Protein AF-0000000067180219 (afdb_homodimer)

pLDDT: mean 82.88, std 19.05, range [27.42, 98.81]

Radius of gyration: 26.32 Å; Cα contacts (8 Å, |Δi|>4): 1154; chains: 2; bounding box: 58×72×83 Å

Solvent-accessible surface area (backbone atoms only — not comparable to full-atom values): 35418 Å² total; per-residue (Å²): 119,70,73,63,53,58,56,51,54,51,52,46,49,48,48,47,49,50,50,49,48,47,50,44,49,50,48,46,50,49,44,50,57,53,58,65,59,60,72,58,79,57,73,87,57,35,60,45,36,26,35,38,36,31,37,20,41,37,31,68,31,28,45,53,50,50,53,40,22,70,53,26,13,19,34,38,34,23,20,78,45,82,80,32,64,24,40,51,49,47,58,57,47,27,74,72,34,39,34,61,46,78,41,76,40,42,47,74,32,70,65,37,43,51,53,50,51,53,52,52,52,51,48,49,70,73,43,71,85,46,39,49,46,28,42,36,46,51,44,63,55,54,63,80,44,45,64,73,49,55,34,71,65,59,51,45,48,36,43,25,28,38,32,52,25,45,51,63,56,45,38,81,44,36,63,57,31,50,75,48,38,13,33,39,35,38,55,50,40,60,38,31,78,46,47,36,64,34,26,20,69,48,10,10,25,26,14,14,46,51,26,26,49,54,7,48,30,61,62,33,48,82,60,64,26,49,40,25,41,36,24,62,43,88,46,67,74,68,30,58,46,31,35,58,39,66,61,49,50,52,48,20,60,69,62,46,50,73,67,53,45,69,73,37,44,69,58,50,50,53,44,50,61,63,43,51,79,70,28,52,72,62,75,82,60,77,76,49,82,82,35,68,62,45,52,48,53,49,41,74,74,49,46,78,76,66,60,58,64,47,75,45,56,63,69,70,54,53,50,55,58,59,63,42,68,77,43,58,67,70,60,36,50,51,51,49,48,61,66,65,66,56,83,76,125,122,67,74,64,52,57,56,50,54,51,52,47,50,49,47,47,50,50,49,48,48,47,51,46,51,49,48,46,50,47,46,52,56,53,57,65,60,60,71,58,78,56,72,87,59,34,60,45,36,27,34,39,36,31,37,20,42,38,31,68,31,28,46,52,49,50,53,40,20,70,52,25,14,20,33,37,35,23,22,78,44,83,81,33,64,25,40,50,50,47,58,58,46,27,74,74,34,38,35,63,45,78,41,77,41,42,47,75,31,71,65,39,44,51,52,50,50,53,53,52,52,52,49,49,70,73,45,70,84,45,38,51,47,31,41,36,48,50,44,66,58,53,62,82,44,46,63,71,46,55,34,72,64,59,50,46,49,37,44,24,29,39,31,51,25,44,51,63,57,45,39,80,44,36,61,58,31,49,75,48,39,12,33,38,34,40,55,50,41,59,40,31,78,46,46,35,63,34,27,20,68,48,8,10,24,26,14,14,46,51,26,25,49,54,6,48,30,63,62,32,47,81,60,64,25,50,42,26,41,34,25,64,43,87,46,68,74,69,31,58,45,33,35,58,40,66,61,49,50,52,48,21,58,70,63,45,52,73,68,53,45,69,71,36,44,69,56,50,50,54,44,50,61,64,44,51,80,70,28,52,73,63,74,81,60,77,76,49,83,82,34,69,63,45,52,46,52,49,42,75,73,49,45,76,74,66,59,57,64,48,76,44,56,62,70,69,53,52,51,57,58,58,64,42,67,76,43,58,67,69,58,34,49,52,50,47,47,61,68,65,66,56,83,76,128

Structure (mmCIF, N/CA/C/O backbone):
data_AF-0000000067180219-model_v1
#
loop_
_entity.id
_entity.type
_entity.pdbx_description
1 polymer AGAP000882-PA
#
loop_
_atom_site.group_PDB
_atom_site.id
_atom_site.type_symbol
_atom_site.label_atom_id
_atom_site.label_alt_id
_atom_site.label_comp_id
_atom_site.label_asym_id
_atom_site.label_entity_id
_atom_site.label_seq_id
_atom_site.pdbx_PDB_ins_code
_atom_site.Cartn_x
_atom_site.Cartn_y
_atom_site.Cartn_z
_atom_site.occupancy
_atom_site.B_iso_or_equiv
_atom_site.auth_seq_id
_atom_site.auth_comp_id
_atom_site.auth_asym_id
_atom_site.auth_atom_id
_atom_site.pdbx_PDB_model_num
ATOM 1 N N . MET A 1 1 ? 20.562 -31.891 46.312 1 27.91 1 MET A N 1
ATOM 2 C CA . MET A 1 1 ? 20.078 -30.719 47.031 1 27.91 1 MET A CA 1
ATOM 3 C C . MET A 1 1 ? 20.469 -29.438 46.312 1 27.91 1 MET A C 1
ATOM 5 O O . MET A 1 1 ? 19.734 -28.453 46.344 1 27.91 1 MET A O 1
ATOM 9 N N . MET A 1 2 ? 21.672 -29.438 45.656 1 34.75 2 MET A N 1
ATOM 10 C CA . MET A 1 2 ? 22.219 -28.203 45.094 1 34.75 2 MET A CA 1
ATOM 11 C C . MET A 1 2 ? 21.578 -27.906 43.75 1 34.75 2 MET A C 1
ATOM 13 O O . MET A 1 2 ? 21.641 -26.766 43.281 1 34.75 2 MET A O 1
ATOM 17 N N . THR A 1 3 ? 21.219 -28.969 42.969 1 39.38 3 THR A N 1
ATOM 18 C CA . THR A 1 3 ? 20.734 -28.734 41.625 1 39.38 3 THR A CA 1
ATOM 19 C C . THR A 1 3 ? 19.359 -28.094 41.625 1 39.38 3 THR A C 1
ATOM 21 O O . THR A 1 3 ? 18.938 -27.469 40.625 1 39.38 3 THR A O 1
ATOM 24 N N . SER A 1 4 ? 18.531 -28.312 42.75 1 41.25 4 SER A N 1
ATOM 25 C CA . SER A 1 4 ? 17.188 -27.75 42.875 1 41.25 4 SER A CA 1
ATOM 26 C C . SER A 1 4 ? 17.234 -26.25 43.156 1 41.25 4 SER A C 1
ATOM 28 O O . SER A 1 4 ? 16.297 -25.531 42.844 1 41.25 4 SER A O 1
ATOM 30 N N . TRP A 1 5 ? 18.328 -25.781 43.875 1 40.03 5 TRP A N 1
ATOM 31 C CA . TRP A 1 5 ? 18.406 -24.375 44.312 1 40.03 5 TRP A CA 1
ATOM 32 C C . TRP A 1 5 ? 18.688 -23.469 43.125 1 40.03 5 TRP A C 1
ATOM 34 O O . TRP A 1 5 ? 18.109 -22.375 43 1 40.03 5 TRP A O 1
ATOM 44 N N . PHE A 1 6 ? 19.609 -23.906 42.156 1 38.88 6 PHE A N 1
ATOM 45 C CA . PHE A 1 6 ? 19.984 -23.031 41.031 1 38.88 6 PHE A CA 1
ATOM 46 C C . PHE A 1 6 ? 18.812 -22.828 40.094 1 38.88 6 PHE A C 1
ATOM 48 O O . PHE A 1 6 ? 18.672 -21.766 39.469 1 38.88 6 PHE A O 1
ATOM 55 N N . THR A 1 7 ? 17.984 -23.844 39.969 1 41.66 7 THR A N 1
ATOM 56 C CA . THR A 1 7 ? 16.891 -23.719 39 1 41.66 7 THR A CA 1
ATOM 57 C C . THR A 1 7 ? 15.797 -22.812 39.562 1 41.66 7 THR A C 1
ATOM 59 O O . THR A 1 7 ? 15.094 -22.141 38.812 1 41.66 7 THR A O 1
ATOM 62 N N . ASN A 1 8 ? 15.625 -22.719 40.938 1 39.59 8 ASN A N 1
ATOM 63 C CA . ASN A 1 8 ? 14.586 -21.859 41.5 1 39.59 8 ASN A CA 1
ATOM 64 C C . ASN A 1 8 ? 14.992 -20.391 41.469 1 39.59 8 ASN A C 1
ATOM 66 O O . ASN A 1 8 ? 14.141 -19.516 41.312 1 39.59 8 ASN A O 1
ATOM 70 N N . ASN A 1 9 ? 16.281 -20.078 41.688 1 40.53 9 ASN A N 1
ATOM 71 C CA . ASN A 1 9 ? 16.688 -18.672 41.688 1 40.53 9 ASN A CA 1
ATOM 72 C C . ASN A 1 9 ? 16.719 -18.094 40.281 1 40.53 9 ASN A C 1
ATOM 74 O O . ASN A 1 9 ? 16.531 -16.891 40.125 1 40.53 9 ASN A O 1
ATOM 78 N N . VAL A 1 10 ? 17.047 -18.906 39.344 1 44.84 10 VAL A N 1
ATOM 79 C CA . VAL A 1 10 ? 17.031 -18.391 37.969 1 44.84 10 VAL A CA 1
ATOM 80 C C . VAL A 1 10 ? 15.602 -18.203 37.5 1 44.84 10 VAL A C 1
ATOM 82 O O . VAL A 1 10 ? 15.289 -17.234 36.812 1 44.84 10 VAL A O 1
ATOM 85 N N . ASN A 1 11 ? 14.68 -19.078 37.906 1 40.94 11 ASN A N 1
ATOM 86 C CA . ASN A 1 11 ? 13.281 -18.891 37.562 1 40.94 11 ASN A CA 1
ATOM 87 C C . ASN A 1 11 ? 12.672 -17.688 38.281 1 40.94 11 ASN A C 1
ATOM 89 O O . ASN A 1 11 ? 11.805 -17 37.75 1 40.94 11 ASN A O 1
ATOM 93 N N . GLN A 1 12 ? 13.117 -17.453 39.594 1 41.19 12 GLN A N 1
ATOM 94 C CA . GLN A 1 12 ? 12.625 -16.25 40.25 1 41.19 12 GLN A CA 1
ATOM 95 C C . GLN A 1 12 ? 13.195 -14.992 39.594 1 41.19 12 GLN A C 1
ATOM 97 O O . GLN A 1 12 ? 12.484 -14 39.438 1 41.19 12 GLN A O 1
ATOM 102 N N . ALA A 1 13 ? 14.453 -15.055 39.312 1 41.78 13 ALA A N 1
ATOM 103 C CA . ALA A 1 13 ? 15.047 -13.883 38.688 1 41.78 13 ALA A CA 1
ATOM 104 C C . ALA A 1 13 ? 14.445 -13.648 37.281 1 41.78 13 ALA A C 1
ATOM 106 O O . ALA A 1 13 ? 14.195 -12.5 36.906 1 41.78 13 ALA A O 1
ATOM 107 N N . ARG A 1 14 ? 14.133 -14.695 36.562 1 43.72 14 ARG A N 1
ATOM 108 C CA . ARG A 1 14 ? 13.492 -14.539 35.281 1 43.72 14 ARG A CA 1
ATOM 109 C C . ARG A 1 14 ? 12.062 -14.016 35.438 1 43.72 14 ARG A C 1
ATOM 111 O O . ARG A 1 14 ? 11.625 -13.164 34.656 1 43.72 14 ARG A O 1
ATOM 118 N N . ASN A 1 15 ? 11.352 -14.469 36.438 1 40.34 15 ASN A N 1
ATOM 119 C CA . ASN A 1 15 ? 10.023 -13.93 36.688 1 40.34 15 ASN A CA 1
ATOM 120 C C . ASN A 1 15 ? 10.086 -12.484 37.188 1 40.34 15 ASN A C 1
ATOM 122 O O . ASN A 1 15 ? 9.219 -11.672 36.875 1 40.34 15 ASN A O 1
ATOM 126 N N . ILE A 1 16 ? 11.078 -12.227 38 1 42.56 16 ILE A N 1
ATOM 127 C CA . ILE A 1 16 ? 11.242 -10.844 38.438 1 42.56 16 ILE A CA 1
ATOM 128 C C . ILE A 1 16 ? 11.656 -9.961 37.25 1 42.56 16 ILE A C 1
ATOM 130 O O . ILE A 1 16 ? 11.141 -8.852 37.094 1 42.56 16 ILE A O 1
ATOM 134 N N . VAL A 1 17 ? 12.477 -10.492 36.375 1 42.47 17 VAL A N 1
ATOM 135 C CA . VAL A 1 17 ? 12.883 -9.695 35.219 1 42.47 17 VAL A CA 1
ATOM 136 C C . VAL A 1 17 ? 11.711 -9.57 34.25 1 42.47 17 VAL A C 1
ATOM 138 O O . VAL A 1 17 ? 11.453 -8.484 33.719 1 42.47 17 VAL A O 1
ATOM 141 N N . LEU A 1 18 ? 10.938 -10.625 34.062 1 40.19 18 LEU A N 1
ATOM 142 C CA . LEU A 1 18 ? 9.781 -10.523 33.188 1 40.19 18 LEU A CA 1
ATOM 143 C C . LEU A 1 18 ? 8.672 -9.711 33.844 1 40.19 18 LEU A C 1
ATOM 145 O O . LEU A 1 18 ? 8.023 -8.891 33.188 1 40.19 18 LEU A O 1
ATOM 149 N N . ALA A 1 19 ? 8.375 -9.875 35.156 1 41.31 19 ALA A N 1
ATOM 150 C CA . ALA A 1 19 ? 7.398 -9.055 35.844 1 41.31 19 ALA A CA 1
ATOM 151 C C . ALA A 1 19 ? 7.867 -7.602 35.938 1 41.31 19 ALA A C 1
ATOM 153 O O . ALA A 1 19 ? 7.074 -6.676 35.75 1 41.31 19 ALA A O 1
ATOM 154 N N . SER A 1 20 ? 9.141 -7.457 36.156 1 42.59 20 SER A N 1
ATOM 155 C CA . SER A 1 20 ? 9.664 -6.102 36.188 1 42.59 20 SER A CA 1
ATOM 156 C C . SER A 1 20 ? 9.688 -5.477 34.812 1 42.59 20 SER A C 1
ATOM 158 O O . SER A 1 20 ? 9.445 -4.277 34.656 1 42.59 20 SER A O 1
ATOM 160 N N . SER A 1 21 ? 9.844 -6.34 33.812 1 42.78 21 SER A N 1
ATOM 161 C CA . SER A 1 21 ? 9.805 -5.805 32.469 1 42.78 21 SER A CA 1
ATOM 162 C C . SER A 1 21 ? 8.383 -5.504 32.031 1 42.78 21 SER A C 1
ATOM 164 O O . SER A 1 21 ? 8.133 -4.52 31.328 1 42.78 21 SER A O 1
ATOM 166 N N . GLY A 1 22 ? 7.434 -6.285 32.469 1 40.5 22 GLY A N 1
ATOM 167 C CA . GLY A 1 22 ? 6.035 -5.965 32.219 1 40.5 22 GLY A CA 1
ATOM 168 C C . GLY A 1 22 ? 5.574 -4.727 32.969 1 40.5 22 GLY A C 1
ATOM 169 O O . GLY A 1 22 ? 4.863 -3.889 32.406 1 40.5 22 GLY A O 1
ATOM 170 N N . VAL A 1 23 ? 5.863 -4.723 34.219 1 47.06 23 VAL A N 1
ATOM 171 C CA . VAL A 1 23 ? 5.516 -3.57 35.062 1 47.06 23 VAL A CA 1
ATOM 172 C C . VAL A 1 23 ? 6.215 -2.322 34.5 1 47.06 23 VAL A C 1
ATOM 174 O O . VAL A 1 23 ? 5.621 -1.243 34.469 1 47.06 23 VAL A O 1
ATOM 177 N N . CYS A 1 24 ? 7.379 -2.52 33.938 1 46.56 24 CYS A N 1
ATOM 178 C CA . CYS A 1 24 ? 8.086 -1.37 33.375 1 46.56 24 CYS A CA 1
ATOM 179 C C . CYS A 1 24 ? 7.461 -0.932 32.062 1 46.56 24 CYS A C 1
ATOM 181 O O . CYS A 1 24 ? 7.332 0.265 31.797 1 46.56 24 CYS A O 1
ATOM 183 N N . VAL A 1 25 ? 7.008 -1.893 31.344 1 48.53 25 VAL A N 1
ATOM 184 C CA . VAL A 1 25 ? 6.32 -1.517 30.109 1 48.53 25 VAL A CA 1
ATOM 185 C C . VAL A 1 25 ? 4.98 -0.861 30.438 1 48.53 25 VAL A C 1
ATOM 187 O O . VAL A 1 25 ? 4.621 0.16 29.859 1 48.53 25 VAL A O 1
ATOM 190 N N . VAL A 1 26 ? 4.281 -1.445 31.406 1 48.19 26 VAL A N 1
ATOM 191 C CA . VAL A 1 26 ? 3.039 -0.812 31.844 1 48.19 26 VAL A CA 1
ATOM 192 C C . VAL A 1 26 ? 3.34 0.542 32.469 1 48.19 26 VAL A C 1
ATOM 194 O O . VAL A 1 26 ? 2.66 1.532 32.188 1 48.19 26 VAL A O 1
ATOM 197 N N . ALA A 1 27 ? 4.301 0.591 33.312 1 49.78 27 ALA A N 1
ATOM 198 C CA . ALA A 1 27 ? 4.66 1.858 33.938 1 49.78 27 ALA A CA 1
ATOM 199 C C . ALA A 1 27 ? 5.137 2.871 32.906 1 49.78 27 ALA A C 1
ATOM 201 O O . ALA A 1 27 ? 4.781 4.051 32.969 1 49.78 27 ALA A O 1
ATOM 202 N N . LEU A 1 28 ? 5.848 2.404 31.938 1 49.31 28 LEU A N 1
ATOM 203 C CA . LEU A 1 28 ? 6.301 3.314 30.891 1 49.31 28 LEU A CA 1
ATOM 204 C C . LEU A 1 28 ? 5.133 3.766 30.016 1 49.31 28 LEU A C 1
ATOM 206 O O . LEU A 1 28 ? 5.059 4.934 29.625 1 49.31 28 LEU A O 1
ATOM 210 N N . LYS A 1 29 ? 4.238 2.863 29.797 1 51.19 29 LYS A N 1
ATOM 211 C CA . LYS A 1 29 ? 3.039 3.27 29.062 1 51.19 29 LYS A CA 1
ATOM 212 C C . LYS A 1 29 ? 2.195 4.234 29.891 1 51.19 29 LYS A C 1
ATOM 214 O O . LYS A 1 29 ? 1.64 5.195 29.375 1 51.19 29 LYS A O 1
ATOM 219 N N . LEU A 1 30 ? 2.094 3.908 31.141 1 50.56 30 LEU A N 1
ATOM 220 C CA . LEU A 1 30 ? 1.374 4.816 32.031 1 50.56 30 LEU A CA 1
ATOM 221 C C . LEU A 1 30 ? 2.09 6.156 32.125 1 50.56 30 LEU A C 1
ATOM 223 O O . LEU A 1 30 ? 1.448 7.211 32.156 1 50.56 30 LEU A O 1
ATOM 227 N N . LEU A 1 31 ? 3.391 6.102 32.25 1 49.03 31 LEU A N 1
ATOM 228 C CA . LEU A 1 31 ? 4.148 7.344 32.312 1 49.03 31 LEU A CA 1
ATOM 229 C C . LEU A 1 31 ? 4.02 8.117 31 1 49.03 31 LEU A C 1
ATOM 231 O O . LEU A 1 31 ? 3.877 9.336 31 1 49.03 31 LEU A O 1
ATOM 235 N N . GLU A 1 32 ? 4.137 7.418 29.938 1 50.53 32 GLU A N 1
ATOM 236 C CA . GLU A 1 32 ? 3.922 8.055 28.641 1 50.53 32 GLU A CA 1
ATOM 237 C C . GLU A 1 32 ? 2.514 8.633 28.531 1 50.53 32 GLU A C 1
ATOM 239 O O . GLU A 1 32 ? 2.322 9.727 27.984 1 50.53 32 GLU A O 1
ATOM 244 N N . TYR A 1 33 ? 1.555 7.824 29.016 1 47.91 33 TYR A N 1
ATOM 245 C CA . TYR A 1 33 ? 0.191 8.328 29.125 1 47.91 33 TYR A CA 1
ATOM 246 C C . TYR A 1 33 ? 0.14 9.586 29.984 1 47.91 33 TYR A C 1
ATOM 248 O O . TYR A 1 33 ? -0.536 10.555 29.641 1 47.91 33 TYR A O 1
ATOM 256 N N . TRP A 1 34 ? 0.823 9.57 31.109 1 45.91 34 TRP A N 1
ATOM 257 C CA . TRP A 1 34 ? 0.79 10.703 32.031 1 45.91 34 TRP A CA 1
ATOM 258 C C . TRP A 1 34 ? 1.572 11.883 31.469 1 45.91 34 TRP A C 1
ATOM 260 O O . TRP A 1 34 ? 1.168 13.039 31.625 1 45.91 34 TRP A O 1
ATOM 270 N N . ARG A 1 35 ? 2.715 11.656 30.891 1 46.16 35 ARG A N 1
ATOM 271 C CA . ARG A 1 35 ? 3.494 12.758 30.344 1 46.16 35 ARG A CA 1
ATOM 272 C C . ARG A 1 35 ? 2.75 13.445 29.203 1 46.16 35 ARG A C 1
ATOM 274 O O . ARG A 1 35 ? 2.928 14.641 28.969 1 46.16 35 ARG A O 1
ATOM 281 N N . SER A 1 36 ? 2.094 12.609 28.5 1 45.56 36 SER A N 1
ATOM 282 C CA . SER A 1 36 ? 1.374 13.211 27.375 1 45.56 36 SER A CA 1
ATOM 283 C C . SER A 1 36 ? 0.351 14.234 27.859 1 45.56 36 SER A C 1
ATOM 285 O O . SER A 1 36 ? -0.133 15.055 27.078 1 45.56 36 SER A O 1
ATOM 287 N N . ARG A 1 37 ? -0.013 14.133 29.156 1 43.59 37 ARG A N 1
ATOM 288 C CA . ARG A 1 37 ? -1.023 15.062 29.656 1 43.59 37 ARG A CA 1
ATOM 289 C C . ARG A 1 37 ? -0.411 16.422 29.969 1 43.59 37 ARG A C 1
ATOM 291 O O . ARG A 1 37 ? -1.091 17.312 30.5 1 43.59 37 ARG A O 1
ATOM 298 N N . SER A 1 38 ? 0.87 16.484 30.016 1 40.41 38 SER A N 1
ATOM 299 C CA . SER A 1 38 ? 1.315 17.828 30.359 1 40.41 38 SER A CA 1
ATOM 300 C C . SER A 1 38 ? 0.914 18.828 29.297 1 40.41 38 SER A C 1
ATOM 302 O O . SER A 1 38 ? 1.299 18.703 28.125 1 40.41 38 SER A O 1
ATOM 304 N N . LEU A 1 39 ? -0.145 19.328 29.406 1 43.19 39 LEU A N 1
ATOM 305 C CA . LEU A 1 39 ? -0.76 20.469 28.719 1 43.19 39 LEU A CA 1
ATOM 306 C C . LEU A 1 39 ? 0.185 21.656 28.688 1 43.19 39 LEU A C 1
ATOM 308 O O . LEU A 1 39 ? 0.225 22.453 29.625 1 43.19 39 LEU A O 1
ATOM 312 N N . GLN A 1 40 ? 1.49 21.5 28.406 1 45.06 40 GLN A N 1
ATOM 313 C CA . GLN A 1 40 ? 2.141 22.797 28.25 1 45.06 40 GLN A CA 1
ATOM 314 C C . GLN A 1 40 ? 1.345 23.703 27.328 1 45.06 40 GLN A C 1
ATOM 316 O O . GLN A 1 40 ? 0.721 23.234 26.375 1 45.06 40 GLN A O 1
ATOM 321 N N . PRO A 1 41 ? 1.127 24.812 27.781 1 46.28 41 PRO A N 1
ATOM 322 C CA . PRO A 1 41 ? 0.357 25.766 26.969 1 46.28 41 PRO A CA 1
ATOM 323 C C . PRO A 1 41 ? 0.887 25.891 25.547 1 46.28 41 PRO A C 1
ATOM 325 O O . PRO A 1 41 ? 2.098 26.016 25.344 1 46.28 41 PRO A O 1
ATOM 328 N N . ILE A 1 42 ? 0.275 25.344 24.562 1 55.66 42 ILE A N 1
ATOM 329 C CA . ILE A 1 42 ? 0.534 25.594 23.156 1 55.66 42 ILE A CA 1
ATOM 330 C C . ILE A 1 42 ? 0.793 27.078 22.938 1 55.66 42 ILE A C 1
ATOM 332 O O . ILE A 1 42 ? 0.073 27.922 23.469 1 55.66 42 ILE A O 1
ATOM 336 N N . ARG A 1 43 ? 2.025 27.516 22.547 1 64.69 43 ARG A N 1
ATOM 337 C CA . ARG A 1 43 ? 2.266 28.875 22.062 1 64.69 43 ARG A CA 1
ATOM 338 C C . ARG A 1 43 ? 1.04 29.422 21.328 1 64.69 43 ARG A C 1
ATOM 340 O O . ARG A 1 43 ? 0.232 28.656 20.812 1 64.69 43 ARG A O 1
ATOM 347 N N . LYS A 1 44 ? 0.862 30.609 21.578 1 84.31 44 LYS A N 1
ATOM 348 C CA . LYS A 1 44 ? -0.233 31.281 20.891 1 84.31 44 LYS A CA 1
ATOM 349 C C . LYS A 1 44 ? -0.089 31.172 19.375 1 84.31 44 LYS A C 1
ATOM 351 O O . LYS A 1 44 ? 0.947 31.531 18.828 1 84.31 44 LYS A O 1
ATOM 356 N N . LEU A 1 45 ? -0.931 30.438 18.719 1 92.31 45 LEU A N 1
ATOM 357 C CA . LEU A 1 45 ? -0.938 30.234 17.281 1 92.31 45 LEU A CA 1
ATOM 358 C C . LEU A 1 45 ? -1.572 31.422 16.562 1 92.31 45 LEU A C 1
ATOM 360 O O . LEU A 1 45 ? -2.357 32.156 17.156 1 92.31 45 LEU A O 1
ATOM 364 N N . SER A 1 46 ? -1.07 31.703 15.414 1 94.5 46 SER A N 1
ATOM 365 C CA . SER A 1 46 ? -1.534 32.844 14.609 1 94.5 46 SER A CA 1
ATOM 366 C C . SER A 1 46 ? -1.624 32.469 13.133 1 94.5 46 SER A C 1
ATOM 368 O O . SER A 1 46 ? -1.426 31.297 12.766 1 94.5 46 SER A O 1
ATOM 370 N N . THR A 1 47 ? -1.943 33.406 12.32 1 94.88 47 THR A N 1
ATOM 371 C CA . THR A 1 47 ? -2.09 33.188 10.883 1 94.88 47 THR A CA 1
ATOM 372 C C . THR A 1 47 ? -0.737 32.875 10.242 1 94.88 47 THR A C 1
ATOM 374 O O . THR A 1 47 ? -0.673 32.438 9.094 1 94.88 47 THR A O 1
ATOM 377 N N . LYS A 1 48 ? 0.328 33.062 10.977 1 96 48 LYS A N 1
ATOM 378 C CA . LYS A 1 48 ? 1.659 32.719 10.477 1 96 48 LYS A CA 1
ATOM 379 C C . LYS A 1 48 ? 1.931 31.234 10.562 1 96 48 LYS A C 1
ATOM 381 O O . LYS A 1 48 ? 2.885 30.734 9.969 1 96 48 LYS A O 1
ATOM 386 N N . ASP A 1 49 ? 1.13 30.578 11.398 1 97.44 49 ASP A N 1
ATOM 387 C CA . ASP A 1 49 ? 1.208 29.125 11.516 1 97.44 49 ASP A CA 1
ATOM 388 C C . ASP A 1 49 ? 0.246 28.453 10.547 1 97.44 49 ASP A C 1
ATOM 390 O O . ASP A 1 49 ? -0.973 28.578 10.68 1 97.44 49 ASP A O 1
ATOM 394 N N . VAL A 1 50 ? 0.771 27.75 9.578 1 98.44 50 VAL A N 1
ATOM 395 C CA . VAL A 1 50 ? -0.026 27.203 8.484 1 98.44 50 VAL A CA 1
ATOM 396 C C . VAL A 1 50 ? -0.186 25.688 8.672 1 98.44 50 VAL A C 1
ATOM 398 O O . VAL A 1 50 ? 0.783 25 8.977 1 98.44 50 VAL A O 1
ATOM 401 N N . VAL A 1 51 ? -1.372 25.219 8.555 1 98.69 51 VAL A N 1
ATOM 402 C CA . VAL A 1 51 ? -1.635 23.781 8.539 1 98.69 51 VAL A CA 1
ATOM 403 C C . VAL A 1 51 ? -2.238 23.375 7.195 1 98.69 51 VAL A C 1
ATOM 405 O O . VAL A 1 51 ? -3.141 24.047 6.688 1 98.69 51 VAL A O 1
ATOM 408 N N . ILE A 1 52 ? -1.676 22.375 6.551 1 98.81 52 ILE A N 1
ATOM 409 C CA . ILE A 1 52 ? -2.232 21.781 5.344 1 98.81 52 ILE A CA 1
ATOM 410 C C . ILE A 1 52 ? -2.994 20.5 5.707 1 98.81 52 ILE A C 1
ATOM 412 O O . ILE A 1 52 ? -2.449 19.609 6.359 1 98.81 52 ILE A O 1
ATOM 416 N N . ILE A 1 53 ? -4.27 20.422 5.332 1 98.75 53 ILE A N 1
ATOM 417 C CA . ILE A 1 53 ? -5.102 19.266 5.656 1 98.75 53 ILE A CA 1
ATOM 418 C C . ILE A 1 53 ? -5.781 18.75 4.395 1 98.75 53 ILE A C 1
ATOM 420 O O . ILE A 1 53 ? -6.453 19.5 3.686 1 98.75 53 ILE A O 1
ATOM 424 N N . THR A 1 54 ? -5.562 17.469 4.133 1 98.31 54 THR A N 1
ATOM 425 C CA . THR A 1 54 ? -6.234 16.891 2.975 1 98.31 54 THR A CA 1
ATOM 426 C C . THR A 1 54 ? -7.574 16.281 3.375 1 98.31 54 THR A C 1
ATOM 428 O O . THR A 1 54 ? -7.711 15.734 4.477 1 98.31 54 THR A O 1
ATOM 431 N N . GLY A 1 55 ? -8.57 16.344 2.424 1 95.38 55 GLY A N 1
ATOM 432 C CA . GLY A 1 55 ? -9.867 15.711 2.646 1 95.38 55 GLY A CA 1
ATOM 433 C C . GLY A 1 55 ? -10.719 16.438 3.67 1 95.38 55 GLY A C 1
ATOM 434 O O . GLY A 1 55 ? -11.164 15.844 4.648 1 95.38 55 GLY A O 1
ATOM 435 N N . CYS A 1 56 ? -11.094 17.641 3.416 1 95.56 56 CYS A N 1
ATOM 436 C CA . CYS A 1 56 ? -11.805 18.453 4.395 1 95.56 56 CYS A CA 1
ATOM 437 C C . CYS A 1 56 ? -13.281 18.594 4.035 1 95.56 56 CYS A C 1
ATOM 439 O O . CYS A 1 56 ? -13.969 19.469 4.539 1 95.56 56 CYS A O 1
ATOM 441 N N . ASP A 1 57 ? -13.734 17.719 3.15 1 91.31 57 ASP A N 1
ATOM 442 C CA . ASP A 1 57 ? -15.133 17.766 2.73 1 91.31 57 ASP A CA 1
ATOM 443 C C . ASP A 1 57 ? -16.062 17.359 3.871 1 91.31 57 ASP A C 1
ATOM 445 O O . ASP A 1 57 ? -17.234 17.719 3.877 1 91.31 57 ASP A O 1
ATOM 449 N N . SER A 1 58 ? -15.602 16.531 4.75 1 87.19 58 SER A N 1
ATOM 450 C CA . SER A 1 58 ? -16.375 16.062 5.891 1 87.19 58 SER A CA 1
ATOM 451 C C . SER A 1 58 ? -15.484 15.352 6.91 1 87.19 58 SER A C 1
ATOM 453 O O . SER A 1 58 ? -14.258 15.43 6.824 1 87.19 58 SER A O 1
ATOM 455 N N . GLY A 1 59 ? -16.094 14.914 7.953 1 88.25 59 GLY A N 1
ATOM 456 C CA . GLY A 1 59 ? -15.453 13.977 8.867 1 88.25 59 GLY A CA 1
ATOM 457 C C . GLY A 1 59 ? -14.32 14.594 9.664 1 88.25 59 GLY A C 1
ATOM 458 O O . GLY A 1 59 ? -14.453 15.703 10.18 1 88.25 59 GLY A O 1
ATOM 459 N N . LEU A 1 60 ? -13.281 13.844 9.742 1 90.12 60 LEU A N 1
ATOM 460 C CA . LEU A 1 60 ? -12.133 14.219 10.562 1 90.12 60 LEU A CA 1
ATOM 461 C C . LEU A 1 60 ? -11.438 15.453 9.992 1 90.12 60 LEU A C 1
ATOM 463 O O . LEU A 1 60 ? -11.094 16.375 10.734 1 90.12 60 LEU A O 1
ATOM 467 N N . GLY A 1 61 ? -11.266 15.469 8.672 1 94.5 61 GLY A N 1
ATOM 468 C CA . GLY A 1 61 ? -10.586 16.594 8.039 1 94.5 61 GLY A CA 1
ATOM 469 C C . GLY A 1 61 ? -11.289 17.922 8.25 1 94.5 61 GLY A C 1
ATOM 470 O O . GLY A 1 61 ? -10.648 18.922 8.586 1 94.5 61 GLY A O 1
ATOM 471 N N . TYR A 1 62 ? -12.578 17.859 8.055 1 94.81 62 TYR A N 1
ATOM 472 C CA . TYR A 1 62 ? -13.391 19.062 8.266 1 94.81 62 TYR A CA 1
ATOM 473 C C . TYR A 1 62 ? -13.273 19.562 9.695 1 94.81 62 TYR A C 1
ATOM 475 O O . TYR A 1 62 ? -13.039 20.75 9.938 1 94.81 62 TYR A O 1
ATOM 483 N N . ASN A 1 63 ? -13.375 18.672 10.633 1 94.19 63 ASN A N 1
ATOM 484 C CA . ASN A 1 63 ? -13.359 19.047 12.047 1 94.19 63 ASN A CA 1
ATOM 485 C C . ASN A 1 63 ? -11.984 19.531 12.477 1 94.19 63 ASN A C 1
ATOM 487 O O . ASN A 1 63 ? -11.867 20.484 13.266 1 94.19 63 ASN A O 1
ATOM 491 N N . MET A 1 64 ? -10.953 18.938 11.977 1 96.25 64 MET A N 1
ATOM 492 C CA . MET A 1 64 ? -9.602 19.406 12.281 1 96.25 64 MET A CA 1
ATOM 493 C C . MET A 1 64 ? -9.359 20.797 11.68 1 96.25 64 MET A C 1
ATOM 495 O O . MET A 1 64 ? -8.727 21.641 12.312 1 96.25 64 MET A O 1
ATOM 499 N N . ALA A 1 65 ? -9.883 20.969 10.461 1 97.75 65 ALA A N 1
ATOM 500 C CA . ALA A 1 65 ? -9.773 22.297 9.844 1 97.75 65 ALA A CA 1
ATOM 501 C C . ALA A 1 65 ? -10.461 23.359 10.695 1 97.75 65 ALA A C 1
ATOM 503 O O . ALA A 1 65 ? -9.914 24.438 10.922 1 97.75 65 ALA A O 1
ATOM 504 N N . CYS A 1 66 ? -11.617 23.031 11.211 1 96.31 66 CYS A N 1
ATOM 505 C CA . CYS A 1 66 ? -12.367 23.953 12.062 1 96.31 66 CYS A CA 1
ATOM 506 C C . CYS A 1 66 ? -11.586 24.281 13.328 1 96.31 66 CYS A C 1
ATOM 508 O O . CYS A 1 66 ? -11.516 25.438 13.734 1 96.31 66 CYS A O 1
ATOM 510 N N . MET A 1 67 ? -10.984 23.297 13.93 1 95.69 67 MET A N 1
ATOM 511 C CA . MET A 1 67 ? -10.211 23.484 15.148 1 95.69 67 MET A CA 1
ATOM 512 C C . MET A 1 67 ? -9.031 24.422 14.906 1 95.69 67 MET A C 1
ATOM 514 O O . MET A 1 67 ? -8.75 25.297 15.719 1 95.69 67 MET A O 1
ATOM 518 N N . CYS A 1 68 ? -8.414 24.25 13.797 1 97.44 68 CYS A N 1
ATOM 519 C CA . CYS A 1 68 ? -7.242 25.047 13.477 1 97.44 68 CYS A CA 1
ATOM 520 C C . CYS A 1 68 ? -7.637 26.484 13.156 1 97.44 68 CYS A C 1
ATOM 522 O O . CYS A 1 68 ? -6.934 27.422 13.523 1 97.44 68 CYS A O 1
ATOM 524 N N . LEU A 1 69 ? -8.781 26.672 12.438 1 96.94 69 LEU A N 1
ATOM 525 C CA . LEU A 1 69 ? -9.289 28.016 12.18 1 96.94 69 LEU A CA 1
ATOM 526 C C . LEU A 1 69 ? -9.633 28.734 13.484 1 96.94 69 LEU A C 1
ATOM 528 O O . LEU A 1 69 ? -9.281 29.891 13.672 1 96.94 69 LEU A O 1
ATOM 532 N N . GLN A 1 70 ? -10.211 27.969 14.344 1 94.38 70 GLN A N 1
ATOM 533 C CA . GLN A 1 70 ? -10.594 28.516 15.641 1 94.38 70 GLN A CA 1
ATOM 534 C C . GLN A 1 70 ? -9.367 28.922 16.453 1 94.38 70 GLN A C 1
ATOM 536 O O . GLN A 1 70 ? -9.422 29.875 17.234 1 94.38 70 GLN A O 1
ATOM 541 N N . ALA A 1 71 ? -8.281 28.266 16.281 1 95.06 71 ALA A N 1
ATOM 542 C CA . ALA A 1 71 ? -7.035 28.547 16.984 1 95.06 71 ALA A CA 1
ATOM 543 C C . ALA A 1 71 ? -6.324 29.75 16.359 1 95.06 71 ALA A C 1
ATOM 545 O O . ALA A 1 71 ? -5.273 30.172 16.859 1 95.06 71 ALA A O 1
ATOM 546 N N . GLY A 1 72 ? -6.871 30.281 15.242 1 95.62 72 GLY A N 1
ATOM 547 C CA . GLY A 1 72 ? -6.34 31.5 14.633 1 95.62 72 GLY A CA 1
ATOM 548 C C . GLY A 1 72 ? -5.32 31.219 13.539 1 95.62 72 GLY A C 1
ATOM 549 O O . GLY A 1 72 ? -4.637 32.125 13.07 1 95.62 72 GLY A O 1
ATOM 550 N N . MET A 1 73 ? -5.215 29.984 13.078 1 97.56 73 MET A N 1
ATOM 551 C CA . MET A 1 73 ? -4.188 29.578 12.125 1 97.56 73 MET A CA 1
ATOM 552 C C . MET A 1 73 ? -4.629 29.844 10.688 1 97.56 73 MET A C 1
ATOM 554 O O . MET A 1 73 ? -5.793 30.172 10.445 1 97.56 73 MET A O 1
ATOM 558 N N . THR A 1 74 ? -3.67 29.797 9.758 1 98.12 74 THR A N 1
ATOM 559 C CA . THR A 1 74 ? -3.994 29.625 8.344 1 98.12 74 THR A CA 1
ATOM 560 C C . THR A 1 74 ? -4.184 28.156 8 1 98.12 74 THR A C 1
ATOM 562 O O . THR A 1 74 ? -3.295 27.344 8.242 1 98.12 74 THR A O 1
ATOM 565 N N . VAL A 1 75 ? -5.34 27.859 7.484 1 98.62 75 VAL A N 1
ATOM 566 C CA . VAL A 1 75 ? -5.652 26.484 7.117 1 98.62 75 VAL A CA 1
ATOM 567 C C . VAL A 1 75 ? -5.695 26.359 5.598 1 98.62 75 VAL A C 1
ATOM 569 O O . VAL A 1 75 ? -6.535 26.969 4.938 1 98.62 75 VAL A O 1
ATOM 572 N N . MET A 1 76 ? -4.762 25.625 5.062 1 98.62 76 MET A N 1
ATOM 573 C CA . MET A 1 76 ? -4.844 25.172 3.678 1 98.62 76 MET A CA 1
ATOM 574 C C . MET A 1 76 ? -5.602 23.844 3.58 1 98.62 76 MET A C 1
ATOM 576 O O . MET A 1 76 ? -5.031 22.781 3.797 1 98.62 76 MET A O 1
ATOM 580 N N . ALA A 1 77 ? -6.871 23.938 3.205 1 98.44 77 ALA A N 1
ATOM 581 C CA . ALA A 1 77 ? -7.758 22.781 3.15 1 98.44 77 ALA A CA 1
ATOM 582 C C . ALA A 1 77 ? -7.914 22.266 1.717 1 98.44 77 ALA A C 1
ATOM 584 O O . ALA A 1 77 ? -8.047 23.062 0.784 1 98.44 77 ALA A O 1
ATOM 585 N N . THR A 1 78 ? -7.793 20.969 1.554 1 98.12 78 THR A N 1
ATOM 586 C CA . THR A 1 78 ? -8.133 20.406 0.251 1 98.12 78 THR A CA 1
ATOM 587 C C . THR A 1 78 ? -9.5 19.734 0.298 1 98.12 78 THR A C 1
ATOM 589 O O . THR A 1 78 ? -9.82 19.031 1.266 1 98.12 78 THR A O 1
ATOM 592 N N . CYS A 1 79 ? -10.32 20.016 -0.692 1 96.31 79 CYS A N 1
ATOM 593 C CA . CYS A 1 79 ? -11.625 19.406 -0.899 1 96.31 79 CYS A CA 1
ATOM 594 C C . CYS A 1 79 ? -11.742 18.828 -2.305 1 96.31 79 CYS A C 1
ATOM 596 O O . CYS A 1 79 ? -10.953 19.156 -3.188 1 96.31 79 CYS A O 1
ATOM 598 N N . VAL A 1 80 ? -12.719 17.938 -2.49 1 93.81 80 VAL A N 1
ATOM 599 C CA . VAL A 1 80 ? -12.883 17.312 -3.801 1 93.81 80 VAL A CA 1
ATOM 600 C C . VAL A 1 80 ? -13.891 18.109 -4.629 1 93.81 80 VAL A C 1
ATOM 602 O O . VAL A 1 80 ? -13.867 18.062 -5.859 1 93.81 80 VAL A O 1
ATOM 605 N N . SER A 1 81 ? -14.758 18.859 -3.893 1 92.75 81 SER A N 1
ATOM 606 C CA . SER A 1 81 ? -15.805 19.578 -4.617 1 92.75 81 SER A CA 1
ATOM 607 C C . SER A 1 81 ? -16.188 20.875 -3.906 1 92.75 81 SER A C 1
ATOM 609 O O . SER A 1 81 ? -16.281 20.906 -2.678 1 92.75 81 SER A O 1
ATOM 611 N N . LYS A 1 82 ? -16.484 21.859 -4.734 1 94.5 82 LYS A N 1
ATOM 612 C CA . LYS A 1 82 ? -16.969 23.125 -4.199 1 94.5 82 LYS A CA 1
ATOM 613 C C . LYS A 1 82 ? -18.406 23 -3.715 1 94.5 82 LYS A C 1
ATOM 615 O O . LYS A 1 82 ? -18.906 23.875 -3.01 1 94.5 82 LYS A O 1
ATOM 620 N N . GLU A 1 83 ? -18.969 21.875 -4.094 1 92.62 83 GLU A N 1
ATOM 621 C CA . GLU A 1 83 ? -20.375 21.672 -3.752 1 92.62 83 GLU A CA 1
ATOM 622 C C . GLU A 1 83 ? -20.516 20.953 -2.418 1 92.62 83 GLU A C 1
ATOM 624 O O . GLU A 1 83 ? -21.625 20.844 -1.889 1 92.62 83 GLU A O 1
ATOM 629 N N . SER A 1 84 ? -19.453 20.531 -1.893 1 90.62 84 SER A N 1
ATOM 630 C CA . SER A 1 84 ? -19.562 19.781 -0.646 1 90.62 84 SER A CA 1
ATOM 631 C C . SER A 1 84 ? -19.922 20.688 0.521 1 90.62 84 SER A C 1
ATOM 633 O O . SER A 1 84 ? -19.562 21.875 0.523 1 90.62 84 SER A O 1
ATOM 635 N N . ASP A 1 85 ? -20.594 20.156 1.516 1 90.75 85 ASP A N 1
ATOM 636 C CA . ASP A 1 85 ? -20.984 20.906 2.703 1 90.75 85 ASP A CA 1
ATOM 637 C C . ASP A 1 85 ? -19.766 21.359 3.49 1 90.75 85 ASP A C 1
ATOM 639 O O . ASP A 1 85 ? -19.766 22.453 4.07 1 90.75 85 ASP A O 1
ATOM 643 N N . GLY A 1 86 ? -18.766 20.547 3.492 1 92.88 86 GLY A N 1
ATOM 644 C CA . GLY A 1 86 ? -17.547 20.922 4.184 1 92.88 86 GLY A CA 1
ATOM 645 C C . GLY A 1 86 ? -16.859 22.125 3.574 1 92.88 86 GLY A C 1
ATOM 646 O O . GLY A 1 86 ? -16.438 23.031 4.289 1 92.88 86 GLY A O 1
ATOM 647 N N . TYR A 1 87 ? -16.781 22.125 2.268 1 95.12 87 TYR A N 1
ATOM 648 C CA . TYR A 1 87 ? -16.188 23.25 1.566 1 95.12 87 TYR A CA 1
ATOM 649 C C . TYR A 1 87 ? -16.922 24.547 1.88 1 95.12 87 TYR A C 1
ATOM 651 O O . TYR A 1 87 ? -16.297 25.547 2.244 1 95.12 87 TYR A O 1
ATOM 659 N N . LYS A 1 88 ? -18.234 24.516 1.761 1 95.62 88 LYS A N 1
ATOM 660 C CA . LYS A 1 88 ? -19.062 25.703 1.978 1 95.62 88 LYS A CA 1
ATOM 661 C C . LYS A 1 88 ? -18.953 26.203 3.416 1 95.62 88 LYS A C 1
ATOM 663 O O . LYS A 1 88 ? -18.828 27.406 3.658 1 95.62 88 LYS A O 1
ATOM 668 N N . SER A 1 89 ? -18.984 25.281 4.281 1 95.38 89 SER A N 1
ATOM 669 C CA . SER A 1 89 ? -18.875 25.625 5.695 1 95.38 89 SER A CA 1
ATOM 670 C C . SER A 1 89 ? -17.531 26.25 6.012 1 95.38 89 SER A C 1
ATOM 672 O O . SER A 1 89 ? -17.453 27.266 6.711 1 95.38 89 SER A O 1
ATOM 674 N N . LEU A 1 90 ? -16.484 25.688 5.504 1 96.31 90 LEU A N 1
ATOM 675 C CA . LEU A 1 90 ? -15.133 26.203 5.758 1 96.31 90 LEU A CA 1
ATOM 676 C C . LEU A 1 90 ? -14.961 27.594 5.176 1 96.31 90 LEU A C 1
ATOM 678 O O . LEU A 1 90 ? -14.289 28.438 5.77 1 96.31 90 LEU A O 1
ATOM 682 N N . GLN A 1 91 ? -15.578 27.828 4.043 1 95.44 91 GLN A N 1
ATOM 683 C CA . GLN A 1 91 ? -15.523 29.156 3.434 1 95.44 91 GLN A CA 1
ATOM 684 C C . GLN A 1 91 ? -16.141 30.219 4.352 1 95.44 91 GLN A C 1
ATOM 686 O O . GLN A 1 91 ? -15.609 31.312 4.473 1 95.44 91 GLN A O 1
ATOM 691 N N . SER A 1 92 ? -17.156 29.828 4.945 1 93.88 92 SER A N 1
ATOM 692 C CA . SER A 1 92 ? -17.844 30.734 5.863 1 93.88 92 SER A CA 1
ATOM 693 C C . SER A 1 92 ? -17.016 30.953 7.129 1 93.88 92 SER A C 1
ATOM 695 O O . SER A 1 92 ? -16.875 32.094 7.598 1 93.88 92 SER A O 1
ATOM 697 N N . ARG A 1 93 ? -16.422 29.953 7.652 1 92.31 93 ARG A N 1
ATOM 698 C CA . ARG A 1 93 ? -15.656 30.016 8.898 1 92.31 93 ARG A CA 1
ATOM 699 C C . ARG A 1 93 ? -14.352 30.781 8.703 1 92.31 93 ARG A C 1
ATOM 701 O O . ARG A 1 93 ? -13.883 31.469 9.617 1 92.31 93 ARG A O 1
ATOM 708 N N . GLY A 1 94 ? -13.805 30.594 7.559 1 91.56 94 GLY A N 1
ATOM 709 C CA . GLY A 1 94 ? -12.547 31.266 7.246 1 91.56 94 GLY A CA 1
ATOM 710 C C . GLY A 1 94 ? -12.672 32.781 7.199 1 91.56 94 GLY A C 1
ATOM 711 O O . GLY A 1 94 ? -11.664 33.5 7.293 1 91.56 94 GLY A O 1
ATOM 712 N N . LYS A 1 95 ? -13.883 33.25 7.148 1 88.5 95 LYS A N 1
ATOM 713 C CA . LYS A 1 95 ? -14.141 34.688 7.148 1 88.5 95 LYS A CA 1
ATOM 714 C C . LYS A 1 95 ? -14.234 35.25 8.57 1 88.5 95 LYS A C 1
ATOM 716 O O . LYS A 1 95 ? -14.133 36.438 8.789 1 88.5 95 LYS A O 1
ATOM 721 N N . GLN A 1 96 ? -14.359 34.344 9.5 1 89.12 96 GLN A N 1
ATOM 722 C CA . GLN A 1 96 ? -14.602 34.75 10.875 1 89.12 96 GLN A CA 1
ATOM 723 C C . GLN A 1 96 ? -13.336 34.625 11.719 1 89.12 96 GLN A C 1
ATOM 725 O O . GLN A 1 96 ? -13.039 35.5 12.531 1 89.12 96 GLN A O 1
ATOM 730 N N . THR A 1 97 ? -12.656 33.594 11.633 1 87.44 97 THR A N 1
ATOM 731 C CA . THR A 1 97 ? -11.469 33.312 12.422 1 87.44 97 THR A CA 1
ATOM 732 C C . THR A 1 97 ? -10.398 32.625 11.562 1 87.44 97 THR A C 1
ATOM 734 O O . THR A 1 97 ? -10.719 31.844 10.672 1 87.44 97 THR A O 1
ATOM 737 N N . GLY A 1 98 ? -9.164 33.031 11.836 1 91.56 98 GLY A N 1
ATOM 738 C CA . GLY A 1 98 ? -8.062 32.469 11.055 1 91.56 98 GLY A CA 1
ATOM 739 C C . GLY A 1 98 ? -8.102 32.875 9.594 1 91.56 98 GLY A C 1
ATOM 740 O O . GLY A 1 98 ? -8.594 33.938 9.25 1 91.56 98 GLY A O 1
ATOM 741 N N . GLN A 1 99 ? -7.445 32.094 8.805 1 95.5 99 GLN A N 1
ATOM 742 C CA . GLN A 1 99 ? -7.406 32.281 7.355 1 95.5 99 GLN A CA 1
ATOM 743 C C . GLN A 1 99 ? -7.547 30.953 6.625 1 95.5 99 GLN A C 1
ATOM 745 O O . GLN A 1 99 ? -6.926 29.953 7.012 1 95.5 99 GLN A O 1
ATOM 750 N N . LEU A 1 100 ? -8.461 30.984 5.68 1 97.69 100 LEU A N 1
ATOM 751 C CA . LEU A 1 100 ? -8.68 29.766 4.91 1 97.69 100 LEU A CA 1
ATOM 752 C C . LEU A 1 100 ? -8.133 29.906 3.494 1 97.69 100 LEU A C 1
ATOM 754 O O . LEU A 1 100 ? -8.352 30.938 2.84 1 97.69 100 LEU A O 1
ATOM 758 N N . VAL A 1 101 ? -7.367 29 3.051 1 97.62 101 VAL A N 1
ATOM 759 C CA . VAL A 1 101 ? -6.992 28.781 1.658 1 97.62 101 VAL A CA 1
ATOM 760 C C . VAL A 1 101 ? -7.469 27.406 1.201 1 97.62 101 VAL A C 1
ATOM 762 O O . VAL A 1 101 ? -6.91 26.391 1.608 1 97.62 101 VAL A O 1
ATOM 765 N N . CYS A 1 102 ? -8.469 27.375 0.363 1 96.94 102 CYS A N 1
ATOM 766 C CA . CYS A 1 102 ? -9.055 26.094 -0.023 1 96.94 102 CYS A CA 1
ATOM 767 C C . CYS A 1 102 ? -8.609 25.688 -1.426 1 96.94 102 CYS A C 1
ATOM 769 O O . CYS A 1 102 ? -8.641 26.516 -2.348 1 96.94 102 CYS A O 1
ATOM 771 N N . PHE A 1 103 ? -8.172 24.469 -1.6 1 97.75 103 PHE A N 1
ATOM 772 C CA . PHE A 1 103 ? -7.809 23.891 -2.887 1 97.75 103 PHE A CA 1
ATOM 773 C C . PHE A 1 103 ? -8.766 22.766 -3.266 1 97.75 103 PHE A C 1
ATOM 775 O O . PHE A 1 103 ? -9.141 21.953 -2.42 1 97.75 103 PHE A O 1
ATOM 782 N N . ILE A 1 104 ? -9.211 22.781 -4.48 1 97.88 104 ILE A N 1
ATOM 783 C CA . ILE A 1 104 ? -9.867 21.594 -5.02 1 97.88 104 ILE A CA 1
ATOM 784 C C . ILE A 1 104 ? -8.812 20.625 -5.547 1 97.88 104 ILE A C 1
ATOM 786 O O . ILE A 1 104 ? -8.102 20.938 -6.504 1 97.88 104 ILE A O 1
ATOM 790 N N . MET A 1 105 ? -8.734 19.469 -4.934 1 97.81 105 MET A N 1
ATOM 791 C CA . MET A 1 105 ? -7.691 18.516 -5.289 1 97.81 105 MET A CA 1
ATOM 792 C C . MET A 1 105 ? -8.25 17.094 -5.348 1 97.81 105 MET A C 1
ATOM 794 O O . MET A 1 105 ? -8.992 16.688 -4.457 1 97.81 105 MET A O 1
ATOM 798 N N . ASP A 1 106 ? -7.93 16.516 -6.398 1 97 106 ASP A N 1
ATOM 799 C CA . ASP A 1 106 ? -8.219 15.086 -6.578 1 97 106 ASP A CA 1
ATOM 800 C C . ASP A 1 106 ? -6.941 14.258 -6.477 1 97 106 ASP A C 1
ATOM 802 O O . ASP A 1 106 ? -6.098 14.289 -7.371 1 97 106 ASP A O 1
ATOM 806 N N . LEU A 1 107 ? -6.871 13.469 -5.422 1 96.5 107 LEU A N 1
ATOM 807 C CA . LEU A 1 107 ? -5.68 12.664 -5.18 1 96.5 107 LEU A CA 1
ATOM 808 C C . LEU A 1 107 ? -5.57 11.539 -6.207 1 96.5 107 LEU A C 1
ATOM 810 O O . LEU A 1 107 ? -4.523 10.891 -6.316 1 96.5 107 LEU A O 1
ATOM 814 N N . ASN A 1 108 ? -6.629 11.32 -6.926 1 94.19 108 ASN A N 1
ATOM 815 C CA . ASN A 1 108 ? -6.605 10.336 -8 1 94.19 108 ASN A CA 1
ATOM 816 C C . ASN A 1 108 ? -6.055 10.93 -9.297 1 94.19 108 ASN A C 1
ATOM 818 O O . ASN A 1 108 ? -5.973 10.234 -10.312 1 94.19 108 ASN A O 1
ATOM 822 N N . SER A 1 109 ? -5.688 12.188 -9.266 1 95.38 109 SER A N 1
ATOM 823 C CA . SER A 1 109 ? -5.184 12.891 -10.445 1 95.38 109 SER A CA 1
ATOM 824 C C . SER A 1 109 ? -3.805 13.484 -10.188 1 95.38 109 SER A C 1
ATOM 826 O O . SER A 1 109 ? -3.664 14.406 -9.375 1 95.38 109 SER A O 1
ATOM 828 N N . GLN A 1 110 ? -2.846 13.023 -10.984 1 93.31 110 GLN A N 1
ATOM 829 C CA . GLN A 1 110 ? -1.487 13.539 -10.844 1 93.31 110 GLN A CA 1
ATOM 830 C C . GLN A 1 110 ? -1.425 15.031 -11.18 1 93.31 110 GLN A C 1
ATOM 832 O O . GLN A 1 110 ? -0.682 15.781 -10.547 1 93.31 110 GLN A O 1
ATOM 837 N N . GLU A 1 111 ? -2.143 15.391 -12.133 1 96.19 111 GLU A N 1
ATOM 838 C CA . GLU A 1 111 ? -2.182 16.797 -12.531 1 96.19 111 GLU A CA 1
ATOM 839 C C . GLU A 1 111 ? -2.768 17.656 -11.422 1 96.19 111 GLU A C 1
ATOM 841 O O . GLU A 1 111 ? -2.238 18.734 -11.117 1 96.19 111 GLU A O 1
ATOM 846 N N . SER A 1 112 ? -3.867 17.188 -10.812 1 97.88 112 SER A N 1
ATOM 847 C CA . SER A 1 112 ? -4.496 17.922 -9.719 1 97.88 112 SER A CA 1
ATOM 848 C C . SER A 1 112 ? -3.529 18.094 -8.547 1 97.88 112 SER A C 1
ATOM 850 O O . SER A 1 112 ? -3.449 19.172 -7.961 1 97.88 112 SER A O 1
ATOM 852 N N . ILE A 1 113 ? -2.723 17.094 -8.281 1 97.75 113 ILE A N 1
ATOM 853 C CA . ILE A 1 113 ? -1.741 17.109 -7.203 1 97.75 113 ILE A CA 1
ATOM 854 C C . ILE A 1 113 ? -0.645 18.125 -7.523 1 97.75 113 ILE A C 1
ATOM 856 O O . ILE A 1 113 ? -0.287 18.953 -6.684 1 97.75 113 ILE A O 1
ATOM 860 N N . ALA A 1 114 ? -0.185 18.094 -8.75 1 96.75 114 ALA A N 1
ATOM 861 C CA . ALA A 1 114 ? 0.88 18.984 -9.18 1 96.75 114 ALA A CA 1
ATOM 862 C C . ALA A 1 114 ? 0.43 20.453 -9.109 1 96.75 114 ALA A C 1
ATOM 864 O O . ALA A 1 114 ? 1.184 21.312 -8.656 1 96.75 114 ALA A O 1
ATOM 865 N N . ASP A 1 115 ? -0.769 20.672 -9.531 1 97.88 115 ASP A N 1
ATOM 866 C CA . ASP A 1 115 ? -1.327 22.016 -9.477 1 97.88 115 ASP A CA 1
ATOM 867 C C . ASP A 1 115 ? -1.418 22.516 -8.039 1 97.88 115 ASP A C 1
ATOM 869 O O . ASP A 1 115 ? -1.118 23.688 -7.762 1 97.88 115 ASP A O 1
ATOM 873 N N . THR A 1 116 ? -1.813 21.656 -7.195 1 98.5 116 THR A N 1
ATOM 874 C CA . THR A 1 116 ? -1.939 22.031 -5.789 1 98.5 116 THR A CA 1
ATOM 875 C C . THR A 1 116 ? -0.57 22.312 -5.176 1 98.5 116 THR A C 1
ATOM 877 O O . THR A 1 116 ? -0.415 23.266 -4.406 1 98.5 116 THR A O 1
ATOM 880 N N . HIS A 1 117 ? 0.463 21.531 -5.551 1 98 117 HIS A N 1
ATOM 881 C CA . HIS A 1 117 ? 1.829 21.781 -5.109 1 98 117 HIS A CA 1
ATOM 882 C C . HIS A 1 117 ? 2.283 23.188 -5.5 1 98 117 HIS A C 1
ATOM 884 O O . HIS A 1 117 ? 2.824 23.922 -4.672 1 98 117 HIS A O 1
ATOM 890 N N . SER A 1 118 ? 2.047 23.469 -6.742 1 97.5 118 SER A N 1
ATOM 891 C CA . SER A 1 118 ? 2.455 24.781 -7.262 1 97.5 118 SER A CA 1
ATOM 892 C C . SER A 1 118 ? 1.773 25.906 -6.508 1 97.5 118 SER A C 1
ATOM 894 O O . SER A 1 118 ? 2.418 26.906 -6.148 1 97.5 118 SER A O 1
ATOM 896 N N . ALA A 1 119 ? 0.519 25.734 -6.223 1 98.12 119 ALA A N 1
ATOM 897 C CA . ALA A 1 119 ? -0.241 26.75 -5.504 1 98.12 119 ALA A CA 1
ATOM 898 C C . ALA A 1 119 ? 0.277 26.922 -4.078 1 98.12 119 ALA A C 1
ATOM 900 O O . ALA A 1 119 ? 0.4 28.047 -3.582 1 98.12 119 ALA A O 1
ATOM 901 N N . ILE A 1 120 ? 0.607 25.844 -3.393 1 98.25 120 ILE A N 1
ATOM 902 C CA . ILE A 1 120 ? 1.114 25.875 -2.023 1 98.25 120 ILE A CA 1
ATOM 903 C C . ILE A 1 120 ? 2.455 26.594 -1.983 1 98.25 120 ILE A C 1
ATOM 905 O O . ILE A 1 120 ? 2.66 27.484 -1.157 1 98.25 120 ILE A O 1
ATOM 909 N N . ARG A 1 121 ? 3.328 26.266 -2.889 1 96 121 ARG A N 1
ATOM 910 C CA . ARG A 1 121 ? 4.66 26.859 -2.92 1 96 121 ARG A CA 1
ATOM 911 C C . ARG A 1 121 ? 4.578 28.359 -3.217 1 96 121 ARG A C 1
ATOM 913 O O . ARG A 1 121 ? 5.277 29.156 -2.594 1 96 121 ARG A O 1
ATOM 920 N N . LYS A 1 122 ? 3.734 28.688 -4.152 1 96.94 122 LYS A N 1
ATOM 921 C CA . LYS A 1 122 ? 3.543 30.094 -4.488 1 96.94 122 LYS A CA 1
ATOM 922 C C . LYS A 1 122 ? 3.016 30.875 -3.291 1 96.94 122 LYS A C 1
ATOM 924 O O . LYS A 1 122 ? 3.455 32 -3.037 1 96.94 122 LYS A O 1
ATOM 929 N N . TRP A 1 123 ? 2.111 30.281 -2.605 1 97.75 123 TRP A N 1
ATOM 930 C CA . TRP A 1 123 ? 1.539 30.953 -1.44 1 97.75 123 TRP A CA 1
ATOM 931 C C . TRP A 1 123 ? 2.605 31.203 -0.383 1 97.75 123 TRP A C 1
ATOM 933 O O . TRP A 1 123 ? 2.707 32.312 0.148 1 97.75 123 TRP A O 1
ATOM 943 N N . PHE A 1 124 ? 3.428 30.234 -0.067 1 97 124 PHE A N 1
ATOM 944 C CA . PHE A 1 124 ? 4.457 30.375 0.956 1 97 124 PHE A CA 1
ATOM 945 C C . PHE A 1 124 ? 5.488 31.422 0.537 1 97 124 PHE A C 1
ATOM 947 O O . PHE A 1 124 ? 5.988 32.188 1.372 1 97 124 PHE A O 1
ATOM 954 N N . ALA A 1 125 ? 5.789 31.453 -0.771 1 94.88 125 ALA A N 1
ATOM 955 C CA . ALA A 1 125 ? 6.734 32.438 -1.285 1 94.88 125 ALA A CA 1
ATOM 956 C C . ALA A 1 125 ? 6.191 33.844 -1.108 1 94.88 125 ALA A C 1
ATOM 958 O O . ALA A 1 125 ? 6.949 34.781 -0.819 1 94.88 125 ALA A O 1
ATOM 959 N N . ALA A 1 126 ? 4.91 34 -1.166 1 96.31 126 ALA A N 1
ATOM 960 C CA . ALA A 1 126 ? 4.27 35.312 -1.137 1 96.31 126 ALA A CA 1
ATOM 961 C C . ALA A 1 126 ? 3.961 35.75 0.295 1 96.31 126 ALA A C 1
ATOM 963 O O . ALA A 1 126 ? 3.709 36.938 0.557 1 96.31 126 ALA A O 1
ATOM 964 N N . ASN A 1 127 ? 3.949 34.844 1.224 1 94.75 127 ASN A N 1
ATOM 965 C CA . ASN A 1 127 ? 3.48 35.156 2.57 1 94.75 127 ASN A CA 1
ATOM 966 C C . ASN A 1 127 ? 4.566 34.906 3.613 1 94.75 127 ASN A C 1
ATOM 968 O O . ASN A 1 127 ? 4.273 34.5 4.738 1 94.75 127 ASN A O 1
ATOM 972 N N . HIS A 1 128 ? 5.762 35.219 3.205 1 88.06 128 HIS A N 1
ATOM 973 C CA . HIS A 1 128 ? 6.844 35.156 4.184 1 88.06 128 HIS A CA 1
ATOM 974 C C . HIS A 1 128 ? 6.645 36.188 5.281 1 88.06 128 HIS A C 1
ATOM 976 O O . HIS A 1 128 ? 6.262 37.344 5.004 1 88.06 128 HIS A O 1
ATOM 982 N N . PRO A 1 129 ? 6.664 35.719 6.664 1 92.56 129 PRO A N 1
ATOM 983 C CA . PRO A 1 129 ? 7.363 34.562 7.211 1 92.56 129 PRO A CA 1
ATOM 984 C C . PRO A 1 129 ? 6.41 33.469 7.688 1 92.56 129 PRO A C 1
ATOM 986 O O . PRO A 1 129 ? 6.594 32.938 8.781 1 92.56 129 PRO A O 1
ATOM 989 N N . ALA A 1 130 ? 5.398 33.219 7.043 1 95.12 130 ALA A N 1
ATOM 990 C CA . ALA A 1 130 ? 4.523 32.094 7.406 1 95.12 130 ALA A CA 1
ATOM 991 C C . ALA A 1 130 ? 5.281 30.781 7.402 1 95.12 130 ALA A C 1
ATOM 993 O O . ALA A 1 130 ? 6.141 30.547 6.547 1 95.12 130 ALA A O 1
ATOM 994 N N . ARG A 1 131 ? 5.035 30 8.367 1 96.31 131 ARG A N 1
ATOM 995 C CA . ARG A 1 131 ? 5.719 28.719 8.516 1 96.31 131 ARG A CA 1
ATOM 996 C C . ARG A 1 131 ? 4.719 27.562 8.516 1 96.31 131 ARG A C 1
ATOM 998 O O . ARG A 1 131 ? 3.594 27.719 8.992 1 96.31 131 ARG A O 1
ATOM 1005 N N . LEU A 1 132 ? 5.176 26.469 7.977 1 98.19 132 LEU A N 1
ATOM 1006 C CA . LEU A 1 132 ? 4.344 25.266 8.047 1 98.19 132 LEU A CA 1
ATOM 1007 C C . LEU A 1 132 ? 4.359 24.672 9.453 1 98.19 132 LEU A C 1
ATOM 1009 O O . LEU A 1 132 ? 5.426 24.359 9.984 1 98.19 132 LEU A O 1
ATOM 1013 N N . TYR A 1 133 ? 3.203 24.625 10 1 97.94 133 TYR A N 1
ATOM 1014 C CA . TYR A 1 133 ? 3.033 24.078 11.344 1 97.94 133 TYR A CA 1
ATOM 1015 C C . TYR A 1 133 ? 2.803 22.562 11.281 1 97.94 133 TYR A C 1
ATOM 1017 O O . TYR A 1 133 ? 3.385 21.812 12.07 1 97.94 133 TYR A O 1
ATOM 1025 N N . ALA A 1 134 ? 1.931 22.125 10.359 1 98.56 134 ALA A N 1
ATOM 1026 C CA . ALA A 1 134 ? 1.611 20.703 10.25 1 98.56 134 ALA A CA 1
ATOM 1027 C C . ALA A 1 134 ? 1.097 20.375 8.852 1 98.56 134 ALA A C 1
ATOM 1029 O O . ALA A 1 134 ? 0.501 21.219 8.18 1 98.56 134 ALA A O 1
ATOM 1030 N N . LEU A 1 135 ? 1.401 19.234 8.383 1 98.75 135 LEU A N 1
ATOM 1031 C CA . LEU A 1 135 ? 0.81 18.594 7.215 1 98.75 135 LEU A CA 1
ATOM 1032 C C . LEU A 1 135 ? 0.004 17.375 7.617 1 98.75 135 LEU A C 1
ATOM 1034 O O . LEU A 1 135 ? 0.565 16.391 8.117 1 98.75 135 LEU A O 1
ATOM 1038 N N . VAL A 1 136 ? -1.327 17.438 7.426 1 98.62 136 VAL A N 1
ATOM 1039 C CA . VAL A 1 136 ? -2.236 16.375 7.855 1 98.62 136 VAL A CA 1
ATOM 1040 C C . VAL A 1 136 ? -2.75 15.609 6.641 1 98.62 136 VAL A C 1
ATOM 1042 O O . VAL A 1 136 ? -3.566 16.125 5.871 1 98.62 136 VAL A O 1
ATOM 1045 N N . ASN A 1 137 ? -2.273 14.43 6.5 1 98.12 137 ASN A N 1
ATOM 1046 C CA . ASN A 1 137 ? -2.807 13.508 5.5 1 98.12 137 ASN A CA 1
ATOM 1047 C C . ASN A 1 137 ? -4.023 12.758 6.023 1 98.12 137 ASN A C 1
ATOM 1049 O O . ASN A 1 137 ? -3.887 11.742 6.707 1 98.12 137 ASN A O 1
ATOM 1053 N N . ASN A 1 138 ? -5.18 13.195 5.598 1 95.12 138 ASN A N 1
ATOM 1054 C CA . ASN A 1 138 ? -6.426 12.664 6.145 1 95.12 138 ASN A CA 1
ATOM 1055 C C . ASN A 1 138 ? -7.324 12.102 5.051 1 95.12 138 ASN A C 1
ATOM 1057 O O . ASN A 1 138 ? -8.148 11.219 5.309 1 95.12 138 ASN A O 1
ATOM 1061 N N . ALA A 1 139 ? -7.164 12.547 3.801 1 93.5 139 ALA A N 1
ATOM 1062 C CA . ALA A 1 139 ? -8.039 12.133 2.705 1 93.5 139 ALA A CA 1
ATOM 1063 C C . ALA A 1 139 ? -8.031 10.609 2.549 1 93.5 139 ALA A C 1
ATOM 1065 O O . ALA A 1 139 ? -6.992 9.969 2.689 1 93.5 139 ALA A O 1
ATOM 1066 N N . GLY A 1 140 ? -9.227 10.023 2.256 1 91.5 140 GLY A N 1
ATOM 1067 C CA . GLY A 1 140 ? -9.336 8.594 2.047 1 91.5 140 GLY A CA 1
ATOM 1068 C C . GLY A 1 140 ? -10.695 8.18 1.502 1 91.5 140 GLY A C 1
ATOM 1069 O O . GLY A 1 140 ? -11.664 8.922 1.61 1 91.5 140 GLY A O 1
ATOM 1070 N N . VAL A 1 141 ? -10.719 7.055 0.864 1 92.06 141 VAL A N 1
ATOM 1071 C CA . VAL A 1 141 ? -11.953 6.441 0.375 1 92.06 141 VAL A CA 1
ATOM 1072 C C . VAL A 1 141 ? -12.016 4.984 0.819 1 92.06 141 VAL A C 1
ATOM 1074 O O . VAL A 1 141 ? -10.984 4.32 0.946 1 92.06 141 VAL A O 1
ATOM 1077 N N . MET A 1 142 ? -13.141 4.57 1.123 1 91.62 142 MET A N 1
ATOM 1078 C CA . MET A 1 142 ? -13.398 3.189 1.521 1 91.62 142 MET A CA 1
ATOM 1079 C C . MET A 1 142 ? -14.484 2.562 0.655 1 91.62 142 MET A C 1
ATOM 1081 O O . MET A 1 142 ? -15.492 3.205 0.356 1 91.62 142 MET A O 1
ATOM 1085 N N . CYS A 1 143 ? -14.266 1.433 0.195 1 93.31 143 CYS A N 1
ATOM 1086 C CA . CYS A 1 143 ? -15.211 0.661 -0.609 1 93.31 143 CYS A CA 1
ATOM 1087 C C . CYS A 1 143 ? -15.336 -0.762 -0.081 1 93.31 143 CYS A C 1
ATOM 1089 O O . CYS A 1 143 ? -14.375 -1.529 -0.108 1 93.31 143 CYS A O 1
ATOM 1091 N N . PHE A 1 144 ? -16.516 -1.048 0.409 1 92.38 144 PHE A N 1
ATOM 1092 C CA . PHE A 1 144 ? -16.781 -2.42 0.822 1 92.38 144 PHE A CA 1
ATOM 1093 C C . PHE A 1 144 ? -17.016 -3.314 -0.39 1 92.38 144 PHE A C 1
ATOM 1095 O O . PHE A 1 144 ? -17.656 -2.904 -1.356 1 92.38 144 PHE A O 1
ATOM 1102 N N . GLY A 1 145 ? -16.5 -4.469 -0.365 1 94.38 145 GLY A N 1
ATOM 1103 C CA . GLY A 1 145 ? -16.688 -5.488 -1.383 1 94.38 145 GLY A CA 1
ATOM 1104 C C . GLY A 1 145 ? -15.586 -6.523 -1.411 1 94.38 145 GLY A C 1
ATOM 1105 O O . GLY A 1 145 ? -14.422 -6.199 -1.171 1 94.38 145 GLY A O 1
ATOM 1106 N N . GLU A 1 146 ? -15.969 -7.723 -1.71 1 94.75 146 GLU A N 1
ATOM 1107 C CA . GLU A 1 146 ? -14.938 -8.742 -1.855 1 94.75 146 GLU A CA 1
ATOM 1108 C C . GLU A 1 146 ? -13.992 -8.414 -3.01 1 94.75 146 GLU A C 1
ATOM 1110 O O . GLU A 1 146 ? -14.391 -7.758 -3.973 1 94.75 146 GLU A O 1
ATOM 1115 N N . ALA A 1 147 ? -12.828 -8.922 -2.916 1 96.44 147 ALA A N 1
ATOM 1116 C CA . ALA A 1 147 ? -11.781 -8.648 -3.893 1 96.44 147 ALA A CA 1
ATOM 1117 C C . ALA A 1 147 ? -12.234 -9.016 -5.305 1 96.44 147 ALA A C 1
ATOM 1119 O O . ALA A 1 147 ? -12.016 -8.25 -6.246 1 96.44 147 ALA A O 1
ATOM 1120 N N . GLU A 1 148 ? -12.898 -10.133 -5.477 1 96.62 148 GLU A N 1
ATOM 1121 C CA . GLU A 1 148 ? -13.312 -10.617 -6.789 1 96.62 148 GLU A CA 1
ATOM 1122 C C . GLU A 1 148 ? -14.391 -9.727 -7.391 1 96.62 148 GLU A C 1
ATOM 1124 O O . GLU A 1 148 ? -14.602 -9.734 -8.609 1 96.62 148 GLU A O 1
ATOM 1129 N N . TRP A 1 149 ? -15.102 -8.938 -6.523 1 97.12 149 TRP A N 1
ATOM 1130 C CA . TRP A 1 149 ? -16.219 -8.117 -6.984 1 97.12 149 TRP A CA 1
ATOM 1131 C C . TRP A 1 149 ? -15.711 -6.77 -7.504 1 97.12 149 TRP A C 1
ATOM 1133 O O . TRP A 1 149 ? -16.422 -6.086 -8.25 1 97.12 149 TRP A O 1
ATOM 1143 N N . LEU A 1 150 ? -14.562 -6.348 -7.07 1 97.19 150 LEU A N 1
ATOM 1144 C CA . LEU A 1 150 ? -14.102 -4.98 -7.285 1 97.19 150 LEU A CA 1
ATOM 1145 C C . LEU A 1 150 ? -13.766 -4.746 -8.758 1 97.19 150 LEU A C 1
ATOM 1147 O O . LEU A 1 150 ? -13.055 -5.543 -9.375 1 97.19 150 LEU A O 1
ATOM 1151 N N . SER A 1 151 ? -14.328 -3.662 -9.281 1 96.25 151 SER A N 1
ATOM 1152 C CA . SER A 1 151 ? -13.922 -3.232 -10.617 1 96.25 151 SER A CA 1
ATOM 1153 C C . SER A 1 151 ? -12.508 -2.648 -10.602 1 96.25 151 SER A C 1
ATOM 1155 O O . SER A 1 151 ? -12 -2.27 -9.547 1 96.25 151 SER A O 1
ATOM 1157 N N . SER A 1 152 ? -11.898 -2.6 -11.797 1 94.31 152 SER A N 1
ATOM 1158 C CA . SER A 1 152 ? -10.586 -1.973 -11.914 1 94.31 152 SER A CA 1
ATOM 1159 C C . SER A 1 152 ? -10.617 -0.526 -11.438 1 94.31 152 SER A C 1
ATOM 1161 O O . SER A 1 152 ? -9.68 -0.062 -10.789 1 94.31 152 SER A O 1
ATOM 1163 N N . ASN A 1 153 ? -11.664 0.105 -11.742 1 95.31 153 ASN A N 1
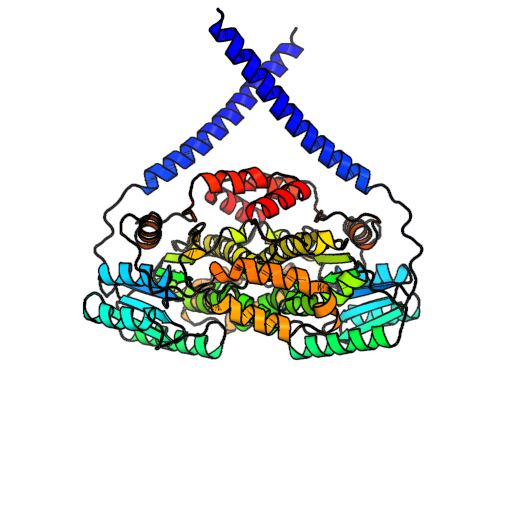ATOM 1164 C CA . ASN A 1 153 ? -11.797 1.508 -11.367 1 95.31 153 ASN A CA 1
ATOM 1165 C C . ASN A 1 153 ? -11.859 1.676 -9.852 1 95.31 153 ASN A C 1
ATOM 1167 O O . ASN A 1 153 ? -11.195 2.545 -9.289 1 95.31 153 ASN A O 1
ATOM 1171 N N . LEU A 1 154 ? -12.648 0.863 -9.195 1 96.69 154 LEU A N 1
ATOM 1172 C CA . LEU A 1 154 ? -12.805 0.959 -7.746 1 96.69 154 LEU A CA 1
ATOM 1173 C C . LEU A 1 154 ? -11.5 0.6 -7.035 1 96.69 154 LEU A C 1
ATOM 1175 O O . LEU A 1 154 ? -11.156 1.205 -6.016 1 96.69 154 LEU A O 1
ATOM 1179 N N . THR A 1 155 ? -10.836 -0.374 -7.586 1 96.5 155 THR A N 1
ATOM 1180 C CA . THR A 1 155 ? -9.531 -0.758 -7.055 1 96.5 155 THR A CA 1
ATOM 1181 C C . THR A 1 155 ? -8.539 0.398 -7.164 1 96.5 155 THR A C 1
ATOM 1183 O O . THR A 1 155 ? -7.906 0.773 -6.176 1 96.5 155 THR A O 1
ATOM 1186 N N . LYS A 1 156 ? -8.484 0.965 -8.305 1 94.62 156 LYS A N 1
ATOM 1187 C CA . LYS A 1 156 ? -7.57 2.076 -8.562 1 94.62 156 LYS A CA 1
ATOM 1188 C C . LYS A 1 156 ? -7.91 3.283 -7.695 1 94.62 156 LYS A C 1
ATOM 1190 O O . LYS A 1 156 ? -7.016 3.951 -7.172 1 94.62 156 LYS A O 1
ATOM 1195 N N . LEU A 1 157 ? -9.141 3.541 -7.613 1 95.62 157 LEU A N 1
ATOM 1196 C CA . LEU A 1 157 ? -9.594 4.68 -6.824 1 95.62 157 LEU A CA 1
ATOM 1197 C C . LEU A 1 157 ? -9.07 4.594 -5.395 1 95.62 157 LEU A C 1
ATOM 1199 O O . LEU A 1 157 ? -8.492 5.555 -4.883 1 95.62 157 LEU A O 1
ATOM 1203 N N . GLN A 1 158 ? -9.25 3.453 -4.766 1 96.19 158 GLN A N 1
ATOM 1204 C CA . GLN A 1 158 ? -8.82 3.277 -3.385 1 96.19 158 GLN A CA 1
ATOM 1205 C C . GLN A 1 158 ? -7.305 3.373 -3.262 1 96.19 158 GLN A C 1
ATOM 1207 O O . GLN A 1 158 ? -6.789 4.043 -2.365 1 96.19 158 GLN A O 1
ATOM 1212 N N . LEU A 1 159 ? -6.617 2.705 -4.141 1 96.06 159 LEU A N 1
ATOM 1213 C CA . LEU A 1 159 ? -5.16 2.689 -4.09 1 96.06 159 LEU A CA 1
ATOM 1214 C C . LEU A 1 159 ? -4.594 4.082 -4.34 1 96.06 159 LEU A C 1
ATOM 1216 O O . LEU A 1 159 ? -3.689 4.527 -3.629 1 96.06 159 LEU A O 1
ATOM 1220 N N . ASN A 1 160 ? -5.164 4.734 -5.301 1 95.62 160 ASN A N 1
ATOM 1221 C CA . ASN A 1 160 ? -4.66 6.051 -5.684 1 95.62 160 ASN A CA 1
ATOM 1222 C C . ASN A 1 160 ? -4.93 7.09 -4.598 1 95.62 160 ASN A C 1
ATOM 1224 O O . ASN A 1 160 ? -4.023 7.816 -4.188 1 95.62 160 ASN A O 1
ATOM 1228 N N . VAL A 1 161 ? -6.074 7.16 -4.133 1 96 161 VAL A N 1
ATOM 1229 C CA . VAL A 1 161 ? -6.441 8.203 -3.182 1 96 161 VAL A CA 1
ATOM 1230 C C . VAL A 1 161 ? -5.77 7.934 -1.836 1 96 161 VAL A C 1
ATOM 1232 O O . VAL A 1 161 ? -5.129 8.82 -1.267 1 96 161 VAL A O 1
ATOM 1235 N N . ASN A 1 162 ? -5.863 6.703 -1.37 1 95.62 162 ASN A N 1
ATOM 1236 C CA . ASN A 1 162 ? -5.469 6.398 0.001 1 95.62 162 ASN A CA 1
ATOM 1237 C C . ASN A 1 162 ? -3.955 6.285 0.139 1 95.62 162 ASN A C 1
ATOM 1239 O O . ASN A 1 162 ? -3.4 6.566 1.203 1 95.62 162 ASN A O 1
ATOM 1243 N N . ALA A 1 163 ? -3.297 5.816 -0.923 1 94.38 163 ALA A N 1
ATOM 1244 C CA . ALA A 1 163 ? -1.876 5.523 -0.748 1 94.38 163 ALA A CA 1
ATOM 1245 C C . ALA A 1 163 ? -1.029 6.301 -1.753 1 94.38 163 ALA A C 1
ATOM 1247 O O . ALA A 1 163 ? -0.316 7.234 -1.382 1 94.38 163 ALA A O 1
ATOM 1248 N N . ILE A 1 164 ? -1.251 6.082 -3.057 1 94.75 164 ILE A N 1
ATOM 1249 C CA . ILE A 1 164 ? -0.389 6.648 -4.086 1 94.75 164 ILE A CA 1
ATOM 1250 C C . ILE A 1 164 ? -0.495 8.172 -4.066 1 94.75 164 ILE A C 1
ATOM 1252 O O . ILE A 1 164 ? 0.517 8.867 -3.963 1 94.75 164 ILE A O 1
ATOM 1256 N N . GLY A 1 165 ? -1.701 8.617 -4.203 1 96.5 165 GLY A N 1
ATOM 1257 C CA . GLY A 1 165 ? -1.909 10.055 -4.215 1 96.5 165 GLY A CA 1
ATOM 1258 C C . GLY A 1 165 ? -1.445 10.742 -2.943 1 96.5 165 GLY A C 1
ATOM 1259 O O . GLY A 1 165 ? -0.867 11.828 -2.992 1 96.5 165 GLY A O 1
ATOM 1260 N N . THR A 1 166 ? -1.677 10.094 -1.824 1 97.5 166 THR A N 1
ATOM 1261 C CA . THR A 1 166 ? -1.262 10.633 -0.534 1 97.5 166 THR A CA 1
ATOM 1262 C C . THR A 1 166 ? 0.259 10.727 -0.448 1 97.5 166 THR A C 1
ATOM 1264 O O . THR A 1 166 ? 0.805 11.758 -0.058 1 97.5 166 THR A O 1
ATOM 1267 N N . ILE A 1 167 ? 0.964 9.68 -0.826 1 97.88 167 ILE A N 1
ATOM 1268 C CA . ILE A 1 167 ? 2.422 9.641 -0.773 1 97.88 167 ILE A CA 1
ATOM 1269 C C . ILE A 1 167 ? 3 10.633 -1.78 1 97.88 167 ILE A C 1
ATOM 1271 O O . ILE A 1 167 ? 3.908 11.398 -1.453 1 97.88 167 ILE A O 1
ATOM 1275 N N . GLN A 1 168 ? 2.389 10.68 -2.953 1 96.5 168 GLN A N 1
ATOM 1276 C CA . GLN A 1 168 ? 2.852 11.578 -4.004 1 96.5 168 GLN A CA 1
ATOM 1277 C C . GLN A 1 168 ? 2.6 13.039 -3.637 1 96.5 168 GLN A C 1
ATOM 1279 O O . GLN A 1 168 ? 3.328 13.93 -4.078 1 96.5 168 GLN A O 1
ATOM 1284 N N . PHE A 1 169 ? 1.581 13.273 -2.9 1 98.12 169 PHE A N 1
ATOM 1285 C CA . PHE A 1 169 ? 1.304 14.625 -2.434 1 98.12 169 PHE A CA 1
ATOM 1286 C C . PHE A 1 169 ? 2.285 15.039 -1.34 1 98.12 169 PHE A C 1
ATOM 1288 O O . PHE A 1 169 ? 2.74 16.188 -1.303 1 98.12 169 PHE A O 1
ATOM 1295 N N . THR A 1 170 ? 2.676 14.125 -0.522 1 98.38 170 THR A N 1
ATOM 1296 C CA . THR A 1 170 ? 3.42 14.422 0.697 1 98.38 170 THR A CA 1
ATOM 1297 C C . THR A 1 170 ? 4.914 14.555 0.402 1 98.38 170 THR A C 1
ATOM 1299 O O . THR A 1 170 ? 5.574 15.461 0.911 1 98.38 170 THR A O 1
ATOM 1302 N N . LEU A 1 171 ? 5.457 13.703 -0.412 1 97.38 171 LEU A N 1
ATOM 1303 C CA . LEU A 1 171 ? 6.902 13.578 -0.578 1 97.38 171 LEU A CA 1
ATOM 1304 C C . LEU A 1 171 ? 7.504 14.883 -1.084 1 97.38 171 LEU A C 1
ATOM 1306 O O . LEU A 1 171 ? 8.477 15.383 -0.517 1 97.38 171 LEU A O 1
ATOM 1310 N N . PRO A 1 172 ? 6.879 15.523 -2.1 1 96.25 172 PRO A N 1
ATOM 1311 C CA . PRO A 1 172 ? 7.457 16.766 -2.594 1 96.25 172 PRO A CA 1
ATOM 1312 C C . PRO A 1 172 ? 7.359 17.906 -1.577 1 96.25 172 PRO A C 1
ATOM 1314 O O . PRO A 1 172 ? 7.996 18.953 -1.75 1 96.25 172 PRO A O 1
ATOM 1317 N N . LEU A 1 173 ? 6.594 17.75 -0.514 1 97.69 173 LEU A N 1
ATOM 1318 C CA . LEU A 1 173 ? 6.438 18.781 0.509 1 97.69 173 LEU A CA 1
ATOM 1319 C C . LEU A 1 173 ? 7.355 18.516 1.695 1 97.69 173 LEU A C 1
ATOM 1321 O O . LEU A 1 173 ? 7.406 19.312 2.639 1 97.69 173 LEU A O 1
ATOM 1325 N N . LEU A 1 174 ? 8.148 17.438 1.646 1 97.56 174 LEU A N 1
ATOM 1326 C CA . LEU A 1 174 ? 8.953 17.031 2.799 1 97.56 174 LEU A CA 1
ATOM 1327 C C . LEU A 1 174 ? 10.055 18.047 3.072 1 97.56 174 LEU A C 1
ATOM 1329 O O . LEU A 1 174 ? 10.43 18.266 4.227 1 97.56 174 LEU A O 1
ATOM 1333 N N . GLU A 1 175 ? 10.562 18.688 2.002 1 96.88 175 GLU A N 1
ATOM 1334 C CA . GLU A 1 175 ? 11.547 19.75 2.234 1 96.88 175 GLU A CA 1
ATOM 1335 C C . GLU A 1 175 ? 10.961 20.859 3.098 1 96.88 175 GLU A C 1
ATOM 1337 O O . GLU A 1 175 ? 11.594 21.312 4.051 1 96.88 175 GLU A O 1
ATOM 1342 N N . LEU A 1 176 ? 9.758 21.266 2.768 1 97 176 LEU A N 1
ATOM 1343 C CA . LEU A 1 176 ? 9.055 22.281 3.535 1 97 176 LEU A CA 1
ATOM 1344 C C . LEU A 1 176 ? 8.797 21.812 4.961 1 97 176 LEU A C 1
ATOM 1346 O O . LEU A 1 176 ? 8.977 22.562 5.914 1 97 176 LEU A O 1
ATOM 1350 N N . VAL A 1 177 ? 8.422 20.562 5.117 1 98.12 177 VAL A N 1
ATOM 1351 C CA . VAL A 1 177 ? 8.164 19.938 6.414 1 98.12 177 VAL A CA 1
ATOM 1352 C C . VAL A 1 177 ? 9.445 19.938 7.246 1 98.12 177 VAL A C 1
ATOM 1354 O O . VAL A 1 177 ? 9.438 20.328 8.414 1 98.12 177 VAL A O 1
ATOM 1357 N N . ARG A 1 178 ? 10.5 19.5 6.641 1 97.19 178 ARG A N 1
ATOM 1358 C CA . ARG A 1 178 ? 11.789 19.391 7.324 1 97.19 178 ARG A CA 1
ATOM 1359 C C . ARG A 1 178 ? 12.305 20.766 7.734 1 97.19 178 ARG A C 1
ATOM 1361 O O . ARG A 1 178 ? 12.703 20.969 8.883 1 97.19 178 ARG A O 1
ATOM 1368 N N . GLU A 1 179 ? 12.234 21.734 6.82 1 96.25 179 GLU A N 1
ATOM 1369 C CA . GLU A 1 179 ? 12.773 23.078 7.062 1 96.25 179 GLU A CA 1
ATOM 1370 C C . GLU A 1 179 ? 12.023 23.781 8.188 1 96.25 179 GLU A C 1
ATOM 1372 O O . GLU A 1 179 ? 12.609 24.562 8.945 1 96.25 179 GLU A O 1
ATOM 1377 N N . ASN A 1 180 ? 10.781 23.516 8.305 1 96.81 180 ASN A N 1
ATOM 1378 C CA . ASN A 1 180 ? 9.961 24.172 9.312 1 96.81 180 ASN A CA 1
ATOM 1379 C C . ASN A 1 180 ? 9.789 23.297 10.555 1 96.81 180 ASN A C 1
ATOM 1381 O O . ASN A 1 180 ? 9.102 23.688 11.5 1 96.81 180 ASN A O 1
ATOM 1385 N N . ARG A 1 181 ? 10.367 22.062 10.5 1 96.62 181 ARG A N 1
ATOM 1386 C CA . ARG A 1 181 ? 10.148 21.094 11.562 1 96.62 181 ARG A CA 1
ATOM 1387 C C . ARG A 1 181 ? 8.664 20.922 11.852 1 96.62 181 ARG A C 1
ATOM 1389 O O . ARG A 1 181 ? 8.25 20.891 13.008 1 96.62 181 ARG A O 1
ATOM 1396 N N . ALA A 1 182 ? 7.902 20.938 10.781 1 97.75 182 ALA A N 1
ATOM 1397 C CA . ALA A 1 182 ? 6.453 20.797 10.852 1 97.75 182 ALA A CA 1
ATOM 1398 C C . ALA A 1 182 ? 6.059 19.391 11.273 1 97.75 182 ALA A C 1
ATOM 1400 O O . ALA A 1 182 ? 6.77 18.422 10.984 1 97.75 182 ALA A O 1
ATOM 1401 N N . ARG A 1 183 ? 4.926 19.359 11.867 1 96.81 183 ARG A N 1
ATOM 1402 C CA . ARG A 1 183 ? 4.344 18.062 12.242 1 96.81 183 ARG A CA 1
ATOM 1403 C C . ARG A 1 183 ? 3.734 17.375 11.031 1 96.81 183 ARG A C 1
ATOM 1405 O O . ARG A 1 183 ? 2.939 17.969 10.297 1 96.81 183 ARG A O 1
ATOM 1412 N N . LEU A 1 184 ? 4.246 16.172 10.75 1 98.31 184 LEU A N 1
ATOM 1413 C CA . LEU A 1 184 ? 3.621 15.352 9.719 1 98.31 184 LEU A CA 1
ATOM 1414 C C . LEU A 1 184 ? 2.635 14.367 10.328 1 98.31 184 LEU A C 1
ATOM 1416 O O . LEU A 1 184 ? 3.033 13.453 11.055 1 98.31 184 LEU A O 1
ATOM 1420 N N . ILE A 1 185 ? 1.351 14.547 10.094 1 98.25 185 ILE A N 1
ATOM 1421 C CA . ILE A 1 185 ? 0.295 13.719 10.656 1 98.25 185 ILE A CA 1
ATOM 1422 C C . ILE A 1 185 ? -0.316 12.844 9.562 1 98.25 185 ILE A C 1
ATOM 1424 O O . ILE A 1 185 ? -0.719 13.344 8.516 1 98.25 185 ILE A O 1
ATOM 1428 N N . VAL A 1 186 ? -0.328 11.562 9.766 1 97.31 186 VAL A N 1
ATOM 1429 C CA . VAL A 1 186 ? -0.923 10.617 8.828 1 97.31 186 VAL A CA 1
ATOM 1430 C C . VAL A 1 186 ? -2.074 9.875 9.5 1 97.31 186 VAL A C 1
ATOM 1432 O O . VAL A 1 186 ? -1.871 9.18 10.5 1 97.31 186 VAL A O 1
ATOM 1435 N N . VAL A 1 187 ? -3.26 10.039 8.938 1 93.81 187 VAL A N 1
ATOM 1436 C CA . VAL A 1 187 ? -4.438 9.367 9.484 1 93.81 187 VAL A CA 1
ATOM 1437 C C . VAL A 1 187 ? -4.539 7.957 8.914 1 93.81 187 VAL A C 1
ATOM 1439 O O . VAL A 1 187 ? -4.613 7.773 7.695 1 93.81 187 VAL A O 1
ATOM 1442 N N . THR A 1 188 ? -4.52 7 9.719 1 90.81 188 THR A N 1
ATOM 1443 C CA . THR A 1 188 ? -4.613 5.602 9.312 1 90.81 188 THR A CA 1
ATOM 1444 C C . THR A 1 188 ? -5.871 4.957 9.883 1 90.81 188 THR A C 1
ATOM 1446 O O . THR A 1 188 ? -6.902 5.617 10.031 1 90.81 188 THR A O 1
ATOM 1449 N N . SER A 1 189 ? -5.887 3.645 10 1 79.75 189 SER A N 1
ATOM 1450 C CA . SER A 1 189 ? -7.039 2.887 10.477 1 79.75 189 SER A CA 1
ATOM 1451 C C . SER A 1 189 ? -6.609 1.573 11.117 1 79.75 189 SER A C 1
ATOM 1453 O O . SER A 1 189 ? -5.496 1.095 10.883 1 79.75 189 SER A O 1
ATOM 1455 N N . HIS A 1 190 ? -7.512 1.088 11.922 1 71.81 190 HIS A N 1
ATOM 1456 C CA . HIS A 1 190 ? -7.289 -0.24 12.484 1 71.81 190 HIS A CA 1
ATOM 1457 C C . HIS A 1 190 ? -7.191 -1.294 11.383 1 71.81 190 HIS A C 1
ATOM 1459 O O . HIS A 1 190 ? -6.551 -2.33 11.57 1 71.81 190 HIS A O 1
ATOM 1465 N N . CYS A 1 191 ? -7.797 -1.025 10.352 1 70.12 191 CYS A N 1
ATOM 1466 C CA . CYS A 1 191 ? -7.75 -1.933 9.211 1 70.12 191 CYS A CA 1
ATOM 1467 C C . CYS A 1 191 ? -6.328 -2.08 8.688 1 70.12 191 CYS A C 1
ATOM 1469 O O . CYS A 1 191 ? -6.02 -3.029 7.965 1 70.12 191 CYS A O 1
ATOM 1471 N N . GLY A 1 192 ? -5.469 -1.206 9.039 1 73.12 192 GLY A N 1
ATOM 1472 C CA . GLY A 1 192 ? -4.062 -1.303 8.672 1 73.12 192 GLY A CA 1
ATOM 1473 C C . GLY A 1 192 ? -3.291 -2.287 9.539 1 73.12 192 GLY A C 1
ATOM 1474 O O . GLY A 1 192 ? -2.205 -2.732 9.156 1 73.12 192 GLY A O 1
ATOM 1475 N N . ARG A 1 193 ? -3.863 -2.553 10.633 1 69.94 193 ARG A N 1
ATOM 1476 C CA . ARG A 1 193 ? -3.229 -3.5 11.539 1 69.94 193 ARG A CA 1
ATOM 1477 C C . ARG A 1 193 ? -3.797 -4.902 11.352 1 69.94 193 ARG A C 1
ATOM 1479 O O . ARG A 1 193 ? -3.061 -5.891 11.414 1 69.94 193 ARG A O 1
ATOM 1486 N N . GLN A 1 194 ? -5.07 -4.848 11.07 1 72.06 194 GLN A N 1
ATOM 1487 C CA . GLN A 1 194 ? -5.758 -6.109 10.812 1 72.06 194 GLN A CA 1
ATOM 1488 C C . GLN A 1 194 ? -6.648 -6.008 9.578 1 72.06 194 GLN A C 1
ATOM 1490 O O . GLN A 1 194 ? -7.688 -5.348 9.602 1 72.06 194 GLN A O 1
ATOM 1495 N N . ALA A 1 195 ? -6.215 -6.777 8.664 1 82.69 195 ALA A N 1
ATOM 1496 C CA . ALA A 1 195 ? -6.984 -6.766 7.422 1 82.69 195 ALA A CA 1
ATOM 1497 C C . ALA A 1 195 ? -8.359 -7.406 7.621 1 82.69 195 ALA A C 1
ATOM 1499 O O . ALA A 1 195 ? -8.492 -8.367 8.383 1 82.69 195 ALA A O 1
ATOM 1500 N N . LEU A 1 196 ? -9.32 -6.891 6.949 1 81.12 196 LEU A N 1
ATOM 1501 C CA . LEU A 1 196 ? -10.68 -7.391 7.043 1 81.12 196 LEU A CA 1
ATOM 1502 C C . LEU A 1 196 ? -11.172 -7.891 5.691 1 81.12 196 LEU A C 1
ATOM 1504 O O . LEU A 1 196 ? -10.914 -7.266 4.66 1 81.12 196 LEU A O 1
ATOM 1508 N N . PRO A 1 197 ? -11.883 -9.047 5.746 1 88.62 197 PRO A N 1
ATOM 1509 C CA . PRO A 1 197 ? -12.555 -9.438 4.504 1 88.62 197 PRO A CA 1
ATOM 1510 C C . PRO A 1 197 ? -13.594 -8.414 4.055 1 88.62 197 PRO A C 1
ATOM 1512 O O . PRO A 1 197 ? -14.289 -7.828 4.891 1 88.62 197 PRO A O 1
ATOM 1515 N N . GLY A 1 198 ? -13.688 -8.164 2.836 1 91.44 198 GLY A N 1
ATOM 1516 C CA . GLY A 1 198 ? -14.578 -7.152 2.312 1 91.44 198 GLY A CA 1
ATOM 1517 C C . GLY A 1 198 ? -13.938 -5.781 2.217 1 91.44 198 GLY A C 1
ATOM 1518 O O . GLY A 1 198 ? -14.508 -4.859 1.63 1 91.44 198 GLY A O 1
ATOM 1519 N N . LEU A 1 199 ? -12.75 -5.684 2.773 1 92.88 199 LEU A N 1
ATOM 1520 C CA . LEU A 1 199 ? -11.992 -4.438 2.744 1 92.88 199 LEU A CA 1
ATOM 1521 C C . LEU A 1 199 ? -10.539 -4.695 2.379 1 92.88 199 LEU A C 1
ATOM 1523 O O . LEU A 1 199 ? -9.633 -4.09 2.957 1 92.88 199 LEU A O 1
ATOM 1527 N N . SER A 1 200 ? -10.336 -5.629 1.439 1 95.19 200 SER A N 1
ATOM 1528 C CA . SER A 1 200 ? -8.992 -6.074 1.106 1 95.19 200 SER A CA 1
ATOM 1529 C C . SER A 1 200 ? -8.125 -4.918 0.616 1 95.19 200 SER A C 1
ATOM 1531 O O . SER A 1 200 ? -7.035 -4.684 1.14 1 95.19 200 SER A O 1
ATOM 1533 N N . VAL A 1 201 ? -8.656 -4.129 -0.373 1 96.88 201 VAL A N 1
ATOM 1534 C CA . VAL A 1 201 ? -7.871 -3.039 -0.948 1 96.88 201 VAL A CA 1
ATOM 1535 C C . VAL A 1 201 ? -7.723 -1.915 0.075 1 96.88 201 VAL A C 1
ATOM 1537 O O . VAL A 1 201 ? -6.637 -1.348 0.229 1 96.88 201 VAL A O 1
ATOM 1540 N N . TYR A 1 202 ? -8.742 -1.597 0.812 1 94.38 202 TYR A N 1
ATOM 1541 C CA . TYR A 1 202 ? -8.672 -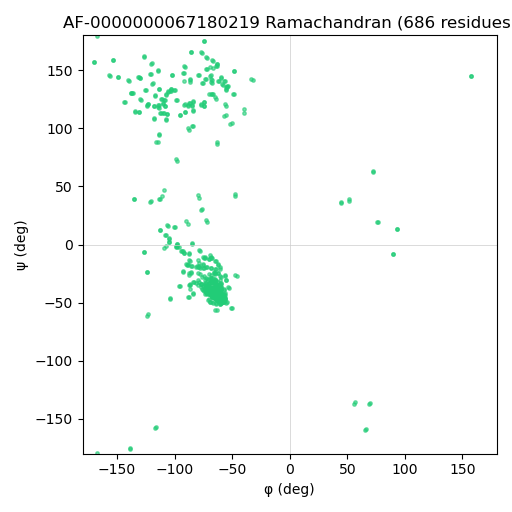0.579 1.854 1 94.38 202 TYR A CA 1
ATOM 1542 C C . TYR A 1 202 ? -7.633 -0.955 2.908 1 94.38 202 TYR A C 1
ATOM 1544 O O . TYR A 1 202 ? -6.785 -0.138 3.273 1 94.38 202 TYR A O 1
ATOM 1552 N N . SER A 1 203 ? -7.699 -2.211 3.389 1 93.19 203 SER A N 1
ATOM 1553 C CA . SER A 1 203 ? -6.73 -2.705 4.359 1 93.19 203 SER A CA 1
ATOM 1554 C C . SER A 1 203 ? -5.305 -2.584 3.826 1 93.19 203 SER A C 1
ATOM 1556 O O . SER A 1 203 ? -4.391 -2.213 4.566 1 93.19 203 SER A O 1
ATOM 1558 N N . ALA A 1 204 ? -5.156 -2.932 2.602 1 96 204 ALA A N 1
ATOM 1559 C CA . ALA A 1 204 ? -3.848 -2.818 1.966 1 96 204 ALA A CA 1
ATOM 1560 C C . ALA A 1 204 ? -3.33 -1.385 2.027 1 96 204 ALA A C 1
ATOM 1562 O O . ALA A 1 204 ? -2.176 -1.149 2.391 1 96 204 ALA A O 1
ATOM 1563 N N . THR A 1 205 ? -4.164 -0.406 1.688 1 96.25 205 THR A N 1
ATOM 1564 C CA . THR A 1 205 ? -3.754 0.992 1.62 1 96.25 205 THR A CA 1
ATOM 1565 C C . THR A 1 205 ? -3.408 1.521 3.01 1 96.25 205 THR A C 1
ATOM 1567 O O . THR A 1 205 ? -2.432 2.256 3.174 1 96.25 205 THR A O 1
ATOM 1570 N N . LYS A 1 206 ? -4.18 1.181 3.955 1 93.62 206 LYS A N 1
ATOM 1571 C CA . LYS A 1 206 ? -3.924 1.674 5.305 1 93.62 206 LYS A CA 1
ATOM 1572 C C . LYS A 1 206 ? -2.686 1.016 5.906 1 93.62 206 LYS A C 1
ATOM 1574 O O . LYS A 1 206 ? -1.942 1.649 6.66 1 93.62 206 LYS A O 1
ATOM 1579 N N . ALA A 1 207 ? -2.473 -0.265 5.598 1 93.75 207 ALA A N 1
ATOM 1580 C CA . ALA A 1 207 ? -1.225 -0.913 5.992 1 93.75 207 ALA A CA 1
ATOM 1581 C C . ALA A 1 207 ? -0.024 -0.225 5.348 1 93.75 207 ALA A C 1
ATOM 1583 O O . ALA A 1 207 ? 1.009 -0.033 5.992 1 93.75 207 ALA A O 1
ATOM 1584 N N . ALA A 1 208 ? -0.192 0.063 4.109 1 96.31 208 ALA A N 1
ATOM 1585 C CA . ALA A 1 208 ? 0.864 0.771 3.393 1 96.31 208 ALA A CA 1
ATOM 1586 C C . ALA A 1 208 ? 1.214 2.086 4.086 1 96.31 208 ALA A C 1
ATOM 1588 O O . ALA A 1 208 ? 2.391 2.385 4.305 1 96.31 208 ALA A O 1
ATOM 1589 N N . LEU A 1 209 ? 0.226 2.824 4.422 1 96.12 209 LEU A N 1
ATOM 1590 C CA . LEU A 1 209 ? 0.44 4.129 5.043 1 96.12 209 LEU A CA 1
ATOM 1591 C C . LEU A 1 209 ? 1.131 3.979 6.395 1 96.12 209 LEU A C 1
ATOM 1593 O O . LEU A 1 209 ? 1.997 4.785 6.746 1 96.12 209 LEU A O 1
ATOM 1597 N N . ARG A 1 210 ? 0.729 3.008 7.125 1 93.19 210 ARG A N 1
ATOM 1598 C CA . ARG A 1 210 ? 1.365 2.785 8.422 1 93.19 210 ARG A CA 1
ATOM 1599 C C . ARG A 1 210 ? 2.854 2.502 8.258 1 93.19 210 ARG A C 1
ATOM 1601 O O . ARG A 1 210 ? 3.684 3.1 8.945 1 93.19 210 ARG A O 1
ATOM 1608 N N . ALA A 1 211 ? 3.172 1.574 7.406 1 93.69 211 ALA A N 1
ATOM 1609 C CA . ALA A 1 211 ? 4.57 1.224 7.168 1 93.69 211 ALA A CA 1
ATOM 1610 C C . ALA A 1 211 ? 5.355 2.424 6.645 1 93.69 211 ALA A C 1
ATOM 1612 O O . ALA A 1 211 ? 6.48 2.676 7.082 1 93.69 211 ALA A O 1
ATOM 1613 N N . TRP A 1 212 ? 4.734 3.145 5.711 1 96.12 212 TRP A N 1
ATOM 1614 C CA . TRP A 1 212 ? 5.359 4.34 5.152 1 96.12 212 TRP A CA 1
ATOM 1615 C C . TRP A 1 212 ? 5.641 5.367 6.242 1 96.12 212 TRP A C 1
ATOM 1617 O O . TRP A 1 212 ? 6.734 5.934 6.301 1 96.12 212 TRP A O 1
ATOM 1627 N N . THR A 1 213 ? 4.684 5.559 7.105 1 95.44 213 THR A N 1
ATOM 1628 C CA . THR A 1 213 ? 4.793 6.523 8.195 1 95.44 213 THR A CA 1
ATOM 1629 C C . THR A 1 213 ? 5.938 6.152 9.133 1 95.44 213 THR A C 1
ATOM 1631 O O . THR A 1 213 ? 6.73 7.016 9.523 1 95.44 213 THR A O 1
ATOM 1634 N N . ASP A 1 214 ? 6.066 4.906 9.438 1 91.19 214 ASP A N 1
ATOM 1635 C CA . ASP A 1 214 ? 7.129 4.426 10.32 1 91.19 214 ASP A CA 1
ATOM 1636 C C . ASP A 1 214 ? 8.508 4.688 9.711 1 91.19 214 ASP A C 1
ATOM 1638 O O . ASP A 1 214 ? 9.422 5.141 10.406 1 91.19 214 ASP A O 1
ATOM 1642 N N . ALA A 1 215 ? 8.625 4.379 8.484 1 92.62 215 ALA A N 1
ATOM 1643 C CA . ALA A 1 215 ? 9.898 4.578 7.805 1 92.62 215 ALA A CA 1
ATOM 1644 C C . ALA A 1 215 ? 10.258 6.059 7.738 1 92.62 215 ALA A C 1
ATOM 1646 O O . ALA A 1 215 ? 11.398 6.441 8.039 1 92.62 215 ALA A O 1
ATOM 1647 N N . VAL A 1 216 ? 9.328 6.895 7.391 1 95.5 216 VAL A N 1
ATOM 1648 C CA . VAL A 1 216 ? 9.555 8.328 7.254 1 95.5 216 VAL A CA 1
ATOM 1649 C C . VAL A 1 216 ? 9.875 8.938 8.617 1 95.5 216 VAL A C 1
ATOM 1651 O O . VAL A 1 216 ? 10.711 9.836 8.727 1 95.5 216 VAL A O 1
ATOM 1654 N N . ARG A 1 217 ? 9.188 8.438 9.633 1 93.44 217 ARG A N 1
ATOM 1655 C CA . ARG A 1 217 ? 9.477 8.891 10.992 1 93.44 217 ARG A CA 1
ATOM 1656 C C . ARG A 1 217 ? 10.953 8.68 11.336 1 93.44 217 ARG A C 1
ATOM 1658 O O . ARG A 1 217 ? 11.602 9.578 11.875 1 93.44 217 ARG A O 1
ATOM 1665 N N . MET A 1 218 ? 11.469 7.516 11.031 1 89.69 218 MET A N 1
ATOM 1666 C CA . MET A 1 218 ? 12.867 7.207 11.312 1 89.69 218 MET A CA 1
ATOM 1667 C C . MET A 1 218 ? 13.789 8.109 10.5 1 89.69 218 MET A C 1
ATOM 1669 O O . MET A 1 218 ? 14.812 8.578 11.016 1 89.69 218 MET A O 1
ATOM 1673 N N . GLU A 1 219 ? 13.453 8.391 9.281 1 91.69 219 GLU A N 1
ATOM 1674 C CA . GLU A 1 219 ? 14.281 9.211 8.398 1 91.69 219 GLU A CA 1
ATOM 1675 C C . GLU A 1 219 ? 14.32 10.664 8.867 1 91.69 219 GLU A C 1
ATOM 1677 O O . GLU A 1 219 ? 15.375 11.305 8.812 1 91.69 219 GLU A O 1
ATOM 1682 N N . LEU A 1 220 ? 13.18 11.172 9.375 1 94 220 LEU A N 1
ATOM 1683 C CA . LEU A 1 220 ? 13.07 12.586 9.688 1 94 220 LEU A CA 1
ATOM 1684 C C . LEU A 1 220 ? 13.422 12.852 11.148 1 94 220 LEU A C 1
ATOM 1686 O O . LEU A 1 220 ? 13.516 14.008 11.578 1 94 220 LEU A O 1
ATOM 1690 N N . SER A 1 221 ? 13.648 11.797 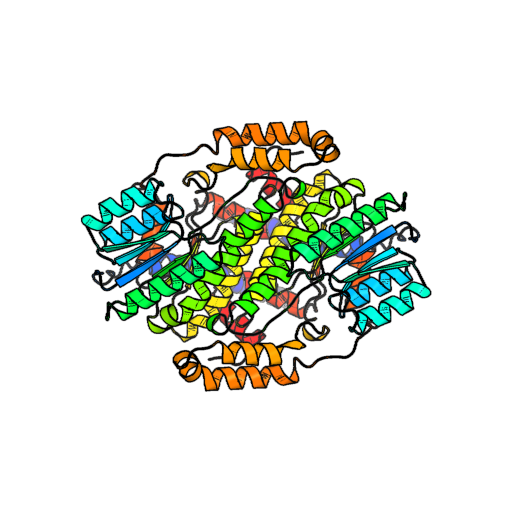11.906 1 89.12 221 SER A N 1
ATOM 1691 C CA . SER A 1 221 ? 13.914 11.93 13.336 1 89.12 221 SER A CA 1
ATOM 1692 C C . SER A 1 221 ? 15.156 12.773 13.594 1 89.12 221 SER A C 1
ATOM 1694 O O . SER A 1 221 ? 15.188 13.578 14.531 1 89.12 221 SER A O 1
ATOM 1696 N N . CYS A 1 222 ? 16.125 12.695 12.742 1 89 222 CYS A N 1
ATOM 1697 C CA . CYS A 1 222 ? 17.375 13.422 12.938 1 89 222 CYS A CA 1
ATOM 1698 C C . CYS A 1 222 ? 17.203 14.906 12.641 1 89 222 CYS A C 1
ATOM 1700 O O . CYS A 1 222 ? 18.062 15.719 12.984 1 89 222 CYS A O 1
ATOM 1702 N N . HIS A 1 223 ? 16.125 15.273 12.078 1 93.44 223 HIS A N 1
ATOM 1703 C CA . HIS A 1 223 ? 15.883 16.672 11.719 1 93.44 223 HIS A CA 1
ATOM 1704 C C . HIS A 1 223 ? 14.891 17.328 12.68 1 93.44 223 HIS A C 1
ATOM 1706 O O . HIS A 1 223 ? 14.445 18.453 12.438 1 93.44 223 HIS A O 1
ATOM 1712 N N . GLY A 1 224 ? 14.43 16.562 13.711 1 93 224 GLY A N 1
ATOM 1713 C CA . GLY A 1 224 ? 13.531 17.109 14.711 1 93 224 GLY A CA 1
ATOM 1714 C C . GLY A 1 224 ? 12.102 17.25 14.219 1 93 224 GLY A C 1
ATOM 1715 O O . GLY A 1 224 ? 11.336 18.078 14.734 1 93 224 GLY A O 1
ATOM 1716 N N . VAL A 1 225 ? 11.75 16.547 13.164 1 95 225 VAL A N 1
ATOM 1717 C CA . VAL A 1 225 ? 10.406 16.594 12.602 1 95 225 VAL A CA 1
ATOM 1718 C C . VAL A 1 225 ? 9.523 15.555 13.297 1 95 225 VAL A C 1
ATOM 1720 O O . VAL A 1 225 ? 9.805 14.352 13.25 1 95 225 VAL A O 1
ATOM 1723 N N . PRO A 1 226 ? 8.422 15.977 13.953 1 95.56 226 PRO A N 1
ATOM 1724 C CA . PRO A 1 226 ? 7.488 14.984 14.508 1 95.56 226 PRO A CA 1
ATOM 1725 C C . PRO A 1 226 ? 6.633 14.32 13.43 1 95.56 226 PRO A C 1
ATOM 1727 O O . PRO A 1 226 ? 5.973 15.008 12.648 1 95.56 226 PRO A O 1
ATOM 1730 N N . VAL A 1 227 ? 6.711 13.039 13.359 1 96.25 227 VAL A N 1
ATOM 1731 C CA . VAL A 1 227 ? 5.855 12.25 12.484 1 96.25 227 VAL A CA 1
ATOM 1732 C C . VAL A 1 227 ? 4.855 11.445 13.312 1 96.25 227 VAL A C 1
ATOM 1734 O O . VAL A 1 227 ? 5.25 10.625 14.148 1 96.25 227 VAL A O 1
ATOM 1737 N N . VAL A 1 228 ? 3.564 11.688 13.055 1 95.38 228 VAL A N 1
ATOM 1738 C CA . VAL A 1 228 ? 2.514 11.195 13.945 1 95.38 228 VAL A CA 1
ATOM 1739 C C . VAL A 1 228 ? 1.539 10.32 13.156 1 95.38 228 VAL A C 1
ATOM 1741 O O . VAL A 1 228 ? 1.031 10.734 12.109 1 95.38 228 VAL A O 1
ATOM 1744 N N . GLU A 1 229 ? 1.421 9.133 13.57 1 94.25 229 GLU A N 1
ATOM 1745 C CA . GLU A 1 229 ? 0.324 8.289 13.094 1 94.25 229 GLU A CA 1
ATOM 1746 C C . GLU A 1 229 ? -0.927 8.484 13.945 1 94.25 229 GLU A C 1
ATOM 1748 O O . GLU A 1 229 ? -0.88 8.336 15.172 1 94.25 229 GLU A O 1
ATOM 1753 N N . PHE A 1 230 ? -2.014 8.883 13.344 1 93.56 230 PHE A N 1
ATOM 1754 C CA . PHE A 1 230 ? -3.293 9.062 14.016 1 93.56 230 PHE A CA 1
ATOM 1755 C C . PHE A 1 230 ? -4.273 7.969 13.609 1 93.56 230 PHE A C 1
ATOM 1757 O O . PHE A 1 230 ? -4.637 7.855 12.438 1 93.56 230 PHE A O 1
ATOM 1764 N N . MET A 1 231 ? -4.762 7.152 14.508 1 88.94 231 MET A N 1
ATOM 1765 C CA . MET A 1 231 ? -5.727 6.082 14.281 1 88.94 231 MET A CA 1
ATOM 1766 C C . MET A 1 231 ? -7.051 6.383 14.977 1 88.94 231 MET A C 1
ATOM 1768 O O . MET A 1 231 ? -7.219 6.086 16.156 1 88.94 231 MET A O 1
ATOM 1772 N N . PRO A 1 232 ? -8.039 6.977 14.281 1 82.25 232 PRO A N 1
ATOM 1773 C CA . PRO A 1 232 ? -9.297 7.41 14.906 1 82.25 232 PRO A CA 1
ATOM 1774 C C . PRO A 1 232 ? -10.203 6.242 15.273 1 82.25 232 PRO A C 1
ATOM 1776 O O . PRO A 1 232 ? -11.188 6.426 16 1 82.25 232 PRO A O 1
ATOM 1779 N N . GLY A 1 233 ? -9.875 4.988 15.453 1 64.5 233 GLY A N 1
ATOM 1780 C CA . GLY A 1 233 ? -10.68 3.85 15.867 1 64.5 233 GLY A CA 1
ATOM 1781 C C . GLY A 1 233 ? -11.883 3.621 14.969 1 64.5 233 GLY A C 1
ATOM 1782 O O . GLY A 1 233 ? -11.781 3.713 13.75 1 64.5 233 GLY A O 1
ATOM 1783 N N . SER A 1 234 ? -13.211 3.318 15.633 1 56 234 SER A N 1
ATOM 1784 C CA . SER A 1 234 ? -14.414 2.895 14.93 1 56 234 SER A CA 1
ATOM 1785 C C . SER A 1 234 ? -15.133 4.078 14.289 1 56 234 SER A C 1
ATOM 1787 O O . SER A 1 234 ? -16.359 4.18 14.344 1 56 234 SER A O 1
ATOM 1789 N N . PHE A 1 235 ? -14.422 4.898 13.734 1 57.22 235 PHE A N 1
ATOM 1790 C CA . PHE A 1 235 ? -15.078 6.102 13.242 1 57.22 235 PHE A CA 1
ATOM 1791 C C . PHE A 1 235 ? -15.594 5.891 11.82 1 57.22 235 PHE A C 1
ATOM 1793 O O . PHE A 1 235 ? -15.914 6.855 11.125 1 57.22 235 PHE A O 1
ATOM 1800 N N . LEU A 1 236 ? -15.711 4.66 11.398 1 56.56 236 LEU A N 1
ATOM 1801 C CA . LEU A 1 236 ? -16.156 4.383 10.031 1 56.56 236 LEU A CA 1
ATOM 1802 C C . LEU A 1 236 ? -17.516 5.035 9.766 1 56.56 236 LEU A C 1
ATOM 1804 O O . LEU A 1 236 ? -17.75 5.578 8.68 1 56.56 236 LEU A O 1
ATOM 1808 N N . PHE A 1 237 ? -18.219 5.191 10.859 1 57.47 237 PHE A N 1
ATOM 1809 C CA . PHE A 1 237 ? -19.594 5.609 10.578 1 57.47 237 PHE A CA 1
ATOM 1810 C C . PHE A 1 237 ? -19.781 7.086 10.906 1 57.47 237 PHE A C 1
ATOM 1812 O O . PHE A 1 237 ? -20.875 7.633 10.695 1 57.47 237 PHE A O 1
ATOM 1819 N N . HIS A 1 238 ? -18.719 7.703 11.258 1 59.75 238 HIS A N 1
ATOM 1820 C CA . HIS A 1 238 ? -18.859 9.125 11.547 1 59.75 238 HIS A CA 1
ATOM 1821 C C . HIS A 1 238 ? -18.422 9.969 10.352 1 59.75 238 HIS A C 1
ATOM 1823 O O . HIS A 1 238 ? -18.438 11.203 10.422 1 59.75 238 HIS A O 1
ATOM 1829 N N . SER A 1 239 ? -17.984 9.305 9.336 1 65.44 239 SER A N 1
ATOM 1830 C CA . SER A 1 239 ? -17.578 10.031 8.133 1 65.44 239 SER A CA 1
ATOM 1831 C C . SER A 1 239 ? -18.391 9.594 6.922 1 65.44 239 SER A C 1
ATOM 1833 O O . SER A 1 239 ? -19.172 8.648 7.004 1 65.44 239 SER A O 1
ATOM 1835 N N . ASN A 1 240 ? -18.453 10.484 5.996 1 72.5 240 ASN A N 1
ATOM 1836 C CA . ASN A 1 240 ? -19.094 10.156 4.727 1 72.5 240 ASN A CA 1
ATOM 1837 C C . ASN A 1 240 ? -18.188 9.281 3.857 1 72.5 240 ASN A C 1
ATOM 1839 O O . ASN A 1 240 ? -18.312 9.281 2.631 1 72.5 240 ASN A O 1
ATOM 1843 N N . ILE A 1 241 ? -17.391 8.5 4.586 1 75.31 241 ILE A N 1
ATOM 1844 C CA . ILE A 1 241 ? -16.391 7.742 3.84 1 75.31 241 ILE A CA 1
ATOM 1845 C C . ILE A 1 241 ? -17.078 6.609 3.078 1 75.31 241 ILE A C 1
ATOM 1847 O O . ILE A 1 241 ? -16.578 6.164 2.039 1 75.31 241 ILE A O 1
ATOM 1851 N N . CYS A 1 242 ? -18.312 6.254 3.516 1 78.69 242 CYS A N 1
ATOM 1852 C CA . CYS A 1 242 ? -19.016 5.16 2.855 1 78.69 242 CYS A CA 1
ATOM 1853 C C . CYS A 1 242 ? -20.25 5.672 2.119 1 78.69 242 CYS A C 1
ATOM 1855 O O . CYS A 1 242 ? -21.078 4.883 1.665 1 78.69 242 CYS A O 1
ATOM 1857 N N . ALA A 1 243 ? -20.344 6.949 1.974 1 80.56 243 ALA A N 1
ATOM 1858 C CA . ALA A 1 243 ? -21.562 7.551 1.435 1 80.56 243 ALA A CA 1
ATOM 1859 C C . ALA A 1 243 ? -21.812 7.078 0.005 1 80.56 243 ALA A C 1
ATOM 1861 O O . ALA A 1 243 ? -22.969 7.027 -0.441 1 80.56 243 ALA A O 1
ATOM 1862 N N . GLN A 1 244 ? -20.812 6.676 -0.685 1 87.62 244 GLN A N 1
ATOM 1863 C CA . GLN A 1 244 ? -20.953 6.301 -2.088 1 87.62 244 GLN A CA 1
ATOM 1864 C C . GLN A 1 244 ? -21.031 4.785 -2.252 1 87.62 244 GLN A C 1
ATOM 1866 O O . GLN A 1 244 ? -20.984 4.273 -3.371 1 87.62 244 GLN A O 1
ATOM 1871 N N . GLN A 1 245 ? -21.266 4.078 -1.234 1 92.12 245 GLN A N 1
ATOM 1872 C CA . GLN A 1 245 ? -21.125 2.625 -1.248 1 92.12 245 GLN A CA 1
ATOM 1873 C C . GLN A 1 245 ? -22.156 1.981 -2.172 1 92.12 245 GLN A C 1
ATOM 1875 O O . GLN A 1 245 ? -21.859 1.003 -2.859 1 92.12 245 GLN A O 1
ATOM 1880 N N . MET A 1 246 ? -23.406 2.529 -2.162 1 93.31 246 MET A N 1
ATOM 1881 C CA . MET A 1 246 ? -24.422 1.927 -3.008 1 93.31 246 MET A CA 1
ATOM 1882 C C . MET A 1 246 ? -24.078 2.084 -4.484 1 93.31 246 MET A C 1
ATOM 1884 O O . MET A 1 246 ? -24.312 1.174 -5.281 1 93.31 246 MET A O 1
ATOM 1888 N N . LYS A 1 247 ? -23.547 3.23 -4.809 1 95.06 247 LYS A N 1
ATOM 1889 C CA . LYS A 1 247 ? -23.062 3.434 -6.176 1 95.06 247 LYS A CA 1
ATOM 1890 C C . LYS A 1 247 ? -21.938 2.465 -6.512 1 95.06 247 LYS A C 1
ATOM 1892 O O . LYS A 1 247 ? -21.844 1.971 -7.637 1 95.06 247 LYS A O 1
ATOM 1897 N N . TYR A 1 248 ? -21.078 2.207 -5.574 1 96.19 248 TYR A N 1
ATOM 1898 C CA . TYR A 1 248 ? -19.984 1.266 -5.766 1 96.19 248 TYR A CA 1
ATOM 1899 C C . TYR A 1 248 ? -20.5 -0.143 -6.012 1 96.19 248 TYR A C 1
ATOM 1901 O O . TYR A 1 248 ? -19.984 -0.865 -6.867 1 96.19 248 TYR A O 1
ATOM 1909 N N . PHE A 1 249 ? -21.547 -0.521 -5.266 1 96.5 249 PHE A N 1
ATOM 1910 C CA . PHE A 1 249 ? -22.141 -1.833 -5.488 1 96.5 249 PHE A CA 1
ATOM 1911 C C . PHE A 1 249 ? -22.688 -1.946 -6.902 1 96.5 249 PHE A C 1
ATOM 1913 O O . PHE A 1 249 ? -22.547 -2.988 -7.547 1 96.5 249 PHE A O 1
ATOM 1920 N N . ASP A 1 250 ? -23.344 -0.875 -7.34 1 97.38 250 ASP A N 1
ATOM 1921 C CA . ASP A 1 250 ? -23.859 -0.87 -8.703 1 97.38 250 ASP A CA 1
ATOM 1922 C C . ASP A 1 250 ? -22.734 -1.06 -9.719 1 97.38 250 ASP A C 1
ATOM 1924 O O . ASP A 1 250 ? -22.891 -1.817 -10.68 1 97.38 250 ASP A O 1
ATOM 1928 N N . GLU A 1 251 ? -21.672 -0.392 -9.492 1 97.44 251 GLU A N 1
ATOM 1929 C CA . GLU A 1 251 ? -20.516 -0.519 -10.383 1 97.44 251 GLU A CA 1
ATOM 1930 C C . GLU A 1 251 ? -19.953 -1.933 -10.344 1 97.44 251 GLU A C 1
ATOM 1932 O O . GLU A 1 251 ? -19.609 -2.498 -11.383 1 97.44 251 GLU A O 1
ATOM 1937 N N . MET A 1 252 ? -19.828 -2.504 -9.195 1 97.5 252 MET A N 1
ATOM 1938 C CA . MET A 1 252 ? -19.328 -3.867 -9.039 1 97.5 252 MET A CA 1
ATOM 1939 C C . MET A 1 252 ? -20.188 -4.852 -9.828 1 97.5 252 MET A C 1
ATOM 1941 O O . MET A 1 252 ? -19.656 -5.672 -10.586 1 97.5 252 MET A O 1
ATOM 1945 N N . TRP A 1 253 ? -21.453 -4.711 -9.609 1 97.19 253 TRP A N 1
ATOM 1946 C CA . TRP A 1 253 ? -22.375 -5.633 -10.258 1 97.19 253 TRP A CA 1
ATOM 1947 C C . TRP A 1 253 ? -22.297 -5.508 -11.781 1 97.19 253 TRP A C 1
ATOM 1949 O O . TRP A 1 253 ? -22.312 -6.512 -12.492 1 97.19 253 TRP A O 1
ATOM 1959 N N . SER A 1 254 ? -22.234 -4.281 -12.227 1 97.25 254 SER A N 1
ATOM 1960 C CA . SER A 1 254 ? -22.156 -4.023 -13.656 1 97.25 254 SER A CA 1
ATOM 1961 C C . SER A 1 254 ? -20.859 -4.551 -14.258 1 97.25 254 SER A C 1
ATOM 1963 O O . SER A 1 254 ? -20.812 -4.941 -15.422 1 97.25 254 SER A O 1
ATOM 1965 N N . ALA A 1 255 ? -19.828 -4.59 -13.484 1 95.62 255 ALA A N 1
ATOM 1966 C CA . ALA A 1 255 ? -18.516 -4.996 -13.969 1 95.62 255 ALA A CA 1
ATOM 1967 C C . ALA A 1 255 ? -18.359 -6.512 -13.945 1 95.62 255 ALA A C 1
ATOM 1969 O O . ALA A 1 255 ? -17.484 -7.066 -14.625 1 95.62 255 ALA A O 1
ATOM 1970 N N . MET A 1 256 ? -19.172 -7.184 -13.195 1 95.31 256 MET A N 1
ATOM 1971 C CA . MET A 1 256 ? -19.094 -8.641 -13.094 1 95.31 256 MET A CA 1
ATOM 1972 C C . MET A 1 256 ? -19.625 -9.297 -14.359 1 95.31 256 MET A C 1
ATOM 1974 O O . MET A 1 256 ? -20.594 -8.82 -14.961 1 95.31 256 MET A O 1
ATOM 1978 N N . GLY A 1 257 ? -18.938 -10.414 -14.734 1 93.69 257 GLY A N 1
ATOM 1979 C CA . GLY A 1 257 ? -19.453 -11.211 -15.828 1 93.69 257 GLY A CA 1
ATOM 1980 C C . GLY A 1 257 ? -20.656 -12.039 -15.453 1 93.69 257 GLY A C 1
ATOM 1981 O O . GLY A 1 257 ? -21.031 -12.109 -14.273 1 93.69 257 GLY A O 1
ATOM 1982 N N . ALA A 1 258 ? -21.219 -12.703 -16.438 1 94.56 258 ALA A N 1
ATOM 1983 C CA . ALA A 1 258 ? -22.422 -13.492 -16.25 1 94.56 258 ALA A CA 1
ATOM 1984 C C . ALA A 1 258 ? -22.188 -14.625 -15.25 1 94.56 258 ALA A C 1
ATOM 1986 O O . ALA A 1 258 ? -23.016 -14.867 -14.367 1 94.56 258 ALA A O 1
ATOM 1987 N N . ASN A 1 259 ? -21.062 -15.211 -15.352 1 94.12 259 ASN A N 1
ATOM 1988 C CA . ASN A 1 259 ? -20.75 -16.328 -14.469 1 94.12 259 ASN A CA 1
ATOM 1989 C C . ASN A 1 259 ? -20.578 -15.859 -13.023 1 94.12 259 ASN A C 1
ATOM 1991 O O . ASN A 1 259 ? -21.062 -16.5 -12.094 1 94.12 259 ASN A O 1
ATOM 1995 N N . GLN A 1 260 ? -19.938 -14.789 -12.828 1 94.94 260 GLN A N 1
ATOM 1996 C CA . GLN A 1 260 ? -19.75 -14.219 -11.5 1 94.94 260 GLN A CA 1
ATOM 1997 C C . GLN A 1 260 ? -21.078 -13.82 -10.867 1 94.94 260 GLN A C 1
ATOM 1999 O O . GLN A 1 260 ? -21.312 -14.078 -9.688 1 94.94 260 GLN A O 1
ATOM 2004 N N . ARG A 1 261 ? -21.938 -13.203 -11.656 1 95.94 261 ARG A N 1
ATOM 2005 C CA . ARG A 1 261 ? -23.234 -12.766 -11.164 1 95.94 261 ARG A CA 1
ATOM 2006 C C . ARG A 1 261 ? -24.062 -13.953 -10.703 1 95.94 261 ARG A C 1
ATOM 2008 O O . ARG A 1 261 ? -24.688 -13.906 -9.641 1 95.94 261 ARG A O 1
ATOM 2015 N N . ALA A 1 262 ? -24 -14.992 -11.547 1 95.88 262 ALA A N 1
ATOM 2016 C CA . ALA A 1 262 ? -24.75 -16.188 -11.18 1 95.88 262 ALA A CA 1
ATOM 2017 C C . ALA A 1 262 ? -24.219 -16.812 -9.898 1 95.88 262 ALA A C 1
ATOM 2019 O O . ALA A 1 262 ? -24.984 -17.281 -9.055 1 95.88 262 ALA A O 1
ATOM 2020 N N . PHE A 1 263 ? -22.953 -16.75 -9.773 1 95.31 263 PHE A N 1
ATOM 2021 C CA . PHE A 1 263 ? -22.297 -17.375 -8.641 1 95.31 263 PHE A CA 1
ATOM 2022 C C . PHE A 1 263 ? -22.531 -16.578 -7.363 1 95.31 263 PHE A C 1
ATOM 2024 O O . PHE A 1 263 ? -22.766 -17.156 -6.301 1 95.31 263 PHE A O 1
ATOM 2031 N N . TYR A 1 264 ? -22.562 -15.227 -7.402 1 95.12 264 TYR A N 1
ATOM 2032 C CA . TYR A 1 264 ? -22.5 -14.391 -6.203 1 95.12 264 TYR A CA 1
ATOM 2033 C C . TYR A 1 264 ? -23.859 -13.734 -5.938 1 95.12 264 TYR A C 1
ATOM 2035 O O . TYR A 1 264 ? -24.031 -13.039 -4.934 1 95.12 264 TYR A O 1
ATOM 2043 N N . GLN A 1 265 ? -24.828 -13.891 -6.719 1 95.44 265 GLN A N 1
ATOM 2044 C CA . GLN A 1 265 ? -26.062 -13.102 -6.672 1 95.44 265 GLN A CA 1
ATOM 2045 C C . GLN A 1 265 ? -26.641 -13.062 -5.258 1 95.44 265 GLN A C 1
ATOM 2047 O O . GLN A 1 265 ? -26.844 -11.992 -4.695 1 95.44 265 GLN A O 1
ATOM 2052 N N . ASP A 1 266 ? -26.859 -14.203 -4.664 1 94.81 266 ASP A N 1
ATOM 2053 C CA . ASP A 1 266 ? -27.484 -14.266 -3.342 1 94.81 266 ASP A CA 1
ATOM 2054 C C . ASP A 1 266 ? -26.594 -13.602 -2.293 1 94.81 266 ASP A C 1
ATOM 2056 O O . ASP A 1 266 ? -27.062 -12.773 -1.51 1 94.81 266 ASP A O 1
ATOM 2060 N N . TYR A 1 267 ? -25.328 -13.977 -2.336 1 93.62 267 TYR A N 1
ATOM 2061 C CA . TYR A 1 267 ? -24.375 -13.422 -1.376 1 93.62 267 TYR A CA 1
ATOM 2062 C C . TYR A 1 267 ? -24.234 -11.922 -1.556 1 93.62 267 TYR A C 1
ATOM 2064 O O . TYR A 1 267 ? -24.219 -11.172 -0.577 1 93.62 267 TYR A O 1
ATOM 2072 N N . PHE A 1 268 ? -24.141 -11.484 -2.779 1 95.69 268 PHE A N 1
ATOM 2073 C CA . PHE A 1 268 ? -24 -10.07 -3.111 1 95.69 268 PHE A CA 1
ATOM 2074 C C . PHE A 1 268 ? -25.203 -9.281 -2.623 1 95.69 268 PHE A C 1
ATOM 2076 O O . PHE A 1 268 ? -25.062 -8.211 -2.027 1 95.69 268 PHE A O 1
ATOM 2083 N N . ASP A 1 269 ? -26.406 -9.844 -2.803 1 94.88 269 ASP A N 1
ATOM 2084 C CA . ASP A 1 269 ? -27.625 -9.18 -2.391 1 94.88 269 ASP A CA 1
ATOM 2085 C C . ASP A 1 269 ? -27.703 -9.047 -0.871 1 94.88 269 ASP A C 1
ATOM 2087 O O . ASP A 1 269 ? -28.094 -8 -0.347 1 94.88 269 ASP A O 1
ATOM 2091 N N . ARG A 1 270 ? -27.344 -10.062 -0.167 1 93.44 270 ARG A N 1
ATOM 2092 C CA . ARG A 1 270 ? -27.344 -10.023 1.292 1 93.44 270 ARG A CA 1
ATOM 2093 C C . ARG A 1 270 ? -26.312 -9.016 1.808 1 93.44 270 ARG A C 1
ATOM 2095 O O . ARG A 1 270 ? -26.594 -8.266 2.75 1 93.44 270 ARG A O 1
ATOM 2102 N N . TYR A 1 271 ? -25.219 -9.039 1.145 1 92.5 271 TYR A N 1
ATOM 2103 C CA . TYR A 1 271 ? -24.141 -8.133 1.52 1 92.5 271 TYR A CA 1
ATOM 2104 C C . TYR A 1 271 ? -24.547 -6.68 1.314 1 92.5 271 TYR A C 1
ATOM 2106 O O . TYR A 1 271 ? -24.375 -5.848 2.209 1 92.5 271 TYR A O 1
ATOM 2114 N N . ARG A 1 272 ? -25.047 -6.387 0.161 1 92.81 272 ARG A N 1
ATOM 2115 C CA . ARG A 1 272 ? -25.547 -5.059 -0.184 1 92.81 272 ARG A CA 1
ATOM 2116 C C . ARG A 1 272 ? -26.672 -4.629 0.754 1 92.81 272 ARG A C 1
ATOM 2118 O O . ARG A 1 272 ? -26.688 -3.492 1.228 1 92.81 272 ARG A O 1
ATOM 2125 N N . GLY A 1 273 ? -27.609 -5.492 0.991 1 91.69 273 GLY A N 1
ATOM 2126 C CA . GLY A 1 273 ? -28.719 -5.191 1.878 1 91.69 273 GLY A CA 1
ATOM 2127 C C . GLY A 1 273 ? -28.281 -4.863 3.293 1 91.69 273 GLY A C 1
ATOM 2128 O O . GLY A 1 273 ? -28.859 -3.986 3.938 1 91.69 273 GLY A O 1
ATOM 2129 N N . TYR A 1 274 ? -27.281 -5.539 3.719 1 88.88 274 TYR A N 1
ATOM 2130 C CA . TYR A 1 274 ? -26.75 -5.332 5.066 1 88.88 274 TYR A CA 1
ATOM 2131 C C . TYR A 1 274 ? -26.109 -3.961 5.195 1 88.88 274 TYR A C 1
ATOM 2133 O O . TYR A 1 274 ? -26.266 -3.285 6.215 1 88.88 274 TYR A O 1
ATOM 2141 N N . LEU A 1 275 ? -25.391 -3.521 4.195 1 89.31 275 LEU A N 1
ATOM 2142 C CA . LEU A 1 275 ? -24.594 -2.303 4.277 1 89.31 275 LEU A CA 1
ATOM 2143 C C . LEU A 1 275 ? -25.422 -1.086 3.871 1 89.31 275 LEU A C 1
ATOM 2145 O O . LEU A 1 275 ? -25.062 0.05 4.18 1 89.31 275 LEU A O 1
ATOM 2149 N N . ALA A 1 276 ? -26.5 -1.292 3.234 1 88.75 276 ALA A N 1
ATOM 2150 C CA . ALA A 1 276 ? -27.312 -0.205 2.689 1 88.75 276 ALA A CA 1
ATOM 2151 C C . ALA A 1 276 ? -27.734 0.766 3.785 1 88.75 276 ALA A C 1
ATOM 2153 O O . ALA A 1 276 ? -27.547 1.978 3.66 1 88.75 276 ALA A O 1
ATOM 2154 N N . PRO A 1 277 ? -28.203 0.276 4.895 1 82.88 277 PRO A N 1
ATOM 2155 C CA . PRO A 1 277 ? -28.625 1.21 5.945 1 82.88 277 PRO A CA 1
ATOM 2156 C C . PRO A 1 277 ? -27.453 1.848 6.672 1 82.88 277 PRO A C 1
ATOM 2158 O O . PRO A 1 277 ? -27.594 2.914 7.273 1 82.88 277 PRO A O 1
ATOM 2161 N N . LEU A 1 278 ? -26.312 1.229 6.59 1 79.06 278 LEU A N 1
ATOM 2162 C CA . LEU A 1 278 ? -25.141 1.688 7.328 1 79.06 278 LEU A CA 1
ATOM 2163 C C . LEU A 1 278 ? -24.375 2.738 6.531 1 79.06 278 LEU A C 1
ATOM 2165 O O . LEU A 1 278 ? -23.703 3.596 7.113 1 79.06 278 LEU A O 1
ATOM 2169 N N . CYS A 1 279 ? -24.484 2.705 5.258 1 80.38 279 CYS A N 1
ATOM 2170 C CA . CYS A 1 279 ? -23.672 3.551 4.398 1 80.38 279 CYS A CA 1
ATOM 2171 C C . CYS A 1 279 ? -24.516 4.645 3.746 1 80.38 279 CYS A C 1
ATOM 2173 O O . CYS A 1 279 ? -24.344 4.938 2.562 1 80.38 279 CYS A O 1
ATOM 2175 N N . GLN A 1 280 ? -25.266 5.266 4.449 1 79 280 GLN A N 1
ATOM 2176 C CA . GLN A 1 280 ? -26.078 6.379 3.951 1 79 280 GLN A CA 1
ATOM 2177 C C . GLN A 1 280 ? -25.344 7.707 4.125 1 79 280 GLN A C 1
ATOM 2179 O O . GLN A 1 280 ? -24.562 7.871 5.066 1 79 280 GLN A O 1
ATOM 2184 N N . PRO A 1 281 ? -25.5 8.547 3.086 1 79.12 281 PRO A N 1
ATOM 2185 C CA . PRO A 1 281 ? -24.906 9.875 3.258 1 79.12 281 PRO A CA 1
ATOM 2186 C C . PRO A 1 281 ? -25.375 10.578 4.527 1 79.12 281 PRO A C 1
ATOM 2188 O O . PRO A 1 281 ? -26.547 10.461 4.898 1 79.12 281 PRO A O 1
ATOM 2191 N N . ARG A 1 282 ? -24.422 11.172 5.199 1 76.62 282 ARG A N 1
ATOM 2192 C CA . ARG A 1 282 ? -24.75 11.883 6.434 1 76.62 282 ARG A CA 1
ATOM 2193 C C . ARG A 1 282 ? -24.5 13.383 6.281 1 76.62 282 ARG A C 1
ATOM 2195 O O . ARG A 1 282 ? -23.672 13.805 5.465 1 76.62 282 ARG A O 1
ATOM 2202 N N . ALA A 1 283 ? -25.25 14.062 6.98 1 77.69 283 ALA A N 1
ATOM 2203 C CA . ALA A 1 283 ? -25.047 15.5 7.027 1 77.69 283 ALA A CA 1
ATOM 2204 C C . ALA A 1 283 ? -23.688 15.836 7.656 1 77.69 283 ALA A C 1
ATOM 2206 O O . ALA A 1 283 ? -23.141 15.031 8.414 1 77.69 283 ALA A O 1
ATOM 2207 N N . LEU A 1 284 ? -23.219 17 7.227 1 81 284 LEU A N 1
ATOM 2208 C CA . LEU A 1 284 ? -21.984 17.484 7.816 1 81 284 LEU A CA 1
ATOM 2209 C C . LEU A 1 284 ? -22.094 17.562 9.336 1 81 284 LEU A C 1
ATOM 2211 O O . LEU A 1 284 ? -23.016 18.188 9.867 1 81 284 LEU A O 1
ATOM 2215 N N . GLU A 1 285 ? -21.219 16.797 9.906 1 79.69 285 GLU A N 1
ATOM 2216 C CA . GLU A 1 285 ? -21.297 16.75 11.367 1 79.69 285 GLU A CA 1
ATOM 2217 C C . GLU A 1 285 ? -20.094 17.438 12.008 1 79.69 285 GLU A C 1
ATOM 2219 O O . GLU A 1 285 ? -18.953 17.172 11.648 1 79.69 285 GLU A O 1
ATOM 2224 N N . SER A 1 286 ? -20.422 18.391 12.875 1 83.44 286 SER A N 1
ATOM 2225 C CA . SER A 1 286 ? -19.406 18.938 13.773 1 83.44 286 SER A CA 1
ATOM 2226 C C . SER A 1 286 ? -19.375 18.172 15.102 1 83.44 286 SER A C 1
ATOM 2228 O O . SER A 1 286 ? -20.375 18.125 15.812 1 83.44 286 SER A O 1
ATOM 2230 N N . PHE A 1 287 ? -18.203 17.625 15.328 1 84.06 287 PHE A N 1
ATOM 2231 C CA . PHE A 1 287 ? -18.125 16.828 16.547 1 84.06 287 PHE A CA 1
ATOM 2232 C C . PHE A 1 287 ? -18.219 17.719 17.781 1 84.06 287 PHE A C 1
ATOM 2234 O O . PHE A 1 287 ? -17.672 18.812 17.812 1 84.06 287 PHE A O 1
ATOM 2241 N N . SER A 1 288 ? -18.969 17.141 18.719 1 83.06 288 SER A N 1
ATOM 2242 C CA . SER A 1 288 ? -19.094 17.875 19.984 1 83.06 288 SER A CA 1
ATOM 2243 C C . SER A 1 288 ? -17.766 17.922 20.719 1 83.06 288 SER A C 1
ATOM 2245 O O . SER A 1 288 ? -16.891 17.062 20.5 1 83.06 288 SER A O 1
ATOM 2247 N N . GLU A 1 289 ? -17.656 18.875 21.594 1 84.19 289 GLU A N 1
ATOM 2248 C CA . GLU A 1 289 ? -16.438 19.016 22.391 1 84.19 289 GLU A CA 1
ATOM 2249 C C . GLU A 1 289 ? -16.25 17.828 23.328 1 84.19 289 GLU A C 1
ATOM 2251 O O . GLU A 1 289 ? -15.117 17.484 23.672 1 84.19 289 GLU A O 1
ATOM 2256 N N . SER A 1 290 ? -17.312 17.156 23.656 1 82.06 290 SER A N 1
ATOM 2257 C CA . SER A 1 290 ? -17.25 16.047 24.594 1 82.06 290 SER A CA 1
ATOM 2258 C C . SER A 1 290 ? -16.938 14.742 23.891 1 82.06 290 SER A C 1
ATOM 2260 O O . SER A 1 290 ? -16.641 13.734 24.531 1 82.06 290 SER A O 1
ATOM 2262 N N . ASP A 1 291 ? -16.953 14.867 22.625 1 82.62 291 ASP A N 1
ATOM 2263 C CA . ASP A 1 291 ? -16.641 13.664 21.859 1 82.62 291 ASP A CA 1
ATOM 2264 C C . ASP A 1 291 ? -15.188 13.258 22.047 1 82.62 291 ASP A C 1
ATOM 2266 O O . ASP A 1 291 ? -14.281 14.086 21.922 1 82.62 291 ASP A O 1
ATOM 2270 N N . PRO A 1 292 ? -14.984 11.992 22.375 1 81.69 292 PRO A N 1
ATOM 2271 C CA . PRO A 1 292 ? -13.609 11.516 22.547 1 81.69 292 PRO A CA 1
ATOM 2272 C C . PRO A 1 292 ? -12.742 11.766 21.312 1 81.69 292 PRO A C 1
ATOM 2274 O O . PRO A 1 292 ? -11.539 12 21.438 1 81.69 292 PRO A O 1
ATOM 2277 N N . LEU A 1 293 ? -13.344 11.75 20.219 1 85.75 293 LEU A N 1
ATOM 2278 C CA . LEU A 1 293 ? -12.609 11.992 18.984 1 85.75 293 LEU A CA 1
ATOM 2279 C C . LEU A 1 293 ? -12.086 13.43 18.938 1 85.75 293 LEU A C 1
ATOM 2281 O O . LEU A 1 293 ? -10.992 13.672 18.422 1 85.75 293 LEU A O 1
ATOM 2285 N N . THR A 1 294 ? -12.898 14.305 19.438 1 89.19 294 THR A N 1
ATOM 2286 C CA . THR A 1 294 ? -12.5 15.703 19.469 1 89.19 294 THR A CA 1
ATOM 2287 C C . THR A 1 294 ? -11.258 15.883 20.344 1 89.19 294 THR A C 1
ATOM 2289 O O . THR A 1 294 ? -10.328 16.609 19.969 1 89.19 294 THR A O 1
ATOM 2292 N N . GLY A 1 295 ? -11.242 15.234 21.438 1 88.56 295 GLY A N 1
ATOM 2293 C CA . GLY A 1 295 ? -10.07 15.289 22.312 1 88.56 295 GLY A CA 1
ATOM 2294 C C . GLY A 1 295 ? -8.82 14.727 21.672 1 88.56 295 GLY A C 1
ATOM 2295 O O . GLY A 1 295 ? -7.738 15.297 21.797 1 88.56 295 GLY A O 1
ATOM 2296 N N . CYS A 1 296 ? -8.992 13.656 20.984 1 89.56 296 CYS A N 1
ATOM 2297 C CA . CYS A 1 296 ? -7.863 13.023 20.297 1 89.56 296 CYS A CA 1
ATOM 2298 C C . CYS A 1 296 ? -7.316 13.914 19.188 1 89.56 296 CYS A C 1
ATOM 2300 O O . CYS A 1 296 ? -6.102 14.07 19.062 1 89.56 296 CYS A O 1
ATOM 2302 N N . MET A 1 297 ? -8.234 14.508 18.422 1 93.06 297 MET A N 1
ATOM 2303 C CA . MET A 1 297 ? -7.816 15.406 17.344 1 93.06 297 MET A CA 1
ATOM 2304 C C . MET A 1 297 ? -7.066 16.609 17.891 1 93.06 297 MET A C 1
ATOM 2306 O O . MET A 1 297 ? -6.055 17.031 17.328 1 93.06 297 MET A O 1
ATOM 2310 N N . ARG A 1 298 ? -7.539 17.109 19 1 93.69 298 ARG A N 1
ATOM 2311 C CA . ARG A 1 298 ? -6.879 18.25 19.641 1 93.69 298 ARG A CA 1
ATOM 2312 C C . ARG A 1 298 ? -5.453 17.891 20.047 1 93.69 298 ARG A C 1
ATOM 2314 O O . ARG A 1 298 ? -4.527 18.672 19.828 1 93.69 298 ARG A O 1
ATOM 2321 N N . ARG A 1 299 ? -5.32 16.719 20.562 1 92.88 299 ARG A N 1
ATOM 2322 C CA . ARG A 1 299 ? -4.004 16.297 21.016 1 92.88 299 ARG A CA 1
ATOM 2323 C C . ARG A 1 299 ? -3.057 16.094 19.844 1 92.88 299 ARG A C 1
ATOM 2325 O O . ARG A 1 299 ? -1.907 16.547 19.875 1 92.88 299 ARG A O 1
ATOM 2332 N N . VAL A 1 300 ? -3.543 15.484 18.844 1 94.44 300 VAL A N 1
ATOM 2333 C CA . VAL A 1 300 ? -2.729 15.211 17.656 1 94.44 300 VAL A CA 1
ATOM 2334 C C . VAL A 1 300 ? -2.258 16.516 17.031 1 94.44 300 VAL A C 1
ATOM 2336 O O . VAL A 1 300 ? -1.115 16.625 16.578 1 94.44 300 VAL A O 1
ATOM 2339 N N . LEU A 1 301 ? -3.105 17.547 17.109 1 96.12 301 LEU A N 1
ATOM 2340 C CA . LEU A 1 301 ? -2.832 18.812 16.438 1 96.12 301 LEU A CA 1
ATOM 2341 C C . LEU A 1 301 ? -1.98 19.719 17.312 1 96.12 301 LEU A C 1
ATOM 2343 O O . LEU A 1 301 ? -1.107 20.438 16.812 1 96.12 301 LEU A O 1
ATOM 2347 N N . PHE A 1 302 ? -2.195 19.656 18.672 1 95 302 PHE A N 1
ATOM 2348 C CA . PHE A 1 302 ? -1.732 20.812 19.422 1 95 302 PHE A CA 1
ATOM 2349 C C . PHE A 1 302 ? -0.81 20.375 20.562 1 95 302 PHE A C 1
ATOM 2351 O O . PHE A 1 302 ? -0.196 21.219 21.219 1 95 302 PHE A O 1
ATOM 2358 N N . ASP A 1 303 ? -0.647 19.031 20.812 1 93 303 ASP A N 1
ATOM 2359 C CA . ASP A 1 303 ? 0.306 18.625 21.844 1 93 303 ASP A CA 1
ATOM 2360 C C . ASP A 1 303 ? 1.688 19.219 21.562 1 93 303 ASP A C 1
ATOM 2362 O O . ASP A 1 303 ? 2.178 19.172 20.438 1 93 303 ASP A O 1
ATOM 2366 N N . ALA A 1 304 ? 2.301 19.766 22.531 1 88.75 304 ALA A N 1
ATOM 2367 C CA . ALA A 1 304 ? 3.607 20.406 22.391 1 88.75 304 ALA A CA 1
ATOM 2368 C C . ALA A 1 304 ? 4.676 19.391 22.016 1 88.75 304 ALA A C 1
ATOM 2370 O O . ALA A 1 304 ? 5.547 19.656 21.188 1 88.75 304 ALA A O 1
ATOM 2371 N N . SER A 1 305 ? 4.605 18.25 22.656 1 88.38 305 SER A N 1
ATOM 2372 C CA . SER A 1 305 ? 5.461 17.125 22.328 1 88.38 305 SER A CA 1
ATOM 2373 C C . SER A 1 305 ? 4.641 15.945 21.812 1 88.38 305 SER A C 1
ATOM 2375 O O . SER A 1 305 ? 4.281 15.047 22.562 1 88.38 305 SER A O 1
ATOM 2377 N N . PRO A 1 306 ? 4.453 15.984 20.5 1 90.38 306 PRO A N 1
ATOM 2378 C CA . PRO A 1 306 ? 3.568 14.961 19.953 1 90.38 306 PRO A CA 1
ATOM 2379 C C . PRO A 1 306 ? 4.168 13.555 20.047 1 90.38 306 PRO A C 1
ATOM 2381 O O . PRO A 1 306 ? 5.379 13.383 19.891 1 90.38 306 PRO A O 1
ATOM 2384 N N . ARG A 1 307 ? 3.301 12.578 20.328 1 87.06 307 ARG A N 1
ATOM 2385 C CA . ARG A 1 307 ? 3.658 11.164 20.266 1 87.06 307 ARG A CA 1
ATOM 2386 C C . ARG A 1 307 ? 3.699 10.68 18.828 1 87.06 307 ARG A C 1
ATOM 2388 O O . ARG A 1 307 ? 3.193 11.352 17.922 1 87.06 307 ARG A O 1
ATOM 2395 N N . SER A 1 308 ? 4.297 9.539 18.703 1 89.75 308 SER A N 1
ATOM 2396 C CA . SER A 1 308 ? 4.383 8.984 17.359 1 89.75 308 SER A CA 1
ATOM 2397 C C . SER A 1 308 ? 3.084 8.289 16.969 1 89.75 308 SER A C 1
ATOM 2399 O O . SER A 1 308 ? 2.848 8.031 15.781 1 89.75 308 SER A O 1
ATOM 2401 N N . LEU A 1 309 ? 2.299 7.949 17.922 1 88.75 309 LEU A N 1
ATOM 2402 C CA . LEU A 1 309 ? 1.064 7.219 17.672 1 88.75 309 LEU A CA 1
ATOM 2403 C C . LEU A 1 309 ? -0.048 7.672 18.609 1 88.75 309 LEU A C 1
ATOM 2405 O O . LEU A 1 309 ? 0.147 7.734 19.812 1 88.75 309 LEU A O 1
ATOM 2409 N N . TYR A 1 310 ? -1.156 8.125 18.078 1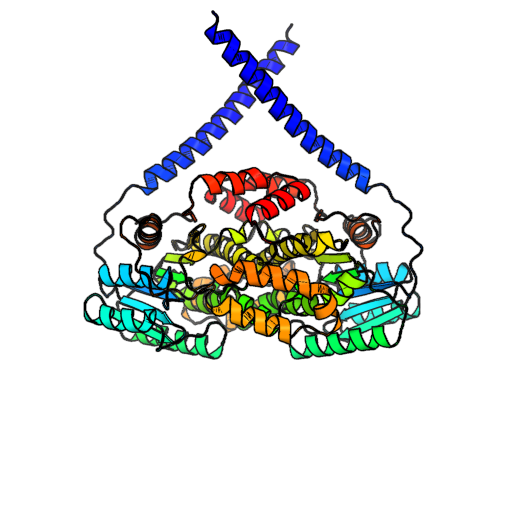 88.38 310 TYR A N 1
ATOM 2410 C CA . TYR A 1 310 ? -2.387 8.406 18.812 1 88.38 310 TYR A CA 1
ATOM 2411 C C . TYR A 1 310 ? -3.504 7.465 18.391 1 88.38 310 TYR A C 1
ATOM 2413 O O . TYR A 1 310 ? -3.871 7.414 17.203 1 88.38 310 TYR A O 1
ATOM 2421 N N . ILE A 1 311 ? -4.082 6.676 19.266 1 84.31 311 ILE A N 1
ATOM 2422 C CA . ILE A 1 311 ? -5.188 5.762 19 1 84.31 311 ILE A CA 1
ATOM 2423 C C . ILE A 1 311 ? -6.434 6.227 19.75 1 84.31 311 ILE A C 1
ATOM 2425 O O . ILE A 1 311 ? -6.402 6.406 20.969 1 84.31 311 ILE A O 1
ATOM 2429 N N . CYS A 1 312 ? -7.418 6.543 18.984 1 80.75 312 CYS A N 1
ATOM 2430 C CA . CYS A 1 312 ? -8.688 6.914 19.594 1 80.75 312 CYS A CA 1
ATOM 2431 C C . CYS A 1 312 ? -9.656 5.734 19.609 1 80.75 312 CYS A C 1
ATOM 2433 O O . CYS A 1 312 ? -10.445 5.57 18.672 1 80.75 312 CYS A O 1
ATOM 2435 N N . GLU A 1 313 ? -9.516 4.773 20.344 1 70.81 313 GLU A N 1
ATOM 2436 C CA . GLU A 1 313 ? -10.414 3.617 20.406 1 70.81 313 GLU A CA 1
ATOM 2437 C C . GLU A 1 313 ? -10.805 3.295 21.844 1 70.81 313 GLU A C 1
ATOM 2439 O O . GLU A 1 313 ? -10.055 3.578 22.781 1 70.81 313 GLU A O 1
ATOM 2444 N N . PRO A 1 314 ? -12.148 2.857 21.828 1 60.75 314 PRO A N 1
ATOM 2445 C CA . PRO A 1 314 ? -12.508 2.322 23.141 1 60.75 314 PRO A CA 1
ATOM 2446 C C . PRO A 1 314 ? -11.633 1.144 23.562 1 60.75 314 PRO A C 1
ATOM 2448 O O . PRO A 1 314 ? -11.078 0.452 22.703 1 60.75 314 PRO A O 1
ATOM 2451 N N . TRP A 1 315 ? -11.328 1.027 24.812 1 54.31 315 TRP A N 1
ATOM 2452 C CA . TRP A 1 315 ? -10.445 0.022 25.406 1 54.31 315 TRP A CA 1
ATOM 2453 C C . TRP A 1 315 ? -10.789 -1.37 24.891 1 54.31 315 TRP A C 1
ATOM 2455 O O . TRP A 1 315 ? -9.906 -2.225 24.766 1 54.31 315 TRP A O 1
ATOM 2465 N N . ARG A 1 316 ? -12.055 -1.539 24.484 1 53.34 316 ARG A N 1
ATOM 2466 C CA . ARG A 1 316 ? -12.484 -2.855 24.031 1 53.34 316 ARG A CA 1
ATOM 2467 C C . ARG A 1 316 ? -11.766 -3.254 22.75 1 53.34 316 ARG A C 1
ATOM 2469 O O . ARG A 1 316 ? -11.461 -4.43 22.531 1 53.34 316 ARG A O 1
ATOM 2476 N N . TYR A 1 317 ? -11.492 -2.287 22.016 1 56.38 317 TYR A N 1
ATOM 2477 C CA . TYR A 1 317 ? -10.867 -2.592 20.734 1 56.38 317 TYR A CA 1
ATOM 2478 C C . TYR A 1 317 ? -9.375 -2.871 20.906 1 56.38 317 TYR A C 1
ATOM 2480 O O . TYR A 1 317 ? -8.789 -3.643 20.141 1 56.38 317 TYR A O 1
ATOM 2488 N N . PHE A 1 318 ? -8.875 -2.293 22 1 52.88 318 PHE A N 1
ATOM 2489 C CA . PHE A 1 318 ? -7.477 -2.551 22.297 1 52.88 318 PHE A CA 1
ATOM 2490 C C . PHE A 1 318 ? -7.238 -4.035 22.531 1 52.88 318 PHE A C 1
ATOM 2492 O O . PHE A 1 318 ? -6.273 -4.609 22.031 1 52.88 318 PHE A O 1
ATOM 2499 N N . PHE A 1 319 ? -8.094 -4.66 23.25 1 50.69 319 PHE A N 1
ATOM 2500 C CA . PHE A 1 319 ? -7.91 -6.074 23.562 1 50.69 319 PHE A CA 1
ATOM 2501 C C . PHE A 1 319 ? -8.125 -6.934 22.328 1 50.69 319 PHE A C 1
ATOM 2503 O O . PHE A 1 319 ? -7.391 -7.902 22.094 1 50.69 319 PHE A O 1
ATOM 2510 N N . TYR A 1 320 ? -8.992 -6.527 21.609 1 51.09 320 TYR A N 1
ATOM 2511 C CA . TYR A 1 320 ? -9.297 -7.32 20.422 1 51.09 320 TYR A CA 1
ATOM 2512 C C . TYR A 1 320 ? -8.125 -7.32 19.453 1 51.09 320 TYR A C 1
ATOM 2514 O O . TYR A 1 320 ? -7.754 -8.367 18.906 1 51.09 320 TYR A O 1
ATOM 2522 N N . TYR A 1 321 ? -7.551 -6.203 19.359 1 54.53 321 TYR A N 1
ATOM 2523 C CA . TYR A 1 321 ? -6.535 -6.105 18.312 1 54.53 321 TYR A CA 1
ATOM 2524 C C . TYR A 1 321 ? -5.199 -6.652 18.812 1 54.53 321 TYR A C 1
ATOM 2526 O O . TYR A 1 321 ? -4.441 -7.246 18.031 1 54.53 321 TYR A O 1
ATOM 2534 N N . ASN A 1 322 ? -4.938 -6.504 20.062 1 51.31 322 ASN A N 1
ATOM 2535 C CA . ASN A 1 322 ? -3.646 -6.949 20.562 1 51.31 322 ASN A CA 1
ATOM 2536 C C . ASN A 1 322 ? -3.68 -8.422 20.969 1 51.31 322 ASN A C 1
ATOM 2538 O O . ASN A 1 322 ? -2.66 -9.109 20.891 1 51.31 322 ASN A O 1
ATOM 2542 N N . ALA A 1 323 ? -4.789 -8.773 21.469 1 49.72 323 ALA A N 1
ATOM 2543 C CA . ALA A 1 323 ? -4.848 -10.156 21.922 1 49.72 323 ALA A CA 1
ATOM 2544 C C . ALA A 1 323 ? -4.742 -11.125 20.75 1 49.72 323 ALA A C 1
ATOM 2546 O O . ALA A 1 323 ? -4.195 -12.227 20.891 1 49.72 323 ALA A O 1
ATOM 2547 N N . PHE A 1 324 ? -5.121 -10.609 19.578 1 50.91 324 PHE A N 1
ATOM 2548 C CA . PHE A 1 324 ? -5.285 -11.555 18.484 1 50.91 324 PHE A CA 1
ATOM 2549 C C . PHE A 1 324 ? -4.016 -11.641 17.641 1 50.91 324 PHE A C 1
ATOM 2551 O O . PHE A 1 324 ? -3.932 -12.438 16.703 1 50.91 324 PHE A O 1
ATOM 2558 N N . ARG A 1 325 ? -3.145 -10.797 18 1 53.94 325 ARG A N 1
ATOM 2559 C CA . ARG A 1 325 ? -1.928 -10.742 17.203 1 53.94 325 ARG A CA 1
ATOM 2560 C C . ARG A 1 325 ? -1.142 -12.039 17.312 1 53.94 325 ARG A C 1
ATOM 2562 O O . ARG A 1 325 ? -0.421 -12.414 16.375 1 53.94 325 ARG A O 1
ATOM 2569 N N . TYR A 1 326 ? -1.417 -12.727 18.344 1 48.34 326 TYR A N 1
ATOM 2570 C CA . TYR A 1 326 ? -0.584 -13.906 18.547 1 48.34 326 TYR A CA 1
ATOM 2571 C C . TYR A 1 326 ? -1.366 -15.188 18.266 1 48.34 326 TYR A C 1
ATOM 2573 O O . TYR A 1 326 ? -0.86 -16.281 18.469 1 48.34 326 TYR A O 1
ATOM 2581 N N . LEU A 1 327 ? -2.541 -15.055 17.75 1 52.5 327 LEU A N 1
ATOM 2582 C CA . LEU A 1 327 ? -3.344 -16.234 17.469 1 52.5 327 LEU A CA 1
ATOM 2583 C C . LEU A 1 327 ? -3.027 -16.797 16.094 1 52.5 327 LEU A C 1
ATOM 2585 O O . LEU A 1 327 ? -2.631 -16.047 15.195 1 52.5 327 LEU A O 1
ATOM 2589 N N . PRO A 1 328 ? -3.027 -18.172 16.047 1 53.22 328 PRO A N 1
ATOM 2590 C CA . PRO A 1 328 ? -2.928 -18.75 14.711 1 53.22 328 PRO A CA 1
ATOM 2591 C C . PRO A 1 328 ? -3.904 -18.125 13.727 1 53.22 328 PRO A C 1
ATOM 2593 O O . PRO A 1 328 ? -4.965 -17.625 14.125 1 53.22 328 PRO A O 1
ATOM 2596 N N . ASN A 1 329 ? -3.549 -18.078 12.477 1 57.97 329 ASN A N 1
ATOM 2597 C CA . ASN A 1 329 ? -4.312 -17.406 11.43 1 57.97 329 ASN A CA 1
ATOM 2598 C C . ASN A 1 329 ? -5.762 -17.891 11.398 1 57.97 329 ASN A C 1
ATOM 2600 O O . ASN A 1 329 ? -6.676 -17.094 11.156 1 57.97 329 ASN A O 1
ATOM 2604 N N . VAL A 1 330 ? -5.938 -19.125 11.641 1 57.38 330 VAL A N 1
ATOM 2605 C CA . VAL A 1 330 ? -7.285 -19.672 11.547 1 57.38 330 VAL A CA 1
ATOM 2606 C C . VAL A 1 330 ? -8.18 -19.047 12.617 1 57.38 330 VAL A C 1
ATOM 2608 O O . VAL A 1 330 ? -9.32 -18.672 12.336 1 57.38 330 VAL A O 1
ATOM 2611 N N . LEU A 1 331 ? -7.641 -18.984 13.773 1 55.44 331 LEU A N 1
ATOM 2612 C CA . LEU A 1 331 ? -8.422 -18.422 14.875 1 55.44 331 LEU A CA 1
ATOM 2613 C C . LEU A 1 331 ? -8.609 -16.922 14.688 1 55.44 331 LEU A C 1
ATOM 2615 O O . LEU A 1 331 ? -9.695 -16.391 14.961 1 55.44 331 LEU A O 1
ATOM 2619 N N . LYS A 1 332 ? -7.574 -16.391 14.219 1 61.66 332 LYS A N 1
ATOM 2620 C CA . LYS A 1 332 ? -7.645 -14.961 13.953 1 61.66 332 LYS A CA 1
ATOM 2621 C C . LYS A 1 332 ? -8.711 -14.648 12.906 1 61.66 332 LYS A C 1
ATOM 2623 O O . LYS A 1 332 ? -9.492 -13.711 13.07 1 61.66 332 LYS A O 1
ATOM 2628 N N . ASP A 1 333 ? -8.711 -15.5 11.953 1 65.88 333 ASP A N 1
ATOM 2629 C CA . ASP A 1 333 ? -9.68 -15.297 10.883 1 65.88 333 ASP A CA 1
ATOM 2630 C C . ASP A 1 333 ? -11.109 -15.422 11.398 1 65.88 333 ASP A C 1
ATOM 2632 O O . ASP A 1 333 ? -11.984 -14.648 11.016 1 65.88 333 ASP A O 1
ATOM 2636 N N . ARG A 1 334 ? -11.297 -16.344 12.18 1 63.28 334 ARG A N 1
ATOM 2637 C CA . ARG A 1 334 ? -12.633 -16.547 12.734 1 63.28 334 ARG A CA 1
ATOM 2638 C C . ARG A 1 334 ? -13.062 -15.367 13.594 1 63.28 334 ARG A C 1
ATOM 2640 O O . ARG A 1 334 ? -14.219 -14.945 13.547 1 63.28 334 ARG A O 1
ATOM 2647 N N . LEU A 1 335 ? -12.148 -14.875 14.336 1 58.62 335 LEU A N 1
ATOM 2648 C CA . LEU A 1 335 ? -12.445 -13.758 15.219 1 58.62 335 LEU A CA 1
ATOM 2649 C C . LEU A 1 335 ? -12.727 -12.492 14.422 1 58.62 335 LEU A C 1
ATOM 2651 O O . LEU A 1 335 ? -13.648 -11.734 14.75 1 58.62 335 LEU A O 1
ATOM 2655 N N . VAL A 1 336 ? -11.992 -12.391 13.422 1 64.69 336 VAL A N 1
ATOM 2656 C CA . VAL A 1 336 ? -12.188 -11.234 12.555 1 64.69 336 VAL A CA 1
ATOM 2657 C C . VAL A 1 336 ? -13.562 -11.297 11.906 1 64.69 336 VAL A C 1
ATOM 2659 O O . VAL A 1 336 ? -14.289 -10.297 11.875 1 64.69 336 VAL A O 1
ATOM 2662 N N . ARG A 1 337 ? -13.906 -12.461 11.484 1 65 337 ARG A N 1
ATOM 2663 C CA . ARG A 1 337 ? -15.211 -12.625 10.836 1 65 337 ARG A CA 1
ATOM 2664 C C . ARG A 1 337 ? -16.344 -12.359 11.812 1 65 337 ARG A C 1
ATOM 2666 O O . ARG A 1 337 ? -17.375 -11.781 11.445 1 65 337 ARG A O 1
ATOM 2673 N N . ARG A 1 338 ? -16.109 -12.773 13.008 1 59.28 338 ARG A N 1
ATOM 2674 C CA . ARG A 1 338 ? -17.125 -12.57 14.031 1 59.28 338 ARG A CA 1
ATOM 2675 C C . ARG A 1 338 ? -17.25 -11.094 14.383 1 59.28 338 ARG A C 1
ATOM 2677 O O . ARG A 1 338 ? -18.344 -10.602 14.641 1 59.28 338 ARG A O 1
ATOM 2684 N N . PHE A 1 339 ? -16.141 -10.516 14.297 1 60.03 339 PHE A N 1
ATOM 2685 C CA . PHE A 1 339 ? -16.109 -9.109 14.68 1 60.03 339 PHE A CA 1
ATOM 2686 C C . PHE A 1 339 ? -16.734 -8.242 13.594 1 60.03 339 PHE A C 1
ATOM 2688 O O . PHE A 1 339 ? -17.453 -7.285 13.898 1 60.03 339 PHE A O 1
ATOM 2695 N N . VAL A 1 340 ? -16.469 -8.586 12.383 1 63 340 VAL A N 1
ATOM 2696 C CA . VAL A 1 340 ? -16.953 -7.75 11.297 1 63 340 VAL A CA 1
ATOM 2697 C C . VAL A 1 340 ? -18.453 -7.969 11.109 1 63 340 VAL A C 1
ATOM 2699 O O . VAL A 1 340 ? -19.172 -7.059 10.688 1 63 340 VAL A O 1
ATOM 2702 N N . ALA A 1 341 ? -19.016 -9.016 11.609 1 61.09 341 ALA A N 1
ATOM 2703 C CA . ALA A 1 341 ? -20.438 -9.367 11.594 1 61.09 341 ALA A CA 1
ATOM 2704 C C . ALA A 1 341 ? -21.047 -9.125 10.219 1 61.09 341 ALA A C 1
ATOM 2706 O O . ALA A 1 341 ? -22.141 -8.586 10.102 1 61.09 341 ALA A O 1
ATOM 2707 N N . MET A 1 342 ? -20.203 -9.414 9.25 1 68.88 342 MET A N 1
ATOM 2708 C CA . MET A 1 342 ? -20.703 -9.312 7.879 1 68.88 342 MET A CA 1
ATOM 2709 C C . MET A 1 342 ? -21.266 -10.648 7.406 1 68.88 342 MET A C 1
ATOM 2711 O O . MET A 1 342 ? -20.922 -11.703 7.941 1 68.88 342 MET A O 1
ATOM 2715 N N . PRO A 1 343 ? -22.172 -10.547 6.5 1 70.75 343 PRO A N 1
ATOM 2716 C CA . PRO A 1 343 ? -22.641 -11.812 5.941 1 70.75 343 PRO A CA 1
ATOM 2717 C C . PRO A 1 343 ? -21.5 -12.672 5.395 1 70.75 343 PRO A C 1
ATOM 2719 O O . PRO A 1 343 ? -20.5 -12.141 4.891 1 70.75 343 PRO A O 1
ATOM 2722 N N . VAL A 1 344 ? -21.625 -13.914 5.742 1 71.12 344 VAL A N 1
ATOM 2723 C CA . VAL A 1 344 ? -20.594 -14.852 5.289 1 71.12 344 VAL A CA 1
ATOM 2724 C C . VAL A 1 344 ? -21.125 -15.664 4.105 1 71.12 344 VAL A C 1
ATOM 2726 O O . VAL A 1 344 ? -22.312 -15.945 4.023 1 71.12 344 VAL A O 1
ATOM 2729 N N . TYR A 1 345 ? -20.188 -15.992 3.168 1 73.81 345 TYR A N 1
ATOM 2730 C CA . TYR A 1 345 ? -20.562 -16.906 2.096 1 73.81 345 TYR A CA 1
ATOM 2731 C C . TYR A 1 345 ? -20.672 -18.344 2.619 1 73.81 345 TYR A C 1
ATOM 2733 O O . TYR A 1 345 ? -19.828 -18.797 3.4 1 73.81 345 TYR A O 1
ATOM 2741 N N . MET B 1 1 ? -4.59 -18.25 57.156 1 27.42 1 MET B N 1
ATOM 2742 C CA . MET B 1 1 ? -4.02 -19.438 56.531 1 27.42 1 MET B CA 1
ATOM 2743 C C . MET B 1 1 ? -4.73 -19.766 55.219 1 27.42 1 MET B C 1
ATOM 2745 O O . MET B 1 1 ? -4.129 -20.328 54.312 1 27.42 1 MET B O 1
ATOM 2749 N N . MET B 1 2 ? -6.059 -19.469 55.156 1 33.66 2 MET B N 1
ATOM 2750 C CA . MET B 1 2 ? -6.859 -19.891 54 1 33.66 2 MET B CA 1
ATOM 2751 C C . MET B 1 2 ? -6.668 -18.969 52.812 1 33.66 2 MET B C 1
ATOM 2753 O O . MET B 1 2 ? -6.949 -19.328 51.688 1 33.66 2 MET B O 1
ATOM 2757 N N . THR B 1 3 ? -6.484 -17.609 53.125 1 39.19 3 THR B N 1
ATOM 2758 C CA . THR B 1 3 ? -6.445 -16.656 52.031 1 39.19 3 THR B CA 1
ATOM 2759 C C . THR B 1 3 ? -5.18 -16.844 51.188 1 39.19 3 THR B C 1
ATOM 2761 O O . THR B 1 3 ? -5.125 -16.422 50.031 1 39.19 3 THR B O 1
ATOM 2764 N N . SER B 1 4 ? -4.059 -17.406 51.812 1 41.5 4 SER B N 1
ATOM 2765 C CA . SER B 1 4 ? -2.809 -17.641 51.094 1 41.5 4 SER B CA 1
ATOM 2766 C C . SER B 1 4 ? -2.924 -18.812 50.125 1 41.5 4 SER B C 1
ATOM 2768 O O . SER B 1 4 ? -2.197 -18.891 49.125 1 41.5 4 SER B O 1
ATOM 2770 N N . TRP B 1 5 ? -3.836 -19.812 50.469 1 39.91 5 TRP B N 1
ATOM 2771 C CA . TRP B 1 5 ? -3.949 -21.031 49.656 1 39.91 5 TRP B CA 1
ATOM 2772 C C . TRP B 1 5 ? -4.648 -20.734 48.312 1 39.91 5 TRP B C 1
ATOM 2774 O O . TRP B 1 5 ? -4.242 -21.234 47.281 1 39.91 5 TRP B O 1
ATOM 2784 N N . PHE B 1 6 ? -5.738 -19.859 48.344 1 39.34 6 PHE B N 1
ATOM 2785 C CA . PHE B 1 6 ? -6.492 -19.609 47.125 1 39.34 6 PHE B CA 1
ATOM 2786 C C . PHE B 1 6 ? -5.664 -18.828 46.125 1 39.34 6 PHE B C 1
ATOM 2788 O O . PHE B 1 6 ? -5.805 -19.016 44.906 1 39.34 6 PHE B O 1
ATOM 2795 N N . THR B 1 7 ? -4.82 -17.953 46.625 1 41.81 7 THR B N 1
ATOM 2796 C CA . THR B 1 7 ? -4.051 -17.156 45.688 1 41.81 7 THR B CA 1
ATOM 2797 C C . THR B 1 7 ? -2.945 -17.984 45.031 1 41.81 7 THR B C 1
ATOM 2799 O O . THR B 1 7 ? -2.574 -17.75 43.875 1 41.81 7 THR B O 1
ATOM 2802 N N . ASN B 1 8 ? -2.418 -19.078 45.719 1 39.59 8 ASN B N 1
ATOM 2803 C CA . ASN B 1 8 ? -1.381 -19.906 45.125 1 39.59 8 ASN B CA 1
ATOM 2804 C C . ASN B 1 8 ? -1.957 -20.844 44.062 1 39.59 8 ASN B C 1
ATOM 2806 O O . ASN B 1 8 ? -1.29 -21.172 43.094 1 39.59 8 ASN B O 1
ATOM 2810 N N . ASN B 1 9 ? -3.178 -21.391 44.312 1 40.44 9 ASN B N 1
ATOM 2811 C CA . ASN B 1 9 ? -3.734 -22.344 43.344 1 40.44 9 ASN B CA 1
ATOM 2812 C C . ASN B 1 9 ? -4.207 -21.625 42.062 1 40.44 9 ASN B C 1
ATOM 2814 O O . ASN B 1 9 ? -4.203 -22.219 41 1 40.44 9 ASN B O 1
ATOM 2818 N N . VAL B 1 10 ? -4.672 -20.438 42.25 1 45.09 10 VAL B N 1
ATOM 2819 C CA . VAL B 1 10 ? -5.094 -19.703 41.062 1 45.09 10 VAL B CA 1
ATOM 2820 C C . VAL B 1 10 ? -3.867 -19.25 40.25 1 45.09 10 VAL B C 1
ATOM 2822 O O . VAL B 1 10 ? -3.867 -19.281 39.031 1 45.09 10 VAL B O 1
ATOM 2825 N N . ASN B 1 11 ? -2.783 -18.875 40.938 1 41.38 11 ASN B N 1
ATOM 2826 C CA . ASN B 1 11 ? -1.563 -18.531 40.219 1 41.38 11 ASN B CA 1
ATOM 2827 C C . ASN B 1 11 ? -0.926 -19.766 39.594 1 41.38 11 ASN B C 1
ATOM 2829 O O . ASN B 1 11 ? -0.332 -19.672 38.5 1 41.38 11 ASN B O 1
ATOM 2833 N N . GLN B 1 12 ? -1.053 -20.969 40.281 1 41.75 12 GLN B N 1
ATOM 2834 C CA . GLN B 1 12 ? -0.545 -22.172 39.625 1 41.75 12 GLN B CA 1
ATOM 2835 C C . GLN B 1 12 ? -1.396 -22.547 38.438 1 41.75 12 GLN B C 1
ATOM 2837 O O . GLN B 1 12 ? -0.865 -22.953 37.406 1 41.75 12 GLN B O 1
ATOM 2842 N N . ALA B 1 13 ? -2.678 -22.453 38.625 1 42.53 13 ALA B N 1
ATOM 2843 C CA . ALA B 1 13 ? -3.547 -22.781 37.5 1 42.53 13 ALA B CA 1
ATOM 2844 C C . ALA B 1 13 ? -3.357 -21.797 36.344 1 42.53 13 ALA B C 1
ATOM 2846 O O . ALA B 1 13 ? -3.338 -22.188 35.188 1 42.53 13 ALA B O 1
ATOM 2847 N N . ARG B 1 14 ? -3.158 -20.5 36.656 1 43.81 14 ARG B N 1
ATOM 2848 C CA . ARG B 1 14 ? -2.891 -19.516 35.594 1 43.81 14 ARG B CA 1
ATOM 2849 C C . ARG B 1 14 ? -1.536 -19.781 34.938 1 43.81 14 ARG B C 1
ATOM 2851 O O . ARG B 1 14 ? -1.399 -19.672 33.719 1 43.81 14 ARG B O 1
ATOM 2858 N N . ASN B 1 15 ? -0.518 -20.203 35.75 1 40.34 15 ASN B N 1
ATOM 2859 C CA . ASN B 1 15 ? 0.771 -20.547 35.156 1 40.34 15 ASN B CA 1
ATOM 2860 C C . ASN B 1 15 ? 0.69 -21.844 34.344 1 40.34 15 ASN B C 1
ATOM 2862 O O . ASN B 1 15 ? 1.354 -21.984 33.312 1 40.34 15 ASN B O 1
ATOM 2866 N N . ILE B 1 16 ? -0.088 -22.766 34.844 1 41.31 16 ILE B N 1
ATOM 2867 C CA . ILE B 1 16 ? -0.285 -24 34.094 1 41.31 16 ILE B CA 1
ATOM 2868 C C . ILE B 1 16 ? -1.067 -23.703 32.812 1 41.31 16 ILE B C 1
ATOM 2870 O O . ILE B 1 16 ? -0.732 -24.203 31.75 1 41.31 16 ILE B O 1
ATOM 2874 N N . VAL B 1 17 ? -2.031 -22.781 32.906 1 42 17 VAL B N 1
ATOM 2875 C CA . VAL B 1 17 ? -2.797 -22.453 31.719 1 42 17 VAL B CA 1
ATOM 2876 C C . VAL B 1 17 ? -1.938 -21.609 30.766 1 42 17 VAL B C 1
ATOM 2878 O O . VAL B 1 17 ? -1.938 -21.844 29.547 1 42 17 VAL B O 1
ATOM 2881 N N . LEU B 1 18 ? -1.121 -20.703 31.281 1 41.41 18 LEU B N 1
ATOM 2882 C CA . LEU B 1 18 ? -0.233 -19.938 30.406 1 41.41 18 LEU B CA 1
ATOM 2883 C C . LEU B 1 18 ? 0.916 -20.797 29.906 1 41.41 18 LEU B C 1
ATOM 2885 O O . LEU B 1 18 ? 1.306 -20.703 28.734 1 41.41 18 LEU B O 1
ATOM 2889 N N . ALA B 1 19 ? 1.533 -21.625 30.766 1 41.16 19 ALA B N 1
ATOM 2890 C CA . ALA B 1 19 ? 2.557 -22.578 30.328 1 41.16 19 ALA B CA 1
ATOM 2891 C C . ALA B 1 19 ? 1.968 -23.625 29.375 1 41.16 19 ALA B C 1
ATOM 2893 O O . ALA B 1 19 ? 2.588 -23.984 28.375 1 41.16 19 ALA B O 1
ATOM 2894 N N . SER B 1 20 ? 0.799 -24.078 29.672 1 41.38 20 SER B N 1
ATOM 2895 C CA . SER B 1 20 ? 0.144 -25.047 28.797 1 41.38 20 SER B CA 1
ATOM 2896 C C . SER B 1 20 ? -0.272 -24.391 27.484 1 41.38 20 SER B C 1
ATOM 2898 O O . SER B 1 20 ? -0.209 -25.016 26.422 1 41.38 20 SER B O 1
ATOM 2900 N N . SER B 1 21 ? -0.566 -23.094 27.547 1 43.56 21 SER B N 1
ATOM 2901 C CA . SER B 1 21 ? -0.92 -22.391 26.328 1 43.56 21 SER B CA 1
ATOM 2902 C C . SER B 1 21 ? 0.319 -22.078 25.484 1 43.56 21 SER B C 1
ATOM 2904 O O . SER B 1 21 ? 0.281 -22.141 24.266 1 43.56 21 SER B O 1
ATOM 2906 N N . GLY B 1 22 ? 1.419 -21.812 26.125 1 41.03 22 GLY B N 1
ATOM 2907 C CA . GLY B 1 22 ? 2.674 -21.672 25.406 1 41.03 22 GLY B CA 1
ATOM 2908 C C . GLY B 1 22 ? 3.158 -22.969 24.781 1 41.03 22 GLY B C 1
ATOM 2909 O O . GLY B 1 22 ? 3.615 -22.984 23.641 1 41.03 22 GLY B O 1
ATOM 2910 N N . VAL B 1 23 ? 3.166 -23.969 25.609 1 47.16 23 VAL B N 1
ATOM 2911 C CA . VAL B 1 23 ? 3.574 -25.281 25.125 1 47.16 23 VAL B CA 1
ATOM 2912 C C . VAL B 1 23 ? 2.639 -25.75 24.016 1 47.16 23 VAL B C 1
ATOM 2914 O O . VAL B 1 23 ? 3.086 -26.312 23.016 1 47.16 23 VAL B O 1
ATOM 2917 N N . CYS B 1 24 ? 1.403 -25.328 24.094 1 47.03 24 CYS B N 1
ATOM 2918 C CA . CYS B 1 24 ? 0.465 -25.719 23.047 1 47.03 24 CYS B CA 1
ATOM 2919 C C . CYS B 1 24 ? 0.707 -24.906 21.781 1 47.03 24 CYS B C 1
ATOM 2921 O O . CYS B 1 24 ? 0.643 -25.453 20.672 1 47.03 24 CYS B O 1
ATOM 2923 N N . VAL B 1 25 ? 1.088 -23.688 21.969 1 48.94 25 VAL B N 1
ATOM 2924 C CA . VAL B 1 25 ? 1.415 -22.906 20.781 1 48.94 25 VAL B CA 1
ATOM 2925 C C . VAL B 1 25 ? 2.715 -23.422 20.156 1 48.94 25 VAL B C 1
ATOM 2927 O O . VAL B 1 25 ? 2.816 -23.562 18.938 1 48.94 25 VAL B O 1
ATOM 2930 N N . VAL B 1 26 ? 3.693 -23.719 21.031 1 47.81 26 VAL B N 1
ATOM 2931 C CA . VAL B 1 26 ? 4.926 -24.297 20.5 1 47.81 26 VAL B CA 1
ATOM 2932 C C . VAL B 1 26 ? 4.641 -25.672 19.922 1 47.81 26 VAL B C 1
ATOM 2934 O O . VAL B 1 26 ? 5.121 -26.016 18.828 1 47.81 26 VAL B O 1
ATOM 2937 N N . ALA B 1 27 ? 3.906 -26.469 20.594 1 49.56 27 ALA B N 1
ATOM 2938 C CA . ALA B 1 27 ? 3.572 -27.797 20.078 1 49.56 27 ALA B CA 1
ATOM 2939 C C . ALA B 1 27 ? 2.756 -27.703 18.797 1 49.56 27 ALA B C 1
ATOM 2941 O O . ALA B 1 27 ? 2.998 -28.438 17.844 1 49.56 27 ALA B O 1
ATOM 2942 N N . LEU B 1 28 ? 1.893 -26.734 18.734 1 49.72 28 LEU B N 1
ATOM 2943 C CA . LEU B 1 28 ? 1.112 -26.562 17.516 1 49.72 28 LEU B CA 1
ATOM 2944 C C . LEU B 1 28 ? 1.989 -26.047 16.391 1 49.72 28 LEU B C 1
ATOM 2946 O O . LEU B 1 28 ? 1.842 -26.469 15.242 1 49.72 28 LEU B O 1
ATOM 2950 N N . LYS B 1 29 ? 2.891 -25.188 16.75 1 51.66 29 LYS B N 1
ATOM 2951 C CA . LYS B 1 29 ? 3.84 -24.75 15.727 1 51.66 29 LYS B CA 1
ATOM 2952 C C . LYS B 1 29 ? 4.742 -25.906 15.281 1 51.66 29 LYS B C 1
ATOM 2954 O O . LYS B 1 29 ? 5.055 -26.031 14.102 1 51.66 29 LYS B O 1
ATOM 2959 N N . LEU B 1 30 ? 5.156 -26.656 16.234 1 50.56 30 LEU B N 1
ATOM 2960 C CA . LEU B 1 30 ? 5.961 -27.812 15.898 1 50.56 30 LEU B CA 1
ATOM 2961 C C . LEU B 1 30 ? 5.145 -28.828 15.102 1 50.56 30 LEU B C 1
ATOM 2963 O O . LEU B 1 30 ? 5.652 -29.422 14.148 1 50.56 30 LEU B O 1
ATOM 2967 N N . LEU B 1 31 ? 3.936 -29.047 15.531 1 49.25 31 LEU B N 1
ATOM 2968 C CA . LEU B 1 31 ? 3.08 -29.953 14.773 1 49.25 31 LEU B CA 1
ATOM 2969 C C . LEU B 1 31 ? 2.818 -29.406 13.375 1 49.25 31 LEU B C 1
ATOM 2971 O O . LEU B 1 31 ? 2.82 -30.172 12.398 1 49.25 31 LEU B O 1
ATOM 2975 N N . GLU B 1 32 ? 2.531 -28.156 13.305 1 50.91 32 GLU B N 1
ATOM 2976 C CA . GLU B 1 32 ? 2.369 -27.547 11.992 1 50.91 32 GLU B CA 1
ATOM 2977 C C . GLU B 1 32 ? 3.643 -27.672 11.156 1 50.91 32 GLU B C 1
ATOM 2979 O O . GLU B 1 32 ? 3.582 -27.922 9.953 1 50.91 32 GLU B O 1
ATOM 2984 N N . TYR B 1 33 ? 4.773 -27.438 11.852 1 48.16 33 TYR B N 1
ATOM 2985 C CA . TYR B 1 33 ? 6.059 -27.688 11.211 1 48.16 33 TYR B CA 1
ATOM 2986 C C . TYR B 1 33 ? 6.168 -29.141 10.75 1 48.16 33 TYR B C 1
ATOM 2988 O O . TYR B 1 33 ? 6.633 -29.406 9.641 1 48.16 33 TYR B O 1
ATOM 2996 N N . TRP B 1 34 ? 5.781 -30.062 11.602 1 46.06 34 TRP B N 1
ATOM 2997 C CA . TRP B 1 34 ? 5.902 -31.484 11.273 1 46.06 34 TRP B CA 1
ATOM 2998 C C . TRP B 1 34 ? 4.883 -31.891 10.219 1 46.06 34 TRP B C 1
ATOM 3000 O O . TRP B 1 34 ? 5.18 -32.688 9.336 1 46.06 34 TRP B O 1
ATOM 3010 N N . ARG B 1 35 ? 3.672 -31.422 10.32 1 46.53 35 ARG B N 1
ATOM 3011 C CA . ARG B 1 35 ? 2.67 -31.781 9.32 1 46.53 35 ARG B CA 1
ATOM 3012 C C . ARG B 1 35 ? 3.059 -31.266 7.941 1 46.53 35 ARG B C 1
ATOM 3014 O O . ARG B 1 35 ? 2.713 -31.875 6.926 1 46.53 35 ARG B O 1
ATOM 3021 N N . SER B 1 36 ? 3.627 -30.141 8 1 45.84 36 SER B N 1
ATOM 3022 C CA . SER B 1 36 ? 4.012 -29.578 6.707 1 45.84 36 SER B CA 1
ATOM 3023 C C . SER B 1 36 ? 5 -30.5 5.984 1 45.84 36 SER B C 1
ATOM 3025 O O . SER B 1 36 ? 5.18 -30.375 4.773 1 45.84 36 SER B O 1
ATOM 3027 N N . ARG B 1 37 ? 5.664 -31.375 6.77 1 43.94 37 ARG B N 1
ATOM 3028 C CA . ARG B 1 37 ? 6.656 -32.25 6.141 1 43.94 37 ARG B CA 1
ATOM 3029 C C . ARG B 1 37 ? 5.988 -33.406 5.445 1 43.94 37 ARG B C 1
ATOM 3031 O O . ARG B 1 37 ? 6.668 -34.281 4.902 1 43.94 37 ARG B O 1
ATOM 3038 N N . SER B 1 38 ? 4.754 -33.656 5.734 1 40.56 38 SER B N 1
ATOM 3039 C CA . SER B 1 38 ? 4.258 -34.812 5.027 1 40.56 38 SER B CA 1
ATOM 3040 C C . SER B 1 38 ? 4.254 -34.594 3.52 1 40.56 38 SER B C 1
ATOM 3042 O O . SER B 1 38 ? 3.594 -33.688 3.023 1 40.56 38 SER B O 1
ATOM 3044 N N . LEU B 1 39 ? 5.238 -34.844 2.941 1 43.41 39 LEU B N 1
ATOM 3045 C CA . LEU B 1 39 ? 5.535 -34.969 1.517 1 43.41 39 LEU B CA 1
ATOM 3046 C C . LEU B 1 39 ? 4.496 -35.844 0.813 1 43.41 39 LEU B C 1
ATOM 3048 O O . LEU B 1 39 ? 4.633 -37.062 0.774 1 43.41 39 LEU B O 1
ATOM 3052 N N . GLN B 1 40 ? 3.189 -35.719 1.103 1 45.47 40 GLN B N 1
ATOM 3053 C CA . GLN B 1 40 ? 2.4 -36.531 0.172 1 45.47 40 GLN B CA 1
ATOM 3054 C C . GLN B 1 40 ? 2.828 -36.25 -1.271 1 45.47 40 GLN B C 1
ATOM 3056 O O . GLN B 1 40 ? 3.201 -35.156 -1.625 1 45.47 40 GLN B O 1
ATOM 3061 N N . PRO B 1 41 ? 3.064 -37.281 -1.901 1 46.34 41 PRO B N 1
ATOM 3062 C CA . PRO B 1 41 ? 3.508 -37.156 -3.291 1 46.34 41 PRO B CA 1
ATOM 3063 C C . PRO B 1 41 ? 2.594 -36.281 -4.125 1 46.34 41 PRO B C 1
ATOM 3065 O O . PRO B 1 41 ? 1.368 -36.406 -4.066 1 46.34 41 PRO B O 1
ATOM 3068 N N . ILE B 1 42 ? 2.943 -35.062 -4.426 1 55.66 42 ILE B N 1
ATOM 3069 C CA . ILE B 1 42 ? 2.283 -34.188 -5.406 1 55.66 42 ILE B CA 1
ATOM 3070 C C . ILE B 1 42 ? 1.887 -35.031 -6.629 1 55.66 42 ILE B C 1
ATOM 3072 O O . ILE B 1 42 ? 2.67 -35.844 -7.113 1 55.66 42 ILE B O 1
ATOM 3076 N N . ARG B 1 43 ? 0.561 -35.188 -6.953 1 64.75 43 ARG B N 1
ATOM 3077 C CA . ARG B 1 43 ? 0.097 -35.75 -8.227 1 64.75 43 ARG B CA 1
ATOM 3078 C C . ARG B 1 43 ? 1.052 -35.375 -9.359 1 64.75 43 ARG B C 1
ATOM 3080 O O . ARG B 1 43 ? 1.764 -34.375 -9.281 1 64.75 43 ARG B O 1
ATOM 3087 N N . LYS B 1 44 ? 1.177 -36.312 -10.148 1 84.38 44 LYS B N 1
ATOM 3088 C CA . LYS B 1 44 ? 2.004 -36.094 -11.336 1 84.38 44 LYS B CA 1
ATOM 3089 C C . LYS B 1 44 ? 1.513 -34.875 -12.133 1 84.38 44 LYS B C 1
ATOM 3091 O O . LYS B 1 44 ? 0.337 -34.812 -12.492 1 84.38 44 LYS B O 1
ATOM 3096 N N . LEU B 1 45 ? 2.246 -33.812 -12.188 1 92.31 45 LEU B N 1
ATOM 3097 C CA . LEU B 1 45 ? 1.927 -32.562 -12.906 1 92.31 45 LEU B CA 1
ATOM 3098 C C . LEU B 1 45 ? 2.227 -32.719 -14.398 1 92.31 45 LEU B C 1
ATOM 3100 O O . LEU B 1 45 ? 3.051 -33.562 -14.789 1 92.31 45 LEU B O 1
ATOM 3104 N N . SER B 1 46 ? 1.436 -32.094 -15.18 1 94.56 46 SER B N 1
ATOM 3105 C CA . SER B 1 46 ? 1.557 -32.156 -16.625 1 94.56 46 SER B CA 1
ATOM 3106 C C . SER B 1 46 ? 1.324 -30.781 -17.266 1 94.56 46 SER B C 1
ATOM 3108 O O . SER B 1 46 ? 1.177 -29.797 -16.547 1 94.56 46 SER B O 1
ATOM 3110 N N . THR B 1 47 ? 1.321 -30.75 -18.562 1 94.88 47 THR B N 1
ATOM 3111 C CA . THR B 1 47 ? 1.139 -29.5 -19.297 1 94.88 47 THR B CA 1
ATOM 3112 C C . THR B 1 47 ? -0.286 -28.984 -19.125 1 94.88 47 THR B C 1
ATOM 3114 O O . THR B 1 47 ? -0.575 -27.828 -19.453 1 94.88 47 THR B O 1
ATOM 3117 N N . LYS B 1 48 ? -1.149 -29.766 -18.547 1 96 48 LYS B N 1
ATOM 3118 C CA . LYS B 1 48 ? -2.518 -29.344 -18.281 1 96 48 LYS B CA 1
ATOM 3119 C C . LYS B 1 48 ? -2.584 -28.469 -17.031 1 96 48 LYS B C 1
ATOM 3121 O O . LYS B 1 48 ? -3.59 -27.797 -16.781 1 96 48 LYS B O 1
ATOM 3126 N N . ASP B 1 49 ? -1.535 -28.594 -16.219 1 97.44 49 ASP B N 1
ATOM 3127 C CA . ASP B 1 49 ? -1.416 -27.766 -15.031 1 97.44 49 ASP B CA 1
ATOM 3128 C C . ASP B 1 49 ? -0.646 -26.484 -15.336 1 97.44 49 ASP B C 1
ATOM 3130 O O . ASP B 1 49 ? 0.547 -26.516 -15.641 1 97.44 49 ASP B O 1
ATOM 3134 N N . VAL B 1 50 ? -1.31 -25.359 -15.258 1 98.5 50 VAL B N 1
ATOM 3135 C CA . VAL B 1 50 ? -0.743 -24.078 -15.688 1 98.5 50 VAL B CA 1
ATO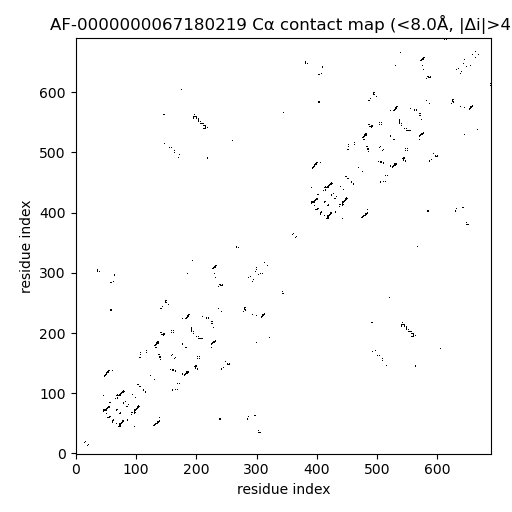M 3136 C C . VAL B 1 50 ? -0.372 -23.234 -14.477 1 98.5 50 VAL B C 1
ATOM 3138 O O . VAL B 1 50 ? -1.15 -23.125 -13.523 1 98.5 50 VAL B O 1
ATOM 3141 N N . VAL B 1 51 ? 0.802 -22.703 -14.469 1 98.69 51 VAL B N 1
ATOM 3142 C CA . VAL B 1 51 ? 1.215 -21.75 -13.453 1 98.69 51 VAL B CA 1
ATOM 3143 C C . VAL B 1 51 ? 1.513 -20.391 -14.109 1 98.69 51 VAL B C 1
ATOM 3145 O O . VAL B 1 51 ? 2.182 -20.344 -15.141 1 98.69 51 VAL B O 1
ATOM 3148 N N . ILE B 1 52 ? 0.92 -19.344 -13.609 1 98.81 52 ILE B N 1
ATOM 3149 C CA . ILE B 1 52 ? 1.229 -17.969 -14.016 1 98.81 52 ILE B CA 1
ATOM 3150 C C . ILE B 1 52 ? 2.197 -17.344 -13.016 1 98.81 52 ILE B C 1
ATOM 3152 O O . ILE B 1 52 ? 1.934 -17.328 -11.812 1 98.81 52 ILE B O 1
ATOM 3156 N N . ILE B 1 53 ? 3.344 -16.844 -13.484 1 98.75 53 ILE B N 1
ATOM 3157 C CA . ILE B 1 53 ? 4.355 -16.266 -12.609 1 98.75 53 ILE B CA 1
ATOM 3158 C C . ILE B 1 53 ? 4.762 -14.891 -13.148 1 98.75 53 ILE B C 1
ATOM 3160 O O . ILE B 1 53 ? 5.152 -14.766 -14.305 1 98.75 53 ILE B O 1
ATOM 3164 N N . THR B 1 54 ? 4.641 -13.898 -12.281 1 98.38 54 THR B N 1
ATOM 3165 C CA . THR B 1 54 ? 5.07 -12.578 -12.711 1 98.38 54 THR B CA 1
ATOM 3166 C C . THR B 1 54 ? 6.527 -12.328 -12.328 1 98.38 54 THR B C 1
ATOM 3168 O O . THR B 1 54 ? 6.992 -12.805 -11.289 1 98.38 54 THR B O 1
ATOM 3171 N N . GLY B 1 55 ? 7.25 -11.531 -13.188 1 95.44 55 GLY B N 1
ATOM 3172 C CA . GLY B 1 55 ? 8.617 -11.148 -12.883 1 95.44 55 GLY B CA 1
ATOM 3173 C C . GLY B 1 55 ? 9.602 -12.289 -13.031 1 95.44 55 GLY B C 1
ATOM 3174 O O . GLY B 1 55 ? 10.352 -12.602 -12.102 1 95.44 55 GLY B O 1
ATOM 3175 N N . CYS B 1 56 ? 9.773 -12.828 -14.188 1 95.69 56 CYS B N 1
ATOM 3176 C CA . CYS B 1 56 ? 10.602 -14.008 -14.391 1 95.69 56 CYS B CA 1
ATOM 3177 C C . CYS B 1 56 ? 11.914 -13.648 -15.062 1 95.69 56 CYS B C 1
ATOM 3179 O O . CYS B 1 56 ? 12.609 -14.516 -15.594 1 95.69 56 CYS B O 1
ATOM 3181 N N . ASP B 1 57 ? 12.234 -12.375 -15.055 1 91.38 57 ASP B N 1
ATOM 3182 C CA . ASP B 1 57 ? 13.469 -11.922 -15.688 1 91.38 57 ASP B CA 1
ATOM 3183 C C . ASP B 1 57 ? 14.695 -12.414 -14.914 1 91.38 57 ASP B C 1
ATOM 3185 O O . ASP B 1 57 ? 15.789 -12.508 -15.469 1 91.38 57 ASP B O 1
ATOM 3189 N N . SER B 1 58 ? 14.57 -12.609 -13.641 1 87.31 58 SER B N 1
ATOM 3190 C CA . SER B 1 58 ? 15.648 -13.078 -12.781 1 87.31 58 SER B CA 1
ATOM 3191 C C . SER B 1 58 ? 15.125 -13.508 -11.414 1 87.31 58 SER B C 1
ATOM 3193 O O . SER B 1 58 ? 13.914 -13.641 -11.227 1 87.31 58 SER B O 1
ATOM 3195 N N . GLY B 1 59 ? 16.016 -13.93 -10.594 1 88.19 59 GLY B N 1
ATOM 3196 C CA . GLY B 1 59 ? 15.727 -14.094 -9.18 1 88.19 59 GLY B CA 1
ATOM 3197 C C . GLY B 1 59 ? 14.758 -15.234 -8.891 1 88.19 59 GLY B C 1
ATOM 3198 O O . GLY B 1 59 ? 14.891 -16.312 -9.461 1 88.19 59 GLY B O 1
ATOM 3199 N N . LEU B 1 60 ? 13.859 -14.93 -8.016 1 90.06 60 LEU B N 1
ATOM 3200 C CA . LEU B 1 60 ? 12.914 -15.922 -7.523 1 90.06 60 LEU B CA 1
ATOM 3201 C C . LEU B 1 60 ? 11.969 -16.359 -8.633 1 90.06 60 LEU B C 1
ATOM 3203 O O . LEU B 1 60 ? 11.711 -17.562 -8.805 1 90.06 60 LEU B O 1
ATOM 3207 N N . GLY B 1 61 ? 11.469 -15.406 -9.398 1 94.56 61 GLY B N 1
ATOM 3208 C CA . GLY B 1 61 ? 10.531 -15.711 -10.469 1 94.56 61 GLY B CA 1
ATOM 3209 C C . GLY B 1 61 ? 11.102 -16.641 -11.516 1 94.56 61 GLY B C 1
ATOM 3210 O O . GLY B 1 61 ? 10.453 -17.609 -11.922 1 94.56 61 GLY B O 1
ATOM 3211 N N . TYR B 1 62 ? 12.312 -16.312 -11.922 1 94.75 62 TYR B N 1
ATOM 3212 C CA . TYR B 1 62 ? 13.008 -17.156 -12.898 1 94.75 62 TYR B CA 1
ATOM 3213 C C . TYR B 1 62 ? 13.188 -18.578 -12.383 1 94.75 62 TYR B C 1
ATOM 3215 O O . TYR B 1 62 ? 12.875 -19.531 -13.078 1 94.75 62 TYR B O 1
ATOM 3223 N N . ASN B 1 63 ? 13.617 -18.703 -11.172 1 94.25 63 ASN B N 1
ATOM 3224 C CA . ASN B 1 63 ? 13.898 -20.016 -10.602 1 94.25 63 ASN B CA 1
ATOM 3225 C C . ASN B 1 63 ? 12.617 -20.812 -10.367 1 94.25 63 ASN B C 1
ATOM 3227 O O . ASN B 1 63 ? 12.594 -22.031 -10.578 1 94.25 63 ASN B O 1
ATOM 3231 N N . MET B 1 64 ? 11.57 -20.172 -9.961 1 96.25 64 MET B N 1
ATOM 3232 C CA . MET B 1 64 ? 10.297 -20.859 -9.812 1 96.25 64 MET B CA 1
ATOM 3233 C C . MET B 1 64 ? 9.758 -21.312 -11.156 1 96.25 64 MET B C 1
ATOM 3235 O O . MET B 1 64 ? 9.203 -22.406 -11.273 1 96.25 64 MET B O 1
ATOM 3239 N N . ALA B 1 65 ? 9.945 -20.438 -12.164 1 97.75 65 ALA B N 1
ATOM 3240 C CA . ALA B 1 65 ? 9.531 -20.828 -13.508 1 97.75 65 ALA B CA 1
ATOM 3241 C C . ALA B 1 65 ? 10.281 -22.078 -13.977 1 97.75 65 ALA B C 1
ATOM 3243 O O . ALA B 1 65 ? 9.68 -23.016 -14.516 1 97.75 65 ALA B O 1
ATOM 3244 N N . CYS B 1 66 ? 11.555 -22.125 -13.695 1 96.31 66 CYS B N 1
ATOM 3245 C CA . CYS B 1 66 ? 12.375 -23.281 -14.062 1 96.31 66 CYS B CA 1
ATOM 3246 C C . CYS B 1 66 ? 11.891 -24.547 -13.359 1 96.31 66 CYS B C 1
ATOM 3248 O O . CYS B 1 66 ? 11.789 -25.609 -13.977 1 96.31 66 CYS B O 1
ATOM 3250 N N . MET B 1 67 ? 11.586 -24.438 -12.102 1 95.75 67 MET B N 1
ATOM 3251 C CA . MET B 1 67 ? 11.117 -25.578 -11.32 1 95.75 67 MET B CA 1
ATOM 3252 C C . MET B 1 67 ? 9.812 -26.125 -11.891 1 95.75 67 MET B C 1
ATOM 3254 O O . MET B 1 67 ? 9.641 -27.344 -11.984 1 95.75 67 MET B O 1
ATOM 3258 N N . CYS B 1 68 ? 8.969 -25.25 -12.281 1 97.44 68 CYS B N 1
ATOM 3259 C CA . CYS B 1 68 ? 7.668 -25.656 -12.797 1 97.44 68 CYS B CA 1
ATOM 3260 C C . CYS B 1 68 ? 7.809 -26.297 -14.18 1 97.44 68 CYS B C 1
ATOM 3262 O O . CYS B 1 68 ? 7.113 -27.25 -14.5 1 97.44 68 CYS B O 1
ATOM 3264 N N . LEU B 1 69 ? 8.703 -25.734 -15.039 1 97 69 LEU B N 1
ATOM 3265 C CA . LEU B 1 69 ? 8.984 -26.344 -16.344 1 97 69 LEU B CA 1
ATOM 3266 C C . LEU B 1 69 ? 9.555 -27.75 -16.172 1 97 69 LEU B C 1
ATOM 3268 O O . LEU B 1 69 ? 9.125 -28.672 -16.859 1 97 69 LEU B O 1
ATOM 3272 N N . GLN B 1 70 ? 10.414 -27.844 -15.203 1 94.38 70 GLN B N 1
ATOM 3273 C CA . GLN B 1 70 ? 11.031 -29.141 -14.93 1 94.38 70 GLN B CA 1
ATOM 3274 C C . GLN B 1 70 ? 10 -30.156 -14.453 1 94.38 70 GLN B C 1
ATOM 3276 O O . GLN B 1 70 ? 10.133 -31.344 -14.703 1 94.38 70 GLN B O 1
ATOM 3281 N N . ALA B 1 71 ? 8.992 -29.719 -13.797 1 95 71 ALA B N 1
ATOM 3282 C CA . ALA B 1 71 ? 7.922 -30.578 -13.289 1 95 71 ALA B CA 1
ATOM 3283 C C . ALA B 1 71 ? 6.953 -30.969 -14.406 1 95 71 ALA B C 1
ATOM 3285 O O . ALA B 1 71 ? 6.016 -31.734 -14.18 1 95 71 ALA B O 1
ATOM 3286 N N . GLY B 1 72 ? 7.148 -30.391 -15.617 1 95.62 72 GLY B N 1
ATOM 3287 C CA . GLY B 1 72 ? 6.352 -30.766 -16.781 1 95.62 72 GLY B CA 1
ATOM 3288 C C . GLY B 1 72 ? 5.137 -29.875 -16.969 1 95.62 72 GLY B C 1
ATOM 3289 O O . GLY B 1 72 ? 4.258 -30.188 -17.781 1 95.62 72 GLY B O 1
ATOM 3290 N N . MET B 1 73 ? 5.055 -28.75 -16.297 1 97.56 73 MET B N 1
ATOM 3291 C CA . MET B 1 73 ? 3.883 -27.891 -16.312 1 97.56 73 MET B CA 1
ATOM 3292 C C . MET B 1 73 ? 3.928 -26.922 -17.5 1 97.56 73 MET B C 1
ATOM 3294 O O . MET B 1 73 ? 4.953 -26.812 -18.172 1 97.56 73 MET B O 1
ATOM 3298 N N . THR B 1 74 ? 2.785 -26.297 -17.797 1 98.12 74 THR B N 1
ATOM 3299 C CA . THR B 1 74 ? 2.771 -25.078 -18.594 1 98.12 74 THR B CA 1
ATOM 3300 C C . THR B 1 74 ? 3.039 -23.844 -17.719 1 98.12 74 THR B C 1
ATOM 3302 O O . THR B 1 74 ? 2.34 -23.625 -16.734 1 98.12 74 THR B O 1
ATOM 3305 N N . VAL B 1 75 ? 4.055 -23.141 -18.109 1 98.62 75 VAL B N 1
ATOM 3306 C CA . VAL B 1 75 ? 4.426 -21.938 -17.359 1 98.62 75 VAL B CA 1
ATOM 3307 C C . VAL B 1 75 ? 4.109 -20.688 -18.188 1 98.62 75 VAL B C 1
ATOM 3309 O O . VAL B 1 75 ? 4.691 -20.484 -19.25 1 98.62 75 VAL B O 1
ATOM 3312 N N . MET B 1 76 ? 3.166 -19.922 -17.719 1 98.62 76 MET B N 1
ATOM 3313 C CA . MET B 1 76 ? 2.955 -18.578 -18.219 1 98.62 76 MET B CA 1
ATOM 3314 C C . MET B 1 76 ? 3.814 -17.562 -17.469 1 98.62 76 MET B C 1
ATOM 3316 O O . MET B 1 76 ? 3.438 -17.109 -16.391 1 98.62 76 MET B O 1
ATOM 3320 N N . ALA B 1 77 ? 4.938 -17.188 -18.062 1 98.44 77 ALA B N 1
ATOM 3321 C CA . ALA B 1 77 ? 5.91 -16.297 -17.438 1 98.44 77 ALA B CA 1
ATOM 3322 C C . ALA B 1 77 ? 5.766 -14.875 -17.953 1 98.44 77 ALA B C 1
ATOM 3324 O O . ALA B 1 77 ? 5.582 -14.656 -19.156 1 98.44 77 ALA B O 1
ATOM 3325 N N . THR B 1 78 ? 5.758 -13.93 -17.031 1 98.12 78 THR B N 1
ATOM 3326 C CA . THR B 1 78 ? 5.832 -12.539 -17.484 1 98.12 78 THR B CA 1
ATOM 3327 C C . THR B 1 78 ? 7.238 -11.984 -17.266 1 98.12 78 THR B C 1
ATOM 3329 O O . THR B 1 78 ? 7.863 -12.242 -16.234 1 98.12 78 THR B O 1
ATOM 3332 N N . CYS B 1 79 ? 7.754 -11.312 -18.281 1 96.38 79 CYS B N 1
ATOM 3333 C CA . CYS B 1 79 ? 9.031 -10.617 -18.266 1 96.38 79 CYS B CA 1
ATOM 3334 C C . CYS B 1 79 ? 8.867 -9.164 -18.703 1 96.38 79 CYS B C 1
ATOM 3336 O O . CYS B 1 79 ? 7.859 -8.812 -19.312 1 96.38 79 CYS B O 1
ATOM 3338 N N . VAL B 1 80 ? 9.852 -8.344 -18.375 1 93.88 80 VAL B N 1
ATOM 3339 C CA . VAL B 1 80 ? 9.766 -6.934 -18.734 1 93.88 80 VAL B CA 1
ATOM 3340 C C . VAL B 1 80 ? 10.438 -6.699 -20.078 1 93.88 80 VAL B C 1
ATOM 3342 O O . VAL B 1 80 ? 10.125 -5.734 -20.781 1 93.88 80 VAL B O 1
ATOM 3345 N N . SER B 1 81 ? 11.375 -7.629 -20.406 1 92.88 81 SER B N 1
ATOM 3346 C CA . SER B 1 81 ? 12.117 -7.414 -21.656 1 92.88 81 SER B CA 1
ATOM 3347 C C . SER B 1 81 ? 12.516 -8.742 -22.297 1 92.88 81 SER B C 1
ATOM 3349 O O . SER B 1 81 ? 12.898 -9.688 -21.594 1 92.88 81 SER B O 1
ATOM 3351 N N . LYS B 1 82 ? 12.484 -8.719 -23.625 1 94.62 82 LYS B N 1
ATOM 3352 C CA . LYS B 1 82 ? 12.938 -9.883 -24.375 1 94.62 82 LYS B CA 1
ATOM 3353 C C . LYS B 1 82 ? 14.453 -10.008 -24.344 1 94.62 82 LYS B C 1
ATOM 3355 O O . LYS B 1 82 ? 15.008 -11.047 -24.703 1 94.62 82 LYS B O 1
ATOM 3360 N N . GLU B 1 83 ? 15.023 -8.93 -23.844 1 92.75 83 GLU B N 1
ATOM 3361 C CA . GLU B 1 83 ? 16.484 -8.898 -23.828 1 92.75 83 GLU B CA 1
ATOM 3362 C C . GLU B 1 83 ? 17.047 -9.43 -22.516 1 92.75 83 GLU B C 1
ATOM 3364 O O . GLU B 1 83 ? 18.25 -9.633 -22.375 1 92.75 83 GLU B O 1
ATOM 3369 N N . SER B 1 84 ? 16.188 -9.68 -21.609 1 90.69 84 SER B N 1
ATOM 3370 C CA . SER B 1 84 ? 16.688 -10.125 -20.312 1 90.69 84 SER B CA 1
ATOM 3371 C C . SER B 1 84 ? 17.203 -11.562 -20.391 1 90.69 84 SER B C 1
ATOM 3373 O O . SER B 1 84 ? 16.734 -12.359 -21.188 1 90.69 84 SER B O 1
ATOM 3375 N N . ASP B 1 85 ? 18.172 -11.883 -19.547 1 90.81 85 ASP B N 1
ATOM 3376 C CA . ASP B 1 85 ? 18.75 -13.219 -19.5 1 90.81 85 ASP B CA 1
ATOM 3377 C C . ASP B 1 85 ? 17.719 -14.258 -19.062 1 90.81 85 ASP B C 1
ATOM 3379 O O . ASP B 1 85 ? 17.734 -15.391 -19.547 1 90.81 85 ASP B O 1
ATOM 3383 N N . GLY B 1 86 ? 16.844 -13.859 -18.203 1 92.88 86 GLY B N 1
ATOM 3384 C CA . GLY B 1 86 ? 15.797 -14.766 -17.781 1 92.88 86 GLY B CA 1
ATOM 3385 C C . GLY B 1 86 ? 14.852 -15.156 -18.891 1 92.88 86 GLY B C 1
ATOM 3386 O O . GLY B 1 86 ? 14.516 -16.328 -19.047 1 92.88 86 GLY B O 1
ATOM 3387 N N . TYR B 1 87 ? 14.453 -14.172 -19.656 1 95.12 87 TYR B N 1
ATOM 3388 C CA . TYR B 1 87 ? 13.57 -14.43 -20.797 1 95.12 87 TYR B CA 1
ATOM 3389 C C . TYR B 1 87 ? 14.211 -15.414 -21.766 1 95.12 87 TYR B C 1
ATOM 3391 O O . TYR B 1 87 ? 13.586 -16.406 -22.156 1 95.12 87 TYR B O 1
ATOM 3399 N N . LYS B 1 88 ? 15.469 -15.156 -22.141 1 95.62 88 LYS B N 1
ATOM 3400 C CA . LYS B 1 88 ? 16.172 -15.984 -23.109 1 95.62 88 LYS B CA 1
ATOM 3401 C C . LYS B 1 88 ? 16.359 -17.406 -22.594 1 95.62 88 LYS B C 1
ATOM 3403 O O . LYS B 1 88 ? 16.156 -18.375 -23.328 1 95.62 88 LYS B O 1
ATOM 3408 N N . SER B 1 89 ? 16.719 -17.469 -21.359 1 95.44 89 SER B N 1
ATOM 3409 C CA . SER B 1 89 ? 16.922 -18.766 -20.75 1 95.44 89 SER B CA 1
ATOM 3410 C C . SER B 1 89 ? 15.617 -19.578 -20.719 1 95.44 89 SER B C 1
ATOM 3412 O O . SER B 1 89 ? 15.609 -20.75 -21.047 1 95.44 89 SER B O 1
ATOM 3414 N N . LEU B 1 90 ? 14.555 -18.938 -20.344 1 96.31 90 LEU B N 1
ATOM 3415 C CA . LEU B 1 90 ? 13.266 -19.625 -20.25 1 96.31 90 LEU B CA 1
ATOM 3416 C C . LEU B 1 90 ? 12.797 -20.094 -21.625 1 96.31 90 LEU B C 1
ATOM 3418 O O . LEU B 1 90 ? 12.203 -21.156 -21.734 1 96.31 90 LEU B O 1
ATOM 3422 N N . GLN B 1 91 ? 13.086 -19.297 -22.641 1 95.38 91 GLN B N 1
ATOM 3423 C CA . GLN B 1 91 ? 12.734 -19.688 -24 1 95.38 91 GLN B CA 1
ATOM 3424 C C . GLN B 1 91 ? 13.43 -21 -24.391 1 95.38 91 GLN B C 1
ATOM 3426 O O . GLN B 1 91 ? 12.82 -21.859 -25.031 1 95.38 91 GLN B O 1
ATOM 3431 N N . SER B 1 92 ? 14.594 -21.078 -23.984 1 93.81 92 SER B N 1
ATOM 3432 C CA . SER B 1 92 ? 15.367 -22.281 -24.297 1 93.81 92 SER B CA 1
ATOM 3433 C C . SER B 1 92 ? 14.867 -23.469 -23.5 1 93.81 92 SER B C 1
ATOM 3435 O O . SER B 1 92 ? 14.719 -24.578 -24.047 1 93.81 92 SER B O 1
ATOM 3437 N N . ARG B 1 93 ? 14.523 -23.297 -22.266 1 92.19 93 ARG B N 1
ATOM 3438 C CA . ARG B 1 93 ? 14.094 -24.375 -21.375 1 92.19 93 ARG B CA 1
ATOM 3439 C C . ARG B 1 93 ? 12.703 -24.875 -21.766 1 92.19 93 ARG B C 1
ATOM 3441 O O . ARG B 1 93 ? 12.398 -26.062 -21.625 1 92.19 93 ARG B O 1
ATOM 3448 N N . GLY B 1 94 ? 11.922 -23.953 -22.188 1 91.31 94 GLY B N 1
ATOM 3449 C CA . GLY B 1 94 ? 10.555 -24.297 -22.578 1 91.31 94 GLY B CA 1
ATOM 3450 C C . GLY B 1 94 ? 10.492 -25.203 -23.781 1 91.31 94 GLY B C 1
ATOM 3451 O O . GLY B 1 94 ? 9.461 -25.844 -24.031 1 91.31 94 GLY B O 1
ATOM 3452 N N . LYS B 1 95 ? 11.586 -25.328 -24.469 1 88.38 95 LYS B N 1
ATOM 3453 C CA . LYS B 1 95 ? 11.672 -26.219 -25.625 1 88.38 95 LYS B CA 1
ATOM 3454 C C . LYS B 1 95 ? 12.055 -27.641 -25.203 1 88.38 95 LYS B C 1
ATOM 3456 O O . LYS B 1 95 ? 11.883 -28.594 -25.969 1 88.38 95 LYS B O 1
ATOM 3461 N N . GLN B 1 96 ? 12.492 -27.766 -24 1 88.94 96 GLN B N 1
ATOM 3462 C CA . GLN B 1 96 ? 13.016 -29.047 -23.531 1 88.94 96 GLN B CA 1
ATOM 3463 C C . GLN B 1 96 ? 12.016 -29.75 -22.625 1 88.94 96 GLN B C 1
ATOM 3465 O O . GLN B 1 96 ? 11.828 -30.969 -22.719 1 88.94 96 GLN B O 1
ATOM 3470 N N . THR B 1 97 ? 11.461 -29.109 -21.719 1 87.44 97 THR B N 1
ATOM 3471 C CA . THR B 1 97 ? 10.547 -29.656 -20.734 1 87.44 97 THR B CA 1
ATOM 3472 C C . THR B 1 97 ? 9.383 -28.703 -20.484 1 87.44 97 THR B C 1
ATOM 3474 O O . THR B 1 97 ? 9.562 -27.484 -20.484 1 87.44 97 THR B O 1
ATOM 3477 N N . GLY B 1 98 ? 8.219 -29.281 -20.328 1 91.38 98 GLY B N 1
ATOM 3478 C CA . GLY B 1 98 ? 7.031 -28.469 -20.109 1 91.38 98 GLY B CA 1
ATOM 3479 C C . GLY B 1 98 ? 6.672 -27.609 -21.297 1 91.38 98 GLY B C 1
ATOM 3480 O O . GLY B 1 98 ? 6.941 -27.969 -22.438 1 91.38 98 GLY B O 1
ATOM 3481 N N . GLN B 1 99 ? 5.926 -26.609 -21.031 1 95.38 99 GLN B N 1
ATOM 3482 C CA . GLN B 1 99 ? 5.516 -25.625 -22.031 1 95.38 99 GLN B CA 1
ATOM 3483 C C . GLN B 1 99 ? 5.621 -24.203 -21.5 1 95.38 99 GLN B C 1
ATOM 3485 O O . GLN B 1 99 ? 5.23 -23.938 -20.359 1 95.38 99 GLN B O 1
ATOM 3490 N N . LEU B 1 100 ? 6.27 -23.406 -22.312 1 97.69 100 LEU B N 1
ATOM 3491 C CA . LEU B 1 100 ? 6.434 -22.016 -21.906 1 97.69 100 LEU B CA 1
ATOM 3492 C C . LEU B 1 100 ? 5.547 -21.094 -22.734 1 97.69 100 LEU B C 1
ATOM 3494 O O . LEU B 1 100 ? 5.492 -21.219 -23.969 1 97.69 100 LEU B O 1
ATOM 3498 N N . VAL B 1 101 ? 4.793 -20.266 -22.125 1 97.62 101 VAL B N 1
ATOM 3499 C CA . VAL B 1 101 ? 4.117 -19.109 -22.719 1 97.62 101 VAL B CA 1
ATOM 3500 C C . VAL B 1 101 ? 4.621 -17.828 -22.062 1 97.62 101 VAL B C 1
ATOM 3502 O O . VAL B 1 101 ? 4.305 -17.547 -20.906 1 97.62 101 VAL B O 1
ATOM 3505 N N . CYS B 1 102 ? 5.391 -17.062 -22.781 1 97 102 CYS B N 1
ATOM 3506 C CA . CYS B 1 102 ? 6.008 -15.883 -22.188 1 97 102 CYS B CA 1
ATOM 3507 C C . CYS B 1 102 ? 5.285 -14.609 -22.625 1 97 102 CYS B C 1
ATOM 3509 O O . CYS B 1 102 ? 5.004 -14.43 -23.812 1 97 102 CYS B O 1
ATOM 3511 N N . PHE B 1 103 ? 4.957 -13.734 -21.688 1 97.75 103 PHE B N 1
ATOM 3512 C CA . PHE B 1 103 ? 4.355 -12.43 -21.938 1 97.75 103 PHE B CA 1
ATOM 3513 C C . PHE B 1 103 ? 5.316 -11.312 -21.547 1 97.75 103 PHE B C 1
ATOM 3515 O O . PHE B 1 103 ? 5.973 -11.383 -20.516 1 97.75 103 PHE B O 1
ATOM 3522 N N . ILE B 1 104 ? 5.449 -10.352 -22.406 1 97.94 104 ILE B N 1
ATOM 3523 C CA . ILE B 1 104 ? 6.086 -9.109 -22 1 97.94 104 ILE B CA 1
ATOM 3524 C C . ILE B 1 104 ? 5.055 -8.203 -21.328 1 97.94 104 ILE B C 1
ATOM 3526 O O . ILE B 1 104 ? 4.098 -7.758 -21.969 1 97.94 104 ILE B O 1
ATOM 3530 N N . MET B 1 105 ? 5.25 -7.949 -20.062 1 97.81 105 MET B N 1
ATOM 3531 C CA . MET B 1 105 ? 4.27 -7.188 -19.297 1 97.81 105 MET B CA 1
ATOM 3532 C C . MET B 1 105 ? 4.957 -6.168 -18.391 1 97.81 105 MET B C 1
ATOM 3534 O O . MET B 1 105 ? 5.941 -6.492 -17.719 1 97.81 105 MET B O 1
ATOM 3538 N N . ASP B 1 106 ? 4.465 -5.035 -18.5 1 97.06 106 ASP B N 1
ATOM 3539 C CA . ASP B 1 106 ? 4.859 -3.955 -17.594 1 97.06 106 ASP B CA 1
ATOM 3540 C C . ASP B 1 106 ? 3.752 -3.643 -16.594 1 97.06 106 ASP B C 1
ATOM 3542 O O . ASP B 1 106 ? 2.715 -3.086 -16.969 1 97.06 106 ASP B O 1
ATOM 3546 N N . LEU B 1 107 ? 4.027 -3.945 -15.344 1 96.56 107 LEU B N 1
ATOM 3547 C CA . LEU B 1 107 ? 3.027 -3.748 -14.297 1 96.56 107 LEU B CA 1
ATOM 3548 C C . LEU B 1 107 ? 2.801 -2.262 -14.039 1 96.56 107 LEU B C 1
ATOM 3550 O O . LEU B 1 107 ? 1.839 -1.887 -13.359 1 96.56 107 LEU B O 1
ATOM 3554 N N . ASN B 1 108 ? 3.67 -1.455 -14.57 1 94.25 108 ASN B N 1
ATOM 3555 C CA . ASN B 1 108 ? 3.496 -0.01 -14.461 1 94.25 108 ASN B CA 1
ATOM 3556 C C . ASN B 1 108 ? 2.588 0.527 -15.562 1 94.25 108 ASN B C 1
ATOM 3558 O O . ASN B 1 108 ? 2.342 1.732 -15.641 1 94.25 108 ASN B O 1
ATOM 3562 N N . SER B 1 109 ? 2.092 -0.343 -16.406 1 95.44 109 SER B N 1
ATOM 3563 C CA . SER B 1 109 ? 1.239 0.043 -17.531 1 95.44 109 SER B CA 1
ATOM 3564 C C . SER B 1 109 ? -0.094 -0.697 -17.484 1 95.44 109 SER B C 1
ATOM 3566 O O . SER B 1 109 ? -0.138 -1.917 -17.656 1 95.44 109 SER B O 1
ATOM 3568 N N . GLN B 1 110 ? -1.159 0.083 -17.391 1 93.44 110 GLN B N 1
ATOM 3569 C CA . GLN B 1 110 ? -2.492 -0.512 -17.375 1 93.44 110 GLN B CA 1
ATOM 3570 C C . GLN B 1 110 ? -2.803 -1.217 -18.688 1 93.44 110 GLN B C 1
ATOM 3572 O O . GLN B 1 110 ? -3.451 -2.266 -18.703 1 93.44 110 GLN B O 1
ATOM 3577 N N . GLU B 1 111 ? -2.381 -0.634 -19.703 1 96.31 111 GLU B N 1
ATOM 3578 C CA . GLU B 1 111 ? -2.6 -1.229 -21.016 1 96.31 111 GLU B CA 1
ATOM 3579 C C . GLU B 1 111 ? -1.865 -2.561 -21.156 1 96.31 111 GLU B C 1
ATOM 3581 O O . GLU B 1 111 ? -2.426 -3.535 -21.656 1 96.31 111 GLU B O 1
ATOM 3586 N N . SER B 1 112 ? -0.61 -2.594 -20.703 1 97.88 112 SER B N 1
ATOM 3587 C CA . SER B 1 112 ? 0.178 -3.822 -20.734 1 97.88 112 SER B CA 1
ATOM 3588 C C . SER B 1 112 ? -0.489 -4.93 -19.922 1 97.88 112 SER B C 1
ATOM 3590 O O . SER B 1 112 ? -0.547 -6.078 -20.375 1 97.88 112 SER B O 1
ATOM 3592 N N . ILE B 1 113 ? -1.084 -4.586 -18.812 1 97.81 113 ILE B N 1
ATOM 3593 C CA . ILE B 1 113 ? -1.771 -5.531 -17.938 1 97.81 113 ILE B CA 1
ATOM 3594 C C . ILE B 1 113 ? -3.021 -6.062 -18.641 1 97.81 113 ILE B C 1
ATOM 3596 O O . ILE B 1 113 ? -3.256 -7.273 -18.672 1 97.81 113 ILE B O 1
ATOM 3600 N N . ALA B 1 114 ? -3.758 -5.16 -19.234 1 96.81 114 ALA B N 1
ATOM 3601 C CA . ALA B 1 114 ? -4.992 -5.535 -19.922 1 96.81 114 ALA B CA 1
ATOM 3602 C C . ALA B 1 114 ? -4.707 -6.473 -21.078 1 96.81 114 ALA B C 1
ATOM 3604 O O . ALA B 1 114 ? -5.418 -7.457 -21.281 1 96.81 114 ALA B O 1
ATOM 3605 N N . ASP B 1 115 ? -3.678 -6.156 -21.812 1 97.94 115 ASP B N 1
ATOM 3606 C CA . ASP B 1 115 ? -3.281 -6.992 -22.938 1 97.94 115 ASP B CA 1
ATOM 3607 C C . ASP B 1 115 ? -2.9 -8.398 -22.469 1 97.94 115 ASP B C 1
ATOM 3609 O O . ASP B 1 115 ? -3.258 -9.391 -23.109 1 97.94 115 ASP B O 1
ATOM 3613 N N . THR B 1 116 ? -2.219 -8.445 -21.406 1 98.5 116 THR B N 1
ATOM 3614 C CA . THR B 1 116 ? -1.797 -9.734 -20.859 1 98.5 116 THR B CA 1
ATOM 3615 C C . THR B 1 116 ? -3 -10.539 -20.375 1 98.5 116 THR B C 1
ATOM 3617 O O . THR B 1 116 ? -3.07 -11.75 -20.594 1 98.5 116 THR B O 1
ATOM 3620 N N . HIS B 1 117 ? -3.996 -9.867 -19.766 1 98.06 117 HIS B N 1
ATOM 3621 C CA . HIS B 1 117 ? -5.234 -10.531 -19.359 1 98.06 117 HIS B CA 1
ATOM 3622 C C . HIS B 1 117 ? -5.926 -11.18 -20.547 1 98.06 117 HIS B C 1
ATOM 3624 O O . HIS B 1 117 ? -6.328 -12.344 -20.469 1 98.06 117 HIS B O 1
ATOM 3630 N N . SER B 1 118 ? -6.031 -10.398 -21.578 1 97.5 118 SER B N 1
ATOM 3631 C CA . SER B 1 118 ? -6.699 -10.883 -22.781 1 97.5 118 SER B CA 1
ATOM 3632 C C . SER B 1 118 ? -5.988 -12.102 -23.344 1 97.5 118 SER B C 1
ATOM 3634 O O . SER B 1 118 ? -6.633 -13.086 -23.719 1 97.5 118 SER B O 1
ATOM 3636 N N . ALA B 1 119 ? -4.691 -12.062 -23.344 1 98.19 119 ALA B N 1
ATOM 3637 C CA . ALA B 1 119 ? -3.9 -13.172 -23.875 1 98.19 119 ALA B CA 1
ATOM 3638 C C . ALA B 1 119 ? -4.07 -14.422 -23.016 1 98.19 119 ALA B C 1
ATOM 3640 O O . ALA B 1 119 ? -4.195 -15.531 -23.531 1 98.19 119 ALA B O 1
ATOM 3641 N N . ILE B 1 120 ? -4.094 -14.289 -21.688 1 98.25 120 ILE B N 1
ATOM 3642 C CA . ILE B 1 120 ? -4.25 -15.398 -20.766 1 98.25 120 ILE B CA 1
ATOM 3643 C C . ILE B 1 120 ? -5.617 -16.047 -20.969 1 98.25 120 ILE B C 1
ATOM 3645 O O . ILE B 1 120 ? -5.715 -17.281 -21.094 1 98.25 120 ILE B O 1
ATOM 3649 N N . ARG B 1 121 ? -6.645 -15.258 -21.047 1 96.06 121 ARG B N 1
ATOM 3650 C CA . ARG B 1 121 ? -8 -15.773 -21.203 1 96.06 121 ARG B CA 1
ATOM 3651 C C . ARG B 1 121 ? -8.164 -16.5 -22.531 1 96.06 121 ARG B C 1
ATOM 3653 O O . ARG B 1 121 ? -8.773 -17.562 -22.594 1 96.06 121 ARG B O 1
ATOM 3660 N N . LYS B 1 122 ? -7.617 -15.898 -23.562 1 97 122 LYS B N 1
ATOM 3661 C CA . LYS B 1 122 ? -7.676 -16.531 -24.875 1 97 122 LYS B CA 1
ATOM 3662 C C . LYS B 1 122 ? -6.965 -17.875 -24.875 1 97 122 LYS B C 1
ATOM 3664 O O . LYS B 1 122 ? -7.453 -18.844 -25.469 1 97 122 LYS B O 1
ATOM 3669 N N . TRP B 1 123 ? -5.863 -17.906 -24.219 1 97.75 123 TRP B N 1
ATOM 3670 C CA . TRP B 1 123 ? -5.102 -19.156 -24.172 1 97.75 123 TRP B CA 1
ATOM 3671 C C . TRP B 1 123 ? -5.902 -20.25 -23.469 1 97.75 123 TRP B C 1
ATOM 3673 O O . TRP B 1 123 ? -5.996 -21.375 -23.953 1 97.75 123 TRP B O 1
ATOM 3683 N N . PHE B 1 124 ? -6.5 -19.953 -22.328 1 97.06 124 PHE B N 1
ATOM 3684 C CA . PHE B 1 124 ? -7.258 -20.938 -21.578 1 97.06 124 PHE B CA 1
ATOM 3685 C C . PHE B 1 124 ? -8.477 -21.406 -22.375 1 97.06 124 PHE B C 1
ATOM 3687 O O . PHE B 1 124 ? -8.844 -22.594 -22.312 1 97.06 124 PHE B O 1
ATOM 3694 N N . ALA B 1 125 ? -9.086 -20.469 -23.094 1 94.94 125 ALA B N 1
ATOM 3695 C CA . ALA B 1 125 ? -10.227 -20.828 -23.938 1 94.94 125 ALA B CA 1
ATOM 3696 C C . ALA B 1 125 ? -9.828 -21.812 -25.031 1 94.94 125 ALA B C 1
ATOM 3698 O O . ALA B 1 125 ? -10.594 -22.703 -25.375 1 94.94 125 ALA B O 1
ATOM 3699 N N . ALA B 1 126 ? -8.625 -21.719 -25.5 1 96.25 126 ALA B N 1
ATOM 3700 C CA . ALA B 1 126 ? -8.156 -22.516 -26.641 1 96.25 126 ALA B CA 1
ATOM 3701 C C . ALA B 1 126 ? -7.555 -23.828 -26.172 1 96.25 126 ALA B C 1
ATOM 3703 O O . ALA B 1 126 ? -7.375 -24.75 -26.969 1 96.25 126 ALA B O 1
ATOM 3704 N N . ASN B 1 127 ? -7.219 -23.953 -24.938 1 94.69 127 ASN B N 1
ATOM 3705 C CA . ASN B 1 127 ? -6.473 -25.125 -24.469 1 94.69 127 ASN B CA 1
ATOM 3706 C C . ASN B 1 127 ? -7.234 -25.875 -23.375 1 94.69 127 ASN B C 1
ATOM 3708 O O . ASN B 1 127 ? -6.629 -26.422 -22.453 1 94.69 127 ASN B O 1
ATOM 3712 N N . HIS B 1 128 ? -8.516 -25.891 -23.562 1 88 128 HIS B N 1
ATOM 3713 C CA . HIS B 1 128 ? -9.32 -26.734 -22.672 1 88 128 HIS B CA 1
ATOM 3714 C C . HIS B 1 128 ? -8.977 -28.203 -22.844 1 88 128 HIS B C 1
ATOM 3716 O O . HIS B 1 128 ? -8.797 -28.688 -23.969 1 88 128 HIS B O 1
ATOM 3722 N N . PRO B 1 129 ? -8.586 -28.953 -21.656 1 92.62 129 PRO B N 1
ATOM 3723 C CA . PRO B 1 129 ? -9 -28.703 -20.281 1 92.62 129 PRO B CA 1
ATOM 3724 C C . PRO B 1 129 ? -7.852 -28.25 -19.391 1 92.62 129 PRO B C 1
ATOM 3726 O O . PRO B 1 129 ? -7.707 -28.734 -18.266 1 92.62 129 PRO B O 1
ATOM 3729 N N . ALA B 1 130 ? -6.992 -27.469 -19.828 1 95.19 130 ALA B N 1
ATOM 3730 C CA . ALA B 1 130 ? -5.934 -26.938 -18.969 1 95.19 130 ALA B CA 1
ATOM 3731 C C . ALA B 1 130 ? -6.52 -26.172 -17.797 1 95.19 130 ALA B C 1
ATOM 3733 O O . ALA B 1 130 ? -7.531 -25.484 -17.922 1 95.19 130 ALA B O 1
ATOM 3734 N N . ARG B 1 131 ? -5.957 -26.375 -16.672 1 96.38 131 ARG B N 1
ATOM 3735 C CA . ARG B 1 131 ? -6.434 -25.734 -15.445 1 96.38 131 ARG B CA 1
ATOM 3736 C C . ARG B 1 131 ? -5.344 -24.891 -14.805 1 96.38 131 ARG B C 1
ATOM 3738 O O . ARG B 1 131 ? -4.156 -25.219 -14.898 1 96.38 131 ARG B O 1
ATOM 3745 N N . LEU B 1 132 ? -5.789 -23.828 -14.195 1 98.19 132 LEU B N 1
ATOM 3746 C CA . LEU B 1 132 ? -4.836 -23.016 -13.445 1 98.19 132 LEU B CA 1
ATOM 3747 C C . LEU B 1 132 ? -4.441 -23.703 -12.141 1 98.19 132 LEU B C 1
ATOM 3749 O O . LEU B 1 132 ? -5.305 -24.031 -11.32 1 98.19 132 LEU B O 1
ATOM 3753 N N . TYR B 1 133 ? -3.189 -23.969 -12.047 1 98 133 TYR B N 1
ATOM 3754 C CA . TYR B 1 133 ? -2.639 -24.609 -10.852 1 98 133 TYR B CA 1
ATOM 3755 C C . TYR B 1 133 ? -2.26 -23.562 -9.805 1 98 133 TYR B C 1
ATOM 3757 O O . TYR B 1 133 ? -2.549 -23.75 -8.617 1 98 133 TYR B O 1
ATOM 3765 N N . ALA B 1 134 ? -1.595 -22.484 -10.242 1 98.56 134 ALA B N 1
ATOM 3766 C CA . ALA B 1 134 ? -1.153 -21.453 -9.305 1 98.56 134 ALA B CA 1
ATOM 3767 C C . ALA B 1 134 ? -0.959 -20.109 -10.023 1 98.56 134 ALA B C 1
ATOM 3769 O O . ALA B 1 134 ? -0.641 -20.078 -11.211 1 98.56 134 ALA B O 1
ATOM 3770 N N . LEU B 1 135 ? -1.241 -19.078 -9.367 1 98.75 135 LEU B N 1
ATOM 3771 C CA . LEU B 1 135 ? -0.883 -17.703 -9.727 1 98.75 135 LEU B CA 1
ATOM 3772 C C . LEU B 1 135 ? 0.131 -17.125 -8.75 1 98.75 135 LEU B C 1
ATOM 3774 O O . LEU B 1 135 ? -0.174 -16.953 -7.566 1 98.75 135 LEU B O 1
ATOM 3778 N N . VAL B 1 136 ? 1.357 -16.875 -9.242 1 98.62 136 VAL B N 1
ATOM 3779 C CA . VAL B 1 136 ? 2.459 -16.422 -8.398 1 98.62 136 VAL B CA 1
ATOM 3780 C C . VAL B 1 136 ? 2.746 -14.945 -8.672 1 98.62 136 VAL B C 1
ATOM 3782 O O . VAL B 1 136 ? 3.285 -14.594 -9.727 1 98.62 136 VAL B O 1
ATOM 3785 N N . ASN B 1 137 ? 2.383 -14.133 -7.75 1 98.12 137 ASN B N 1
ATOM 3786 C CA . ASN B 1 137 ? 2.758 -12.727 -7.785 1 98.12 137 ASN B CA 1
ATOM 3787 C C . ASN B 1 137 ? 4.148 -12.5 -7.195 1 98.12 137 ASN B C 1
ATOM 3789 O O . ASN B 1 137 ? 4.297 -12.383 -5.977 1 98.12 137 ASN B O 1
ATOM 3793 N N . ASN B 1 138 ? 5.105 -12.32 -8.07 1 95.19 138 ASN B N 1
ATOM 3794 C CA . ASN B 1 138 ? 6.5 -12.25 -7.641 1 95.19 138 ASN B CA 1
ATOM 3795 C C . ASN B 1 138 ? 7.164 -10.953 -8.086 1 95.19 138 ASN B C 1
ATOM 3797 O O . ASN B 1 138 ? 8.125 -10.492 -7.465 1 95.19 138 ASN B O 1
ATOM 3801 N N . ALA B 1 139 ? 6.656 -10.312 -9.148 1 93.62 139 ALA B N 1
ATOM 3802 C CA . ALA B 1 139 ? 7.277 -9.109 -9.703 1 93.62 139 ALA B CA 1
ATOM 3803 C C . ALA B 1 139 ? 7.41 -8.023 -8.641 1 93.62 139 ALA B C 1
ATOM 3805 O O . ALA B 1 139 ? 6.516 -7.84 -7.816 1 93.62 139 ALA B O 1
ATOM 3806 N N . GLY B 1 140 ? 8.555 -7.301 -8.664 1 91.5 140 GLY B N 1
ATOM 3807 C CA . GLY B 1 140 ? 8.773 -6.211 -7.727 1 91.5 140 GLY B CA 1
ATOM 3808 C C . GLY B 1 140 ? 9.992 -5.371 -8.07 1 91.5 140 GLY B C 1
ATOM 3809 O O . GLY B 1 140 ? 10.867 -5.812 -8.82 1 91.5 140 GLY B O 1
ATOM 3810 N N . VAL B 1 141 ? 10.008 -4.168 -7.605 1 92.06 141 VAL B N 1
ATOM 3811 C CA . VAL B 1 141 ? 11.141 -3.26 -7.734 1 92.06 141 VAL B CA 1
ATOM 3812 C C . VAL B 1 141 ? 11.477 -2.658 -6.371 1 92.06 141 VAL B C 1
ATOM 3814 O O . VAL B 1 141 ? 10.594 -2.461 -5.535 1 92.06 141 VAL B O 1
ATOM 3817 N N . MET B 1 142 ? 12.688 -2.486 -6.148 1 91.81 142 MET B N 1
ATOM 3818 C CA . MET B 1 142 ? 13.18 -1.875 -4.918 1 91.81 142 MET B CA 1
ATOM 3819 C C . MET B 1 142 ? 14.094 -0.695 -5.227 1 91.81 142 MET B C 1
ATOM 3821 O O . MET B 1 142 ? 14.93 -0.77 -6.133 1 91.81 142 MET B O 1
ATOM 3825 N N . CYS B 1 143 ? 13.906 0.366 -4.598 1 93.38 143 CYS B N 1
ATOM 3826 C CA . CYS B 1 143 ? 14.711 1.575 -4.723 1 93.38 143 CYS B CA 1
ATOM 3827 C C . CYS B 1 143 ? 15.133 2.1 -3.354 1 93.38 143 CYS B C 1
ATOM 3829 O O . CYS B 1 143 ? 14.281 2.496 -2.553 1 93.38 143 CYS B O 1
ATOM 3831 N N . PHE B 1 144 ? 16.422 2.047 -3.119 1 92.44 144 PHE B N 1
ATOM 3832 C CA . PHE B 1 144 ? 16.938 2.641 -1.893 1 92.44 144 PHE B CA 1
ATOM 3833 C C . PHE B 1 144 ? 16.969 4.16 -1.999 1 92.44 144 PHE B C 1
ATOM 3835 O O . PHE B 1 144 ? 17.312 4.707 -3.049 1 92.44 144 PHE B O 1
ATOM 3842 N N . GLY B 1 145 ? 16.609 4.82 -0.979 1 94.44 145 GLY B N 1
ATOM 3843 C CA . GLY B 1 145 ? 16.656 6.27 -0.866 1 94.44 145 GLY B CA 1
ATOM 3844 C C . GLY B 1 145 ? 15.703 6.824 0.169 1 94.44 145 GLY B C 1
ATOM 3845 O O . GLY B 1 145 ? 14.602 6.301 0.347 1 94.44 145 GLY B O 1
ATOM 3846 N N . GLU B 1 146 ? 16.141 7.859 0.8 1 94.88 146 GLU B N 1
ATOM 3847 C CA . GLU B 1 146 ? 15.227 8.508 1.74 1 94.88 146 GLU B CA 1
ATOM 3848 C C . GLU B 1 146 ? 14 9.062 1.023 1 94.88 146 GLU B C 1
ATOM 3850 O O . GLU B 1 146 ? 14.07 9.422 -0.153 1 94.88 146 GLU B O 1
ATOM 3855 N N . ALA B 1 147 ? 12.961 9.188 1.748 1 96.62 147 ALA B N 1
ATOM 3856 C CA . ALA B 1 147 ? 11.68 9.641 1.211 1 96.62 147 ALA B CA 1
ATOM 3857 C C . ALA B 1 147 ? 11.82 10.992 0.524 1 96.62 147 ALA B C 1
ATOM 3859 O O . ALA B 1 147 ? 11.281 11.203 -0.568 1 96.62 147 ALA B O 1
ATOM 3860 N N . GLU B 1 148 ? 12.547 11.922 1.114 1 96.75 148 GLU B N 1
ATOM 3861 C CA . GLU B 1 148 ? 12.688 13.273 0.592 1 96.75 148 GLU B CA 1
ATOM 3862 C C . GLU B 1 148 ? 13.477 13.289 -0.712 1 96.75 148 GLU B C 1
ATOM 3864 O O . GLU B 1 148 ? 13.391 14.242 -1.49 1 96.75 148 GLU B O 1
ATOM 3869 N N . TRP B 1 149 ? 14.273 12.203 -0.964 1 97.19 149 TRP B N 1
ATOM 3870 C CA . TRP B 1 149 ? 15.141 12.148 -2.139 1 97.19 149 TRP B CA 1
ATOM 3871 C C . TRP B 1 149 ? 14.375 11.625 -3.354 1 97.19 149 TRP B C 1
ATOM 3873 O O . TRP B 1 149 ? 14.789 11.844 -4.492 1 97.19 149 TRP B O 1
ATOM 3883 N N . LEU B 1 150 ? 13.328 10.883 -3.129 1 97.25 150 LEU B N 1
ATOM 3884 C CA . LEU B 1 150 ? 12.664 10.125 -4.184 1 97.25 150 LEU B CA 1
ATOM 3885 C C . LEU B 1 150 ? 11.969 11.055 -5.168 1 97.25 150 LEU B C 1
ATOM 3887 O O . LEU B 1 150 ? 11.219 11.953 -4.762 1 97.25 150 LEU B O 1
ATOM 3891 N N . SER B 1 151 ? 12.242 10.828 -6.449 1 96.31 151 SER B N 1
ATOM 3892 C CA . SER B 1 151 ? 11.477 11.523 -7.48 1 96.31 151 SER B CA 1
ATOM 3893 C C . SER B 1 151 ? 10.062 10.977 -7.578 1 96.31 151 SER B C 1
ATOM 3895 O O . SER B 1 151 ? 9.781 9.875 -7.102 1 96.31 151 SER B O 1
ATOM 3897 N N . SER B 1 152 ? 9.188 11.781 -8.195 1 94.25 152 SER B N 1
ATOM 3898 C CA . SER B 1 152 ? 7.82 11.328 -8.438 1 94.25 152 SER B CA 1
ATOM 3899 C C . SER B 1 152 ? 7.797 10.047 -9.25 1 94.25 152 SER B C 1
ATOM 3901 O O . SER B 1 152 ? 6.996 9.148 -8.984 1 94.25 152 SER B O 1
ATOM 3903 N N . ASN B 1 153 ? 8.664 9.992 -10.172 1 95.38 153 ASN B N 1
ATOM 3904 C CA . ASN B 1 153 ? 8.719 8.82 -11.039 1 95.38 153 ASN B CA 1
ATOM 3905 C C . ASN B 1 153 ? 9.125 7.57 -10.266 1 95.38 153 ASN B C 1
ATOM 3907 O O . ASN B 1 153 ? 8.508 6.512 -10.422 1 95.38 153 ASN B O 1
ATOM 3911 N N . LEU B 1 154 ? 10.133 7.676 -9.438 1 96.75 154 LEU B N 1
ATOM 3912 C CA . LEU B 1 154 ? 10.617 6.527 -8.68 1 96.75 154 LEU B CA 1
ATOM 3913 C C . LEU B 1 154 ? 9.57 6.07 -7.664 1 96.75 154 LEU B C 1
ATOM 3915 O O . LEU B 1 154 ? 9.414 4.871 -7.43 1 96.75 154 LEU B O 1
ATOM 3919 N N . THR B 1 155 ? 8.914 7.039 -7.094 1 96.5 155 THR B N 1
ATOM 3920 C CA . THR B 1 155 ? 7.832 6.73 -6.168 1 96.5 155 THR B CA 1
ATOM 3921 C C . THR B 1 155 ? 6.715 5.965 -6.875 1 96.5 155 THR B C 1
ATOM 3923 O O . THR B 1 155 ? 6.293 4.906 -6.41 1 96.5 155 THR B O 1
ATOM 3926 N N . LYS B 1 156 ? 6.316 6.465 -7.973 1 94.62 156 LYS B N 1
ATOM 3927 C CA . LYS B 1 156 ? 5.25 5.848 -8.758 1 94.62 156 LYS B CA 1
ATOM 3928 C C . LYS B 1 156 ? 5.648 4.453 -9.227 1 94.62 156 LYS B C 1
ATOM 3930 O O . LYS B 1 156 ? 4.836 3.525 -9.203 1 94.62 156 LYS B O 1
ATOM 3935 N N . LEU B 1 157 ? 6.816 4.367 -9.68 1 95.69 157 LEU B N 1
ATOM 3936 C CA . LEU B 1 157 ? 7.312 3.09 -10.18 1 95.69 157 LEU B CA 1
ATOM 3937 C C . LEU B 1 157 ? 7.168 1.999 -9.125 1 95.69 157 LEU B C 1
ATOM 3939 O O . LEU B 1 157 ? 6.617 0.93 -9.398 1 95.69 157 LEU B O 1
ATOM 3943 N N . GLN B 1 158 ? 7.621 2.271 -7.918 1 96.25 158 GLN B N 1
ATOM 3944 C CA . GLN B 1 158 ? 7.566 1.287 -6.844 1 96.25 158 GLN B CA 1
ATOM 3945 C C . GLN B 1 158 ? 6.121 0.958 -6.477 1 96.25 158 GLN B C 1
ATOM 3947 O O . GLN B 1 158 ? 5.766 -0.212 -6.316 1 96.25 158 GLN B O 1
ATOM 3952 N N . LEU B 1 159 ? 5.328 1.972 -6.336 1 96 159 LEU B N 1
ATOM 3953 C CA . LEU B 1 159 ? 3.936 1.777 -5.941 1 96 159 LEU B CA 1
ATOM 3954 C C . LEU B 1 159 ? 3.17 1.009 -7.012 1 96 159 LEU B C 1
ATOM 3956 O O . LEU B 1 159 ? 2.414 0.086 -6.699 1 96 159 LEU B O 1
ATOM 3960 N N . ASN B 1 160 ? 3.408 1.379 -8.234 1 95.69 160 ASN B N 1
ATOM 3961 C CA . ASN B 1 160 ? 2.682 0.765 -9.336 1 95.69 160 ASN B CA 1
ATOM 3962 C C . ASN B 1 160 ? 3.086 -0.694 -9.531 1 95.69 160 ASN B C 1
ATOM 3964 O O . ASN B 1 160 ? 2.229 -1.576 -9.602 1 95.69 160 ASN B O 1
ATOM 3968 N N . VAL B 1 161 ? 4.293 -0.959 -9.586 1 96.06 161 VAL B N 1
ATOM 3969 C CA . VAL B 1 161 ? 4.758 -2.311 -9.883 1 96.06 161 VAL B CA 1
ATOM 3970 C C . VAL B 1 161 ? 4.465 -3.232 -8.703 1 96.06 161 VAL B C 1
ATOM 3972 O O . VAL B 1 161 ? 3.885 -4.309 -8.875 1 96.06 161 VAL B O 1
ATOM 3975 N N . ASN B 1 162 ? 4.797 -2.785 -7.512 1 95.62 162 ASN B N 1
ATOM 3976 C CA . ASN B 1 162 ? 4.781 -3.676 -6.355 1 95.62 162 ASN B CA 1
ATOM 3977 C C . ASN B 1 162 ? 3.369 -3.867 -5.812 1 95.62 162 ASN B C 1
ATOM 3979 O O . ASN B 1 162 ? 3.057 -4.91 -5.234 1 95.62 162 ASN B O 1
ATOM 3983 N N . ALA B 1 163 ? 2.527 -2.832 -5.965 1 94.38 163 ALA B N 1
ATOM 3984 C CA . ALA B 1 163 ? 1.232 -2.93 -5.297 1 94.38 163 ALA B CA 1
ATOM 3985 C C . ALA B 1 163 ? 0.088 -2.768 -6.293 1 94.38 163 ALA B C 1
ATOM 3987 O O . ALA B 1 163 ? -0.602 -3.736 -6.617 1 94.38 163 ALA B O 1
ATOM 3988 N N . ILE B 1 164 ? -0.007 -1.607 -6.965 1 94.62 164 ILE B N 1
ATOM 3989 C CA . ILE B 1 164 ? -1.148 -1.301 -7.82 1 94.62 164 ILE B CA 1
ATOM 3990 C C . ILE B 1 164 ? -1.208 -2.295 -8.977 1 94.62 164 ILE B C 1
ATOM 3992 O O . ILE B 1 164 ? -2.23 -2.949 -9.188 1 94.62 164 ILE B O 1
ATOM 3996 N N . GLY B 1 165 ? -0.12 -2.338 -9.68 1 96.62 165 GLY B N 1
ATOM 3997 C CA . GLY B 1 165 ? -0.082 -3.229 -10.828 1 96.62 165 GLY B CA 1
ATOM 3998 C C . GLY B 1 165 ? -0.293 -4.684 -10.461 1 96.62 165 GLY B C 1
ATOM 3999 O O . GLY B 1 165 ? -0.981 -5.418 -11.172 1 96.62 165 GLY B O 1
ATOM 4000 N N . THR B 1 166 ? 0.281 -5.094 -9.352 1 97.5 166 THR B N 1
ATOM 4001 C CA . THR B 1 166 ? 0.139 -6.465 -8.883 1 97.5 166 THR B CA 1
ATOM 4002 C C . THR B 1 166 ? -1.315 -6.77 -8.531 1 97.5 166 THR B C 1
ATOM 4004 O O . THR B 1 166 ? -1.859 -7.793 -8.945 1 97.5 166 THR B O 1
ATOM 4007 N N . ILE B 1 167 ? -1.968 -5.891 -7.793 1 97.88 167 ILE B N 1
ATOM 4008 C CA . ILE B 1 167 ? -3.354 -6.082 -7.375 1 97.88 167 ILE B CA 1
ATOM 4009 C C . ILE B 1 167 ? -4.27 -6.027 -8.594 1 97.88 167 ILE B C 1
ATOM 4011 O O . ILE B 1 167 ? -5.148 -6.875 -8.758 1 97.88 167 ILE B O 1
ATOM 4015 N N . GLN B 1 168 ? -3.982 -5.098 -9.477 1 96.56 168 GLN B N 1
ATOM 4016 C CA . GLN B 1 168 ? -4.793 -4.934 -10.68 1 96.56 168 GLN B CA 1
ATOM 4017 C C . GLN B 1 168 ? -4.621 -6.121 -11.625 1 96.56 168 GLN B C 1
ATOM 4019 O O . GLN B 1 168 ? -5.531 -6.453 -12.383 1 96.56 168 GLN B O 1
ATOM 4024 N N . PHE B 1 169 ? -3.477 -6.711 -11.617 1 98.19 169 PHE B N 1
ATOM 4025 C CA . PHE B 1 169 ? -3.248 -7.902 -12.43 1 98.19 169 PHE B CA 1
ATOM 4026 C C . PHE B 1 169 ? -3.971 -9.109 -11.844 1 98.19 169 PHE B C 1
ATOM 4028 O O . PHE B 1 169 ? -4.523 -9.93 -12.578 1 98.19 169 PHE B O 1
ATOM 4035 N N . THR B 1 170 ? -4.047 -9.188 -10.562 1 98.38 170 THR B N 1
ATOM 4036 C CA . THR B 1 170 ? -4.504 -10.391 -9.867 1 98.38 170 THR B CA 1
ATOM 4037 C C . THR B 1 170 ? -6.027 -10.422 -9.789 1 98.38 170 THR B C 1
ATOM 4039 O O . THR B 1 170 ? -6.641 -11.469 -10.008 1 98.38 170 THR B O 1
ATOM 4042 N N . LEU B 1 171 ? -6.656 -9.32 -9.5 1 97.31 171 LEU B N 1
ATOM 4043 C CA . LEU B 1 171 ? -8.07 -9.281 -9.156 1 97.31 171 LEU B CA 1
ATOM 4044 C C . LEU B 1 171 ? -8.922 -9.812 -10.312 1 97.31 171 LEU B C 1
ATOM 4046 O O . LEU B 1 171 ? -9.773 -10.68 -10.109 1 97.31 171 LEU B O 1
ATOM 4050 N N . PRO B 1 172 ? -8.648 -9.375 -11.555 1 96.19 172 PRO B N 1
ATOM 4051 C CA . PRO B 1 172 ? -9.469 -9.875 -12.664 1 96.19 172 PRO B CA 1
ATOM 4052 C C . PRO B 1 172 ? -9.258 -11.359 -12.938 1 96.19 172 PRO B C 1
ATOM 4054 O O . PRO B 1 172 ? -10.031 -11.977 -13.68 1 96.19 172 PRO B O 1
ATOM 4057 N N . LEU B 1 173 ? -8.234 -11.977 -12.359 1 97.62 173 LEU B N 1
ATOM 4058 C CA . LEU B 1 173 ? -7.953 -13.391 -12.562 1 97.62 173 LEU B CA 1
ATOM 4059 C C . LEU B 1 173 ? -8.516 -14.227 -11.414 1 97.62 173 LEU B C 1
ATOM 4061 O O . LEU B 1 173 ? -8.422 -15.453 -11.43 1 97.62 173 LEU B O 1
ATOM 4065 N N . LEU B 1 174 ? -9.164 -13.578 -10.43 1 97.56 174 LEU B N 1
ATOM 4066 C CA . LEU B 1 174 ? -9.609 -14.289 -9.234 1 97.56 174 LEU B CA 1
ATOM 4067 C C . LEU B 1 174 ? -10.727 -15.281 -9.578 1 97.56 174 LEU B C 1
ATOM 4069 O O . LEU B 1 174 ? -10.836 -16.328 -8.953 1 97.56 174 LEU B O 1
ATOM 4073 N N . GLU B 1 175 ? -11.555 -14.93 -10.578 1 96.75 175 GLU B N 1
ATOM 4074 C CA . GLU B 1 175 ? -12.562 -15.898 -11 1 96.75 175 GLU B CA 1
ATOM 4075 C C . GLU B 1 175 ? -11.914 -17.203 -11.469 1 96.75 175 GLU B C 1
ATOM 4077 O O . GLU B 1 175 ? -12.352 -18.281 -11.078 1 96.75 175 GLU B O 1
ATOM 4082 N N . LEU B 1 176 ? -10.898 -17.062 -12.266 1 96.94 176 LEU B N 1
ATOM 4083 C CA . LEU B 1 176 ? -10.156 -18.219 -12.75 1 96.94 176 LEU B CA 1
ATOM 4084 C C . LEU B 1 176 ? -9.5 -18.969 -11.594 1 96.94 176 LEU B C 1
ATOM 4086 O O . LEU B 1 176 ? -9.531 -20.203 -11.547 1 96.94 176 LEU B O 1
ATOM 4090 N N . VAL B 1 177 ? -8.945 -18.25 -10.641 1 98.12 177 VAL B N 1
ATOM 4091 C CA . VAL B 1 177 ? -8.312 -18.812 -9.453 1 98.12 177 VAL B CA 1
ATOM 4092 C C . VAL B 1 177 ? -9.344 -19.578 -8.625 1 98.12 177 VAL B C 1
ATOM 4094 O O . VAL B 1 177 ? -9.094 -20.719 -8.227 1 98.12 177 VAL B O 1
ATOM 4097 N N . ARG B 1 178 ? -10.453 -18.969 -8.414 1 97.12 178 ARG B N 1
ATOM 4098 C CA . ARG B 1 178 ? -11.516 -19.578 -7.609 1 97.12 178 ARG B CA 1
ATOM 4099 C C . ARG B 1 178 ? -12.07 -20.828 -8.281 1 97.12 178 ARG B C 1
ATOM 4101 O O . ARG B 1 178 ? -12.203 -21.875 -7.645 1 97.12 178 ARG B O 1
ATOM 4108 N N . GLU B 1 179 ? -12.336 -20.75 -9.586 1 96.19 179 GLU B N 1
ATOM 4109 C CA . GLU B 1 179 ? -12.945 -21.844 -10.32 1 96.19 179 GLU B CA 1
ATOM 4110 C C . GLU B 1 179 ? -12.023 -23.062 -10.359 1 96.19 179 GLU B C 1
ATOM 4112 O O . GLU B 1 179 ? -12.492 -24.203 -10.352 1 96.19 179 GLU B O 1
ATOM 4117 N N . ASN B 1 180 ? -10.766 -22.828 -10.391 1 96.81 180 ASN B N 1
ATOM 4118 C CA . ASN B 1 180 ? -9.805 -23.922 -10.477 1 96.81 180 ASN B CA 1
ATOM 4119 C C . ASN B 1 180 ? -9.242 -24.281 -9.102 1 96.81 180 ASN B C 1
ATOM 4121 O O . ASN B 1 180 ? -8.391 -25.172 -8.992 1 96.81 180 ASN B O 1
ATOM 4125 N N . ARG B 1 181 ? -9.68 -23.531 -8.062 1 96.62 181 ARG B N 1
ATOM 4126 C CA . ARG B 1 181 ? -9.102 -23.688 -6.73 1 96.62 181 ARG B CA 1
ATOM 4127 C C . ARG B 1 181 ? -7.578 -23.609 -6.785 1 96.62 181 ARG B C 1
ATOM 4129 O O . ARG B 1 181 ? -6.891 -24.438 -6.164 1 96.62 181 ARG B O 1
ATOM 4136 N N . ALA B 1 182 ? -7.105 -22.734 -7.637 1 97.75 182 ALA B N 1
ATOM 4137 C CA . ALA B 1 182 ? -5.676 -22.516 -7.84 1 97.75 182 ALA B CA 1
ATOM 4138 C C . ALA B 1 182 ? -5.027 -21.906 -6.605 1 97.75 182 ALA B C 1
ATOM 4140 O O . ALA B 1 182 ? -5.668 -21.141 -5.879 1 97.75 182 ALA B O 1
ATOM 4141 N N . ARG B 1 183 ? -3.793 -22.203 -6.492 1 96.75 183 ARG B N 1
ATOM 4142 C CA . ARG B 1 183 ? -2.986 -21.609 -5.438 1 96.75 183 ARG B CA 1
ATOM 4143 C C . ARG B 1 183 ? -2.613 -20.172 -5.785 1 96.75 183 ARG B C 1
ATOM 4145 O O . ARG B 1 183 ? -2.09 -19.891 -6.867 1 96.75 183 ARG B O 1
ATOM 4152 N N . LEU B 1 184 ? -3.043 -19.25 -4.918 1 98.31 184 LEU B N 1
ATOM 4153 C CA . LEU B 1 184 ? -2.605 -17.859 -5.074 1 98.31 184 LEU B CA 1
ATOM 4154 C C . LEU B 1 184 ? -1.392 -17.578 -4.195 1 98.31 184 LEU B C 1
ATOM 4156 O O . LEU B 1 184 ? -1.493 -17.594 -2.969 1 98.31 184 LEU B O 1
ATOM 4160 N N . ILE B 1 185 ? -0.238 -17.359 -4.789 1 98.25 185 ILE B N 1
ATOM 4161 C CA . ILE B 1 185 ? 1.013 -17.141 -4.07 1 98.25 185 ILE B CA 1
ATOM 4162 C C . ILE B 1 185 ? 1.433 -15.672 -4.219 1 98.25 185 ILE B C 1
ATOM 4164 O O . ILE B 1 185 ? 1.506 -15.148 -5.332 1 98.25 185 ILE B O 1
ATOM 4168 N N . VAL B 1 186 ? 1.637 -15.008 -3.131 1 97.31 186 VAL B N 1
ATOM 4169 C CA . VAL B 1 186 ? 2.086 -13.617 -3.127 1 97.31 186 VAL B CA 1
ATOM 4170 C C . VAL B 1 186 ? 3.443 -13.516 -2.436 1 97.31 186 VAL B C 1
ATOM 4172 O O . VAL B 1 186 ? 3.574 -13.852 -1.256 1 97.31 186 VAL B O 1
ATOM 4175 N N . VAL B 1 187 ? 4.438 -13.062 -3.178 1 93.81 187 VAL B N 1
ATOM 4176 C CA . VAL B 1 187 ? 5.781 -12.906 -2.633 1 93.81 187 VAL B CA 1
ATOM 4177 C C . VAL B 1 187 ? 5.902 -11.555 -1.928 1 93.81 187 VAL B C 1
ATOM 4179 O O . VAL B 1 187 ? 5.699 -10.508 -2.543 1 93.81 187 VAL B O 1
ATOM 4182 N N . THR B 1 188 ? 6.176 -11.555 -0.708 1 90.81 188 THR B N 1
ATOM 4183 C CA . THR B 1 188 ? 6.328 -10.336 0.082 1 90.81 188 THR B CA 1
ATOM 4184 C C . THR B 1 188 ? 7.754 -10.203 0.61 1 90.81 188 THR B C 1
ATOM 4186 O O . THR B 1 188 ? 8.703 -10.625 -0.049 1 90.81 188 THR B O 1
ATOM 4189 N N . SER B 1 189 ? 7.949 -9.453 1.672 1 79.69 189 SER B N 1
ATOM 4190 C CA . SER B 1 189 ? 9.266 -9.195 2.252 1 79.69 189 SER B CA 1
ATOM 4191 C C . SER B 1 189 ? 9.164 -8.891 3.744 1 79.69 189 SER B C 1
ATOM 4193 O O . SER B 1 189 ? 8.086 -8.547 4.238 1 79.69 189 SER B O 1
ATOM 4195 N N . HIS B 1 190 ? 10.273 -9.094 4.379 1 72.12 190 HIS B N 1
ATOM 4196 C CA . HIS B 1 190 ? 10.359 -8.695 5.781 1 72.12 190 HIS B CA 1
ATOM 4197 C C . HIS B 1 190 ? 10.117 -7.199 5.945 1 72.12 190 HIS B C 1
ATOM 4199 O O . HIS B 1 190 ? 9.664 -6.75 7 1 72.12 190 HIS B O 1
ATOM 4205 N N . CYS B 1 191 ? 10.422 -6.516 4.965 1 70.62 191 CYS B N 1
ATOM 4206 C CA . CYS B 1 191 ? 10.203 -5.074 4.98 1 70.62 191 CYS B CA 1
ATOM 4207 C C . CYS B 1 191 ? 8.727 -4.742 5.125 1 70.62 191 CYS B C 1
ATOM 4209 O O . CYS B 1 191 ? 8.367 -3.623 5.488 1 70.62 191 CYS B O 1
ATOM 4211 N N . GLY B 1 192 ? 7.875 -5.664 4.871 1 73.19 192 GLY B N 1
ATOM 4212 C CA . GLY B 1 192 ? 6.441 -5.488 5.07 1 73.19 192 GLY B CA 1
ATOM 4213 C C . GLY B 1 192 ? 6.023 -5.605 6.523 1 73.19 192 GLY B C 1
ATOM 4214 O O . GLY B 1 192 ? 4.938 -5.16 6.898 1 73.19 192 GLY B O 1
ATOM 4215 N N . ARG B 1 193 ? 6.867 -6.215 7.246 1 70 193 ARG B N 1
ATOM 4216 C CA . ARG B 1 193 ? 6.582 -6.375 8.672 1 70 193 ARG B CA 1
ATOM 4217 C C . ARG B 1 193 ? 7.242 -5.266 9.484 1 70 193 ARG B C 1
ATOM 4219 O O . ARG B 1 193 ? 6.656 -4.766 10.453 1 70 193 ARG B O 1
ATOM 4226 N N . GLN B 1 194 ? 8.398 -4.938 8.977 1 72.19 194 GLN B N 1
ATOM 4227 C CA . GLN B 1 194 ? 9.148 -3.859 9.617 1 72.19 194 GLN B CA 1
ATOM 4228 C C . GLN B 1 194 ? 9.695 -2.881 8.578 1 72.19 194 GLN B C 1
ATOM 4230 O O . GLN B 1 194 ? 10.633 -3.203 7.852 1 72.19 194 GLN B O 1
ATOM 4235 N N . ALA B 1 195 ? 9.141 -1.751 8.703 1 82.81 195 ALA B N 1
ATOM 4236 C CA . ALA B 1 195 ? 9.578 -0.728 7.762 1 82.81 195 ALA B CA 1
ATOM 4237 C C . ALA B 1 195 ? 11.023 -0.313 8.031 1 82.81 195 ALA B C 1
ATOM 4239 O O . ALA B 1 195 ? 11.453 -0.265 9.188 1 82.81 195 ALA B O 1
ATOM 4240 N N . LEU B 1 196 ? 11.727 -0.008 7.008 1 81.19 196 LEU B N 1
ATOM 4241 C CA . LEU B 1 196 ? 13.125 0.396 7.117 1 81.19 196 LEU B CA 1
ATOM 4242 C C . LEU B 1 196 ? 13.328 1.803 6.562 1 81.19 196 LEU B C 1
ATOM 4244 O O . LEU B 1 196 ? 12.758 2.156 5.527 1 81.19 196 LEU B O 1
ATOM 4248 N N . PRO B 1 197 ? 14.156 2.578 7.305 1 88.75 197 PRO B N 1
ATOM 4249 C CA . PRO B 1 197 ? 14.555 3.844 6.684 1 88.75 197 PRO B CA 1
ATOM 4250 C C . PRO B 1 197 ? 15.328 3.648 5.383 1 88.75 197 PRO B C 1
ATOM 4252 O O . PRO B 1 197 ? 16.125 2.719 5.27 1 88.75 197 PRO B O 1
ATOM 4255 N N . GLY B 1 198 ? 15.086 4.434 4.438 1 91.5 198 GLY B N 1
ATOM 4256 C CA . GLY B 1 198 ? 15.703 4.285 3.129 1 91.5 198 GLY B CA 1
ATOM 4257 C C . GLY B 1 198 ? 14.906 3.406 2.186 1 91.5 198 GLY B C 1
ATOM 4258 O O . GLY B 1 198 ? 15.203 3.328 0.994 1 91.5 198 GLY B O 1
ATOM 4259 N N . LEU B 1 199 ? 13.875 2.787 2.736 1 92.94 199 LEU B N 1
ATOM 4260 C CA . LEU B 1 199 ? 12.992 1.926 1.952 1 92.94 199 LEU B CA 1
ATOM 4261 C C . LEU B 1 199 ? 11.531 2.201 2.281 1 92.94 199 LEU B C 1
ATOM 4263 O O . LEU B 1 199 ? 10.727 1.271 2.385 1 92.94 199 LEU B O 1
ATOM 4267 N N . SER B 1 200 ? 11.219 3.488 2.473 1 95.25 200 SER B N 1
ATOM 4268 C CA . SER B 1 200 ? 9.891 3.869 2.938 1 95.25 200 SER B CA 1
ATOM 4269 C C . SER B 1 200 ? 8.812 3.4 1.97 1 95.25 200 SER B C 1
ATOM 4271 O O . SER B 1 200 ? 7.863 2.721 2.371 1 95.25 200 SER B O 1
ATOM 4273 N N . VAL B 1 201 ? 8.984 3.711 0.647 1 96.94 201 VAL B N 1
ATOM 4274 C CA . VAL B 1 201 ? 7.965 3.359 -0.338 1 96.94 201 VAL B CA 1
ATOM 4275 C C . VAL B 1 201 ? 7.941 1.845 -0.539 1 96.94 201 VAL B C 1
ATOM 4277 O O . VAL B 1 201 ? 6.871 1.239 -0.615 1 96.94 201 VAL B O 1
ATOM 4280 N N . TYR B 1 202 ? 9.078 1.2 -0.586 1 94.5 202 TYR B N 1
ATOM 4281 C CA . TYR B 1 202 ? 9.141 -0.252 -0.714 1 94.5 202 TYR B CA 1
ATOM 4282 C C . TYR B 1 202 ? 8.445 -0.933 0.457 1 94.5 202 TYR B C 1
ATOM 4284 O O . TYR B 1 202 ? 7.617 -1.83 0.261 1 94.5 202 TYR B O 1
ATOM 4292 N N . SER B 1 203 ? 8.766 -0.492 1.685 1 93.25 203 SER B N 1
ATOM 4293 C CA . SER B 1 203 ? 8.125 -1.031 2.881 1 93.25 203 SER B CA 1
ATOM 4294 C C . SER B 1 203 ? 6.613 -0.87 2.816 1 93.25 203 SER B C 1
ATOM 4296 O O . SER B 1 203 ? 5.871 -1.775 3.199 1 93.25 203 SER B O 1
ATOM 4298 N N . ALA B 1 204 ? 6.211 0.271 2.381 1 96.06 204 ALA B N 1
ATOM 4299 C CA . ALA B 1 204 ? 4.781 0.529 2.234 1 96.06 204 ALA B CA 1
ATOM 4300 C C . ALA B 1 204 ? 4.129 -0.493 1.307 1 96.06 204 ALA B C 1
ATOM 4302 O O . ALA B 1 204 ? 3.082 -1.058 1.63 1 96.06 204 ALA B O 1
ATOM 4303 N N . THR B 1 205 ? 4.727 -0.763 0.151 1 96.25 205 THR B N 1
ATOM 4304 C CA . THR B 1 205 ? 4.148 -1.654 -0.85 1 96.25 205 THR B CA 1
ATOM 4305 C C . THR B 1 205 ? 4.098 -3.088 -0.332 1 96.25 205 THR B C 1
ATOM 4307 O O . THR B 1 205 ? 3.117 -3.801 -0.554 1 96.25 205 THR B O 1
ATOM 4310 N N . LYS B 1 206 ? 5.121 -3.5 0.303 1 93.62 206 LYS B N 1
ATOM 4311 C CA . LYS B 1 206 ? 5.148 -4.871 0.805 1 93.62 206 LYS B CA 1
ATOM 4312 C C . LYS B 1 206 ? 4.18 -5.051 1.97 1 93.62 206 LYS B C 1
ATOM 4314 O O . LYS B 1 206 ? 3.572 -6.113 2.121 1 93.62 206 LYS B O 1
ATOM 4319 N N . ALA B 1 207 ? 4.047 -4.02 2.811 1 93.81 207 ALA B N 1
ATOM 4320 C CA . ALA B 1 207 ? 3.014 -4.051 3.844 1 93.81 207 ALA B CA 1
ATOM 4321 C C . ALA B 1 207 ? 1.621 -4.141 3.227 1 93.81 207 ALA B C 1
ATOM 4323 O O . ALA B 1 207 ? 0.763 -4.875 3.721 1 93.81 207 ALA B O 1
ATOM 4324 N N . ALA B 1 208 ? 1.439 -3.363 2.23 1 96.31 208 ALA B N 1
ATOM 4325 C CA . ALA B 1 208 ? 0.164 -3.393 1.52 1 96.31 208 ALA B CA 1
ATOM 4326 C C . ALA B 1 208 ? -0.155 -4.801 1.023 1 96.31 208 ALA B C 1
ATOM 4328 O O . ALA B 1 208 ? -1.269 -5.297 1.217 1 96.31 208 ALA B O 1
ATOM 4329 N N . LEU B 1 209 ? 0.797 -5.418 0.421 1 96.12 209 LEU B N 1
ATOM 4330 C CA . LEU B 1 209 ? 0.589 -6.75 -0.142 1 96.12 209 LEU B CA 1
ATOM 4331 C C . LEU B 1 209 ? 0.274 -7.762 0.956 1 96.12 209 LEU B C 1
ATOM 4333 O O . LEU B 1 209 ? -0.566 -8.641 0.769 1 96.12 209 LEU B O 1
ATOM 4337 N N . ARG B 1 210 ? 0.959 -7.648 2.037 1 93.19 210 ARG B N 1
ATOM 4338 C CA . ARG B 1 210 ? 0.69 -8.562 3.141 1 93.19 210 ARG B CA 1
ATOM 4339 C C . ARG B 1 210 ? -0.751 -8.43 3.621 1 93.19 210 ARG B C 1
ATOM 4341 O O . ARG B 1 210 ? -1.451 -9.438 3.783 1 93.19 210 ARG B O 1
ATOM 4348 N N . ALA B 1 211 ? -1.154 -7.227 3.891 1 93.69 211 ALA B N 1
ATOM 4349 C CA . ALA B 1 211 ? -2.518 -6.988 4.355 1 93.69 211 ALA B CA 1
ATOM 4350 C C . ALA B 1 211 ? -3.539 -7.445 3.318 1 93.69 211 ALA B C 1
ATOM 4352 O O . ALA B 1 211 ? -4.547 -8.07 3.664 1 93.69 211 ALA B O 1
ATOM 4353 N N . TRP B 1 212 ? -3.258 -7.121 2.061 1 96.06 212 TRP B N 1
ATOM 4354 C CA . TRP B 1 212 ? -4.133 -7.535 0.969 1 96.06 212 TRP B CA 1
ATOM 4355 C C . TRP B 1 212 ? -4.258 -9.055 0.915 1 96.06 212 TRP B C 1
ATOM 4357 O O . TRP B 1 212 ? -5.363 -9.586 0.787 1 96.06 212 TRP B O 1
ATOM 4367 N N . THR B 1 213 ? -3.143 -9.727 1.056 1 95.44 213 THR B N 1
ATOM 4368 C CA . THR B 1 213 ? -3.094 -11.18 1.007 1 95.44 213 THR B CA 1
ATOM 4369 C C . THR B 1 213 ? -3.926 -11.789 2.133 1 95.44 213 THR B C 1
ATOM 4371 O O . THR B 1 213 ? -4.695 -12.727 1.908 1 95.44 213 THR B O 1
ATOM 4374 N N . ASP B 1 214 ? -3.828 -11.242 3.297 1 91.06 214 ASP B N 1
ATOM 4375 C CA . ASP B 1 214 ? -4.578 -11.727 4.449 1 91.06 214 ASP B CA 1
ATOM 4376 C C . ASP B 1 214 ? -6.082 -11.594 4.223 1 91.06 214 ASP B C 1
ATOM 4378 O O . ASP B 1 214 ? -6.844 -12.516 4.512 1 91.06 214 ASP B O 1
ATOM 4382 N N . ALA B 1 215 ? -6.465 -10.469 3.746 1 92.62 215 ALA B N 1
ATOM 4383 C CA . ALA B 1 215 ? -7.883 -10.234 3.5 1 92.62 215 ALA B CA 1
ATOM 4384 C C . ALA B 1 215 ? -8.422 -11.172 2.422 1 92.62 215 ALA B C 1
ATOM 4386 O O . ALA B 1 215 ? -9.477 -11.773 2.586 1 92.62 215 ALA B O 1
ATOM 4387 N N . VAL B 1 216 ? -7.699 -11.336 1.341 1 95.5 216 VAL B N 1
ATOM 4388 C CA . VAL B 1 216 ? -8.117 -12.172 0.223 1 95.5 216 VAL B CA 1
ATOM 4389 C C . VAL B 1 216 ? -8.164 -13.633 0.664 1 95.5 216 VAL B C 1
ATOM 4391 O O . VAL B 1 216 ? -9.047 -14.391 0.246 1 95.5 216 VAL B O 1
ATOM 4394 N N . ARG B 1 217 ? -7.195 -14.008 1.488 1 93.31 217 ARG B N 1
ATOM 4395 C CA . ARG B 1 217 ? -7.195 -15.367 2.029 1 93.31 217 ARG B CA 1
ATOM 4396 C C . ARG B 1 217 ? -8.5 -15.664 2.758 1 93.31 217 ARG B C 1
ATOM 4398 O O . ARG B 1 217 ? -9.102 -16.719 2.551 1 93.31 217 ARG B O 1
ATOM 4405 N N . MET B 1 218 ? -8.938 -14.758 3.588 1 89.56 218 MET B N 1
ATOM 4406 C CA . MET B 1 218 ? -10.188 -14.938 4.332 1 89.56 218 MET B CA 1
ATOM 4407 C C . MET B 1 218 ? -11.383 -15 3.385 1 89.56 218 MET B C 1
ATOM 4409 O O . MET B 1 218 ? -12.289 -15.805 3.58 1 89.56 218 MET B O 1
ATOM 4413 N N . GLU B 1 219 ? -11.391 -14.211 2.352 1 91.62 219 GLU B N 1
ATOM 4414 C CA . GLU B 1 219 ? -12.492 -14.156 1.4 1 91.62 219 GLU B CA 1
ATOM 4415 C C . GLU B 1 219 ? -12.586 -15.445 0.587 1 91.62 219 GLU B C 1
ATOM 4417 O O . GLU B 1 219 ? -13.688 -15.938 0.314 1 91.62 219 GLU B O 1
ATOM 4422 N N . LEU B 1 220 ? -11.414 -16.016 0.231 1 93.94 220 LEU B N 1
ATOM 4423 C CA . LEU B 1 220 ? -11.391 -17.156 -0.684 1 93.94 220 LEU B CA 1
ATOM 4424 C C . LEU B 1 220 ? -11.406 -18.469 0.084 1 93.94 220 LEU B C 1
ATOM 4426 O O . LEU B 1 220 ? -11.531 -19.547 -0.514 1 93.94 220 LEU B O 1
ATOM 4430 N N . SER B 1 221 ? -11.32 -18.406 1.387 1 88.94 221 SER B N 1
ATOM 4431 C CA . SER B 1 221 ? -11.242 -19.609 2.213 1 88.94 221 SER B CA 1
ATOM 4432 C C . SER B 1 221 ? -12.477 -20.484 2.027 1 88.94 221 SER B C 1
ATOM 4434 O O . SER B 1 221 ? -12.375 -21.703 1.991 1 88.94 221 SER B O 1
ATOM 4436 N N . CYS B 1 222 ? -13.602 -19.891 1.814 1 88.88 222 CYS B N 1
ATOM 4437 C CA . CYS B 1 222 ? -14.852 -20.641 1.686 1 88.88 222 CYS B CA 1
ATOM 4438 C C . CYS B 1 222 ? -14.922 -21.344 0.337 1 88.88 222 CYS B C 1
ATOM 4440 O O . CYS B 1 222 ? -15.766 -22.234 0.137 1 88.88 222 CYS B O 1
ATOM 4442 N N . HIS B 1 223 ? -14.062 -21.031 -0.547 1 93.31 223 HIS B N 1
ATOM 4443 C CA . HIS B 1 223 ? -14.078 -21.625 -1.88 1 93.31 223 HIS B CA 1
ATOM 4444 C C . HIS B 1 223 ? -12.969 -22.656 -2.041 1 93.31 223 HIS B C 1
ATOM 4446 O O . HIS B 1 223 ? -12.727 -23.141 -3.146 1 93.31 223 HIS B O 1
ATOM 4452 N N . GLY B 1 224 ? -12.18 -22.906 -0.947 1 92.81 224 GLY B N 1
ATOM 4453 C CA . GLY B 1 224 ? -11.133 -23.906 -0.984 1 92.81 224 GLY B CA 1
ATOM 4454 C C . GLY B 1 224 ? -9.898 -23.469 -1.735 1 92.81 224 GLY B C 1
ATOM 4455 O O . GLY B 1 224 ? -9.133 -24.297 -2.234 1 92.81 224 GLY B O 1
ATOM 4456 N N . VAL B 1 225 ? -9.734 -22.172 -1.925 1 94.88 225 VAL B N 1
ATOM 4457 C CA . VAL B 1 225 ? -8.578 -21.625 -2.623 1 94.88 225 VAL B CA 1
ATOM 4458 C C . VAL B 1 225 ? -7.441 -21.375 -1.633 1 94.88 225 VAL B C 1
ATOM 4460 O O . VAL B 1 225 ? -7.59 -20.609 -0.685 1 94.88 225 VAL B O 1
ATOM 4463 N N . PRO B 1 226 ? -6.273 -22.031 -1.822 1 95.5 226 PRO B N 1
ATOM 4464 C CA . PRO B 1 226 ? -5.129 -21.703 -0.966 1 95.5 226 PRO B CA 1
ATOM 4465 C C . PRO B 1 226 ? -4.488 -20.359 -1.317 1 95.5 226 PRO B C 1
ATOM 4467 O O . PRO B 1 226 ? -4.121 -20.141 -2.473 1 95.5 226 PRO B O 1
ATOM 4470 N N . VAL B 1 227 ? -4.438 -19.5 -0.363 1 96.19 227 VAL B N 1
ATOM 4471 C CA . VAL B 1 227 ? -3.734 -18.219 -0.506 1 96.19 227 VAL B CA 1
ATOM 4472 C C . VAL B 1 227 ? -2.479 -18.234 0.364 1 96.19 227 VAL B C 1
ATOM 4474 O O . VAL B 1 227 ? -2.562 -18.375 1.585 1 96.19 227 VAL B O 1
ATOM 4477 N N . VAL B 1 228 ? -1.321 -18.031 -0.282 1 95.38 228 VAL B N 1
ATOM 4478 C CA . VAL B 1 228 ? -0.037 -18.266 0.368 1 95.38 228 VAL B CA 1
ATOM 4479 C C . VAL B 1 228 ? 0.809 -17 0.319 1 95.38 228 VAL B C 1
ATOM 4481 O O . VAL B 1 228 ? 0.997 -16.406 -0.749 1 95.38 228 VAL B O 1
ATOM 4484 N N . GLU B 1 229 ? 1.161 -16.547 1.442 1 94.25 229 GLU B N 1
ATOM 4485 C CA . GLU B 1 229 ? 2.195 -15.516 1.526 1 94.25 229 GLU B CA 1
ATOM 4486 C C . GLU B 1 229 ? 3.588 -16.141 1.589 1 94.25 229 GLU B C 1
ATOM 4488 O O . GLU B 1 229 ? 3.859 -16.984 2.449 1 94.25 229 GLU B O 1
ATOM 4493 N N . PHE B 1 230 ? 4.445 -15.805 0.661 1 93.56 230 PHE B N 1
ATOM 4494 C CA . PHE B 1 230 ? 5.824 -16.281 0.62 1 93.56 230 PHE B CA 1
ATOM 4495 C C . PHE B 1 230 ? 6.793 -15.156 0.97 1 93.56 230 PHE B C 1
ATOM 4497 O O . PHE B 1 230 ? 6.867 -14.148 0.262 1 93.56 230 PHE B O 1
ATOM 4504 N N . MET B 1 231 ? 7.574 -15.258 2.012 1 88.94 231 MET B N 1
ATOM 4505 C CA . MET B 1 231 ? 8.562 -14.281 2.453 1 88.94 231 MET B CA 1
ATOM 4506 C C . MET B 1 231 ? 9.977 -14.852 2.324 1 88.94 231 MET B C 1
ATOM 4508 O O . MET B 1 231 ? 10.461 -15.531 3.229 1 88.94 231 MET B O 1
ATOM 4512 N N . PRO B 1 232 ? 10.695 -14.602 1.216 1 81.94 232 PRO B N 1
ATOM 4513 C CA . PRO B 1 232 ? 12 -15.203 0.958 1 81.94 232 PRO B CA 1
ATOM 4514 C C . PRO B 1 232 ? 13.102 -14.633 1.854 1 81.94 232 PRO B C 1
ATOM 4516 O O . PRO B 1 232 ? 14.188 -15.203 1.937 1 81.94 232 PRO B O 1
ATOM 4519 N N . GLY B 1 233 ? 12.953 -13.984 2.988 1 64.56 233 GLY B N 1
ATOM 4520 C CA . GLY B 1 233 ? 13.953 -13.469 3.91 1 64.56 233 GLY B CA 1
ATOM 4521 C C . GLY B 1 233 ? 14.945 -12.523 3.254 1 64.56 233 GLY B C 1
ATOM 4522 O O . GLY B 1 233 ? 14.555 -11.688 2.436 1 64.56 233 GLY B O 1
ATOM 4523 N N . SER B 1 234 ? 16.391 -12.656 3.604 1 55.88 234 SER B N 1
ATOM 4524 C CA . SER B 1 234 ? 17.453 -11.711 3.23 1 55.88 234 SER B CA 1
ATOM 4525 C C . SER B 1 234 ? 17.891 -11.922 1.785 1 55.88 234 SER B C 1
ATOM 4527 O O . SER B 1 234 ? 19.078 -11.883 1.482 1 55.88 234 SER B O 1
ATOM 4529 N N . PHE B 1 235 ? 17.016 -12.156 0.998 1 57.09 235 PHE B N 1
ATOM 4530 C CA . PHE B 1 235 ? 17.453 -12.484 -0.352 1 57.09 235 PHE B CA 1
ATOM 4531 C C . PHE B 1 235 ? 17.562 -11.227 -1.209 1 57.09 235 PHE B C 1
ATOM 4533 O O . PHE B 1 235 ? 17.562 -11.305 -2.439 1 57.09 235 PHE B O 1
ATOM 4540 N N . LEU B 1 236 ? 17.672 -10.086 -0.568 1 56.75 236 LEU B N 1
ATOM 4541 C CA . LEU B 1 236 ? 17.75 -8.828 -1.305 1 56.75 236 LEU B CA 1
ATOM 4542 C C . LEU B 1 236 ? 18.906 -8.852 -2.299 1 56.75 236 LEU B C 1
ATOM 4544 O O . LEU B 1 236 ? 18.766 -8.375 -3.428 1 56.75 236 LEU B O 1
ATOM 4548 N N . PHE B 1 237 ? 19.875 -9.656 -1.916 1 57.5 237 PHE B N 1
ATOM 4549 C CA . PHE B 1 237 ? 21.062 -9.516 -2.738 1 57.5 237 PHE B CA 1
ATOM 4550 C C . PHE B 1 237 ? 21.203 -10.695 -3.701 1 57.5 237 PHE B C 1
ATOM 4552 O O . PHE B 1 237 ? 22.141 -10.742 -4.496 1 57.5 237 PHE B O 1
ATOM 4559 N N . HIS B 1 238 ? 20.203 -11.508 -3.689 1 59.47 238 HIS B N 1
ATOM 4560 C CA . HIS B 1 238 ? 20.266 -12.617 -4.633 1 59.47 238 HIS B CA 1
ATOM 4561 C C . HIS B 1 238 ? 19.453 -12.32 -5.891 1 59.47 238 HIS B C 1
ATOM 4563 O O . HIS B 1 238 ? 19.391 -13.156 -6.797 1 59.47 238 HIS B O 1
ATOM 4569 N N . SER B 1 239 ? 18.844 -11.188 -5.898 1 64.75 239 SER B N 1
ATOM 4570 C CA . SER B 1 239 ? 18.078 -10.797 -7.074 1 64.75 239 SER B CA 1
ATOM 4571 C C . SER B 1 239 ? 18.609 -9.508 -7.68 1 64.75 239 SER B C 1
ATOM 4573 O O . SER B 1 239 ? 19.484 -8.859 -7.102 1 64.75 239 SER B O 1
ATOM 4575 N N . ASN B 1 240 ? 18.328 -9.367 -8.93 1 71.88 240 ASN B N 1
ATOM 4576 C CA . ASN B 1 240 ? 18.672 -8.125 -9.609 1 71.88 240 ASN B CA 1
ATOM 4577 C C . ASN B 1 240 ? 17.688 -7.004 -9.25 1 71.88 240 ASN B C 1
ATOM 4579 O O . ASN B 1 240 ? 17.5 -6.066 -10.031 1 71.88 240 ASN B O 1
ATOM 4583 N N . ILE B 1 241 ? 17.172 -7.152 -8.031 1 74.88 241 ILE B N 1
ATOM 4584 C CA . ILE B 1 241 ? 16.125 -6.215 -7.668 1 74.88 241 ILE B CA 1
ATOM 4585 C C . ILE B 1 241 ? 16.719 -4.828 -7.438 1 74.88 241 ILE B C 1
ATOM 4587 O O . ILE B 1 241 ? 16.031 -3.814 -7.609 1 74.88 241 ILE B O 1
ATOM 4591 N N . CYS B 1 242 ? 18.062 -4.785 -7.207 1 78.38 242 CYS B N 1
ATOM 4592 C CA . CYS B 1 242 ? 18.703 -3.5 -6.949 1 78.38 242 CYS B CA 1
ATOM 4593 C C . CYS B 1 242 ? 19.641 -3.125 -8.086 1 78.38 242 CYS B C 1
ATOM 4595 O O . CYS B 1 242 ? 20.422 -2.18 -7.961 1 78.38 242 CYS B O 1
ATOM 4597 N N . ALA B 1 243 ? 19.547 -3.826 -9.164 1 80.44 243 ALA B N 1
ATOM 4598 C CA . ALA B 1 243 ? 20.516 -3.662 -10.242 1 80.44 243 ALA B CA 1
ATOM 4599 C C . ALA B 1 243 ? 20.469 -2.248 -10.812 1 80.44 243 ALA B C 1
ATOM 4601 O O . ALA B 1 243 ? 21.469 -1.746 -11.336 1 80.44 243 ALA B O 1
ATOM 4602 N N . GLN B 1 244 ? 19.391 -1.583 -10.68 1 87.56 244 GLN B N 1
ATOM 4603 C CA . GLN B 1 244 ? 19.219 -0.263 -11.281 1 87.56 244 GLN B CA 1
ATOM 4604 C C . GLN B 1 244 ? 19.438 0.841 -10.25 1 87.56 244 GLN B C 1
ATOM 4606 O O . GLN B 1 244 ? 19.172 2.014 -10.523 1 87.56 244 GLN B O 1
ATOM 4611 N N . GLN B 1 245 ? 20 0.556 -9.164 1 92.12 245 GLN B N 1
ATOM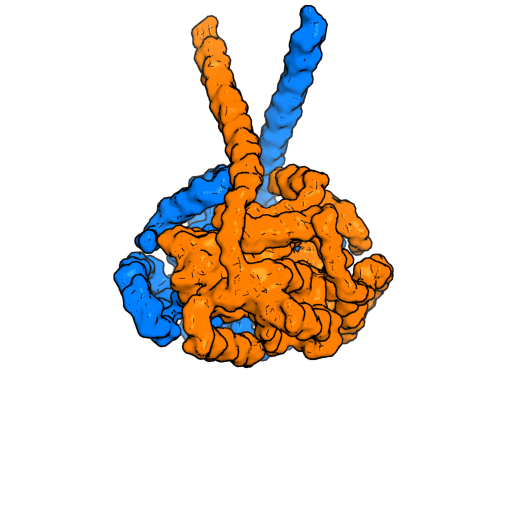 4612 C CA . GLN B 1 245 ? 20.031 1.48 -8.031 1 92.12 245 GLN B CA 1
ATOM 4613 C C . GLN B 1 245 ? 20.875 2.711 -8.352 1 92.12 245 GLN B C 1
ATOM 4615 O O . GLN B 1 245 ? 20.531 3.826 -7.957 1 92.12 245 GLN B O 1
ATOM 4620 N N . MET B 1 246 ? 22 2.5 -9.062 1 93.25 246 MET B N 1
ATOM 4621 C CA . MET B 1 246 ? 22.859 3.646 -9.367 1 93.25 246 MET B CA 1
ATOM 4622 C C . MET B 1 246 ? 22.141 4.625 -10.297 1 93.25 246 MET B C 1
ATOM 4624 O O . MET B 1 246 ? 22.281 5.84 -10.141 1 93.25 246 MET B O 1
ATOM 4628 N N . LYS B 1 247 ? 21.406 4.078 -11.227 1 95.06 247 LYS B N 1
ATOM 4629 C CA . LYS B 1 247 ? 20.594 4.926 -12.086 1 95.06 247 LYS B CA 1
ATOM 4630 C C . LYS B 1 247 ? 19.531 5.672 -11.281 1 95.06 247 LYS B C 1
ATOM 4632 O O . LYS B 1 247 ? 19.234 6.832 -11.562 1 95.06 247 LYS B O 1
ATOM 4637 N N . TYR B 1 248 ? 18.969 5.023 -10.312 1 96.19 248 TYR B N 1
ATOM 4638 C CA . TYR B 1 248 ? 17.984 5.645 -9.445 1 96.19 248 TYR B CA 1
ATOM 4639 C C . TYR B 1 248 ? 18.594 6.797 -8.656 1 96.19 248 TYR B C 1
ATOM 4641 O O . TYR B 1 248 ? 17.969 7.852 -8.5 1 96.19 248 TYR B O 1
ATOM 4649 N N . PHE B 1 249 ? 19.812 6.594 -8.172 1 96.56 249 PHE B N 1
ATOM 4650 C CA . PHE B 1 249 ? 20.484 7.668 -7.453 1 96.56 249 PHE B CA 1
ATOM 4651 C C . PHE B 1 249 ? 20.688 8.883 -8.352 1 96.56 249 PHE B C 1
ATOM 4653 O O . PHE B 1 249 ? 20.516 10.023 -7.918 1 96.56 249 PHE B O 1
ATOM 4660 N N . ASP B 1 250 ? 21.078 8.602 -9.594 1 97.44 250 ASP B N 1
ATOM 4661 C CA . ASP B 1 250 ? 21.25 9.695 -10.547 1 97.44 250 ASP B CA 1
ATOM 4662 C C . ASP B 1 250 ? 19.938 10.461 -10.742 1 97.44 250 ASP B C 1
ATOM 4664 O O . ASP B 1 250 ? 19.938 11.688 -10.789 1 97.44 250 ASP B O 1
ATOM 4668 N N . GLU B 1 251 ? 18.891 9.734 -10.844 1 97.5 251 GLU B N 1
ATOM 4669 C CA . GLU B 1 251 ? 17.578 10.359 -11.008 1 97.5 251 GLU B CA 1
ATOM 4670 C C . GLU B 1 251 ? 17.203 11.172 -9.773 1 97.5 251 GLU B C 1
ATOM 4672 O O . GLU B 1 251 ? 16.688 12.289 -9.891 1 97.5 251 GLU B O 1
ATOM 4677 N N . MET B 1 252 ? 17.422 10.641 -8.609 1 97.62 252 MET B N 1
ATOM 4678 C CA . MET B 1 252 ? 17.141 11.344 -7.363 1 97.62 252 MET B CA 1
ATOM 4679 C C . MET B 1 252 ? 17.891 12.672 -7.301 1 97.62 252 MET B C 1
ATOM 4681 O O . MET B 1 252 ? 17.297 13.711 -7.012 1 97.62 252 MET B O 1
ATOM 4685 N N . TRP B 1 253 ? 19.156 12.57 -7.59 1 97.25 253 TRP B N 1
ATOM 4686 C CA . TRP B 1 253 ? 19.984 13.758 -7.504 1 97.25 253 TRP B CA 1
ATOM 4687 C C . TRP B 1 253 ? 19.531 14.82 -8.5 1 97.25 253 TRP B C 1
ATOM 4689 O O . TRP B 1 253 ? 19.484 16.016 -8.172 1 97.25 253 TRP B O 1
ATOM 4699 N N . SER B 1 254 ? 19.203 14.367 -9.68 1 97.31 254 SER B N 1
ATOM 4700 C CA . SER B 1 254 ? 18.766 15.289 -10.727 1 97.31 254 SER B CA 1
ATOM 4701 C C . SER B 1 254 ? 17.422 15.93 -10.367 1 97.31 254 SER B C 1
ATOM 4703 O O . SER B 1 254 ? 17.156 17.062 -10.773 1 97.31 254 SER B O 1
ATOM 4705 N N . ALA B 1 255 ? 16.625 15.25 -9.617 1 95.81 255 ALA B N 1
ATOM 4706 C CA . ALA B 1 255 ? 15.289 15.727 -9.289 1 95.81 255 ALA B CA 1
ATOM 4707 C C . ALA B 1 255 ? 15.32 16.656 -8.086 1 95.81 255 ALA B C 1
ATOM 4709 O O . ALA B 1 255 ? 14.383 17.422 -7.859 1 95.81 255 ALA B O 1
ATOM 4710 N N . MET B 1 256 ? 16.359 16.609 -7.316 1 95.5 256 MET B N 1
ATOM 4711 C CA . MET B 1 256 ? 16.484 17.453 -6.133 1 95.5 256 MET B CA 1
ATOM 4712 C C . MET B 1 256 ? 16.75 18.906 -6.523 1 95.5 256 MET B C 1
ATOM 4714 O O . MET B 1 256 ? 17.484 19.172 -7.48 1 95.5 256 MET B O 1
ATOM 4718 N N . GLY B 1 257 ? 16.125 19.812 -5.734 1 93.88 257 GLY B N 1
ATOM 4719 C CA . GLY B 1 257 ? 16.453 21.219 -5.918 1 93.88 257 GLY B CA 1
ATOM 4720 C C . GLY B 1 257 ? 17.812 21.594 -5.348 1 93.88 257 GLY B C 1
ATOM 4721 O O . GLY B 1 257 ? 18.453 20.797 -4.668 1 93.88 257 GLY B O 1
ATOM 4722 N N . ALA B 1 258 ? 18.172 22.844 -5.586 1 94.75 258 ALA B N 1
ATOM 4723 C CA . ALA B 1 258 ? 19.484 23.344 -5.16 1 94.75 258 ALA B CA 1
ATOM 4724 C C . ALA B 1 258 ? 19.625 23.281 -3.641 1 94.75 258 ALA B C 1
ATOM 4726 O O . ALA B 1 258 ? 20.656 22.875 -3.123 1 94.75 258 ALA B O 1
ATOM 4727 N N . ASN B 1 259 ? 18.578 23.609 -2.979 1 94.25 259 ASN B N 1
ATOM 4728 C CA . ASN B 1 259 ? 18.625 23.609 -1.52 1 94.25 259 ASN B CA 1
ATOM 4729 C C . ASN B 1 259 ? 18.75 22.188 -0.961 1 94.25 259 ASN B C 1
ATOM 4731 O O 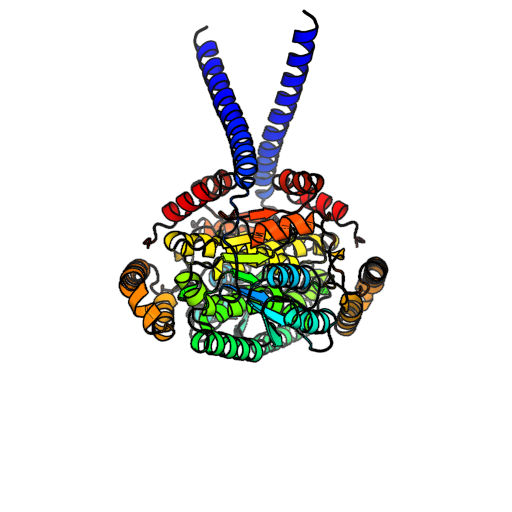. ASN B 1 259 ? 19.516 21.953 -0.033 1 94.25 259 ASN B O 1
ATOM 4735 N N . GLN B 1 260 ? 18.062 21.281 -1.502 1 95.12 260 GLN B N 1
ATOM 4736 C CA . GLN B 1 260 ? 18.141 19.891 -1.081 1 95.12 260 GLN B CA 1
ATOM 4737 C C . GLN B 1 260 ? 19.516 19.312 -1.332 1 95.12 260 GLN B C 1
ATOM 4739 O O . GLN B 1 260 ? 20.062 18.609 -0.479 1 95.12 260 GLN B O 1
ATOM 4744 N N . ARG B 1 261 ? 20.078 19.609 -2.486 1 96.06 261 ARG B N 1
ATOM 4745 C CA . ARG B 1 261 ? 21.406 19.109 -2.836 1 96.06 261 ARG B CA 1
ATOM 4746 C C . ARG B 1 261 ? 22.453 19.609 -1.859 1 96.06 261 ARG B C 1
ATOM 4748 O O . ARG B 1 261 ? 23.312 18.844 -1.407 1 96.06 261 ARG B O 1
ATOM 4755 N N . ALA B 1 262 ? 22.312 20.906 -1.567 1 96.06 262 ALA B N 1
ATOM 4756 C CA . ALA B 1 262 ? 23.266 21.5 -0.623 1 96.06 262 ALA B CA 1
ATOM 4757 C C . ALA B 1 262 ? 23.125 20.859 0.757 1 96.06 262 ALA B C 1
ATOM 4759 O O . ALA B 1 262 ? 24.125 20.594 1.43 1 96.06 262 ALA B O 1
ATOM 4760 N N . PHE B 1 263 ? 21.953 20.578 1.098 1 95.5 263 PHE B N 1
ATOM 4761 C CA . PHE B 1 263 ? 21.656 20.031 2.422 1 95.5 263 PHE B CA 1
ATOM 4762 C C . PHE B 1 263 ? 22.109 18.578 2.529 1 95.5 263 PHE B C 1
ATOM 4764 O O . PHE B 1 263 ? 22.656 18.172 3.555 1 95.5 263 PHE B O 1
ATOM 4771 N N . TYR B 1 264 ? 21.953 17.75 1.464 1 95.25 264 TYR B N 1
ATOM 4772 C CA . TYR B 1 264 ? 22.109 16.312 1.567 1 95.25 264 TYR B CA 1
ATOM 4773 C C . TYR B 1 264 ? 23.391 15.844 0.897 1 95.25 264 TYR B C 1
ATOM 4775 O O . TYR B 1 264 ? 23.719 14.656 0.937 1 95.25 264 TYR B O 1
ATOM 4783 N N . GLN B 1 265 ? 24.172 16.641 0.319 1 95.5 265 GLN B N 1
ATOM 4784 C CA . GLN B 1 265 ? 25.281 16.234 -0.55 1 95.5 265 GLN B CA 1
ATOM 4785 C C . GLN B 1 265 ? 26.172 15.203 0.132 1 95.5 265 GLN B C 1
ATOM 4787 O O . GLN B 1 265 ? 26.375 14.117 -0.402 1 95.5 265 GLN B O 1
ATOM 4792 N N . ASP B 1 266 ? 26.672 15.508 1.295 1 94.88 266 ASP B N 1
ATOM 4793 C CA . ASP B 1 266 ? 27.578 14.609 1.99 1 94.88 266 ASP B CA 1
ATOM 4794 C C . ASP B 1 266 ? 26.906 13.281 2.33 1 94.88 266 ASP B C 1
ATOM 4796 O O . ASP B 1 266 ? 27.453 12.211 2.059 1 94.88 266 ASP B O 1
ATOM 4800 N N . TYR B 1 267 ? 25.719 13.422 2.889 1 93.69 267 TYR B N 1
ATOM 4801 C CA . TYR B 1 267 ? 24.984 12.227 3.281 1 93.69 267 TYR B CA 1
ATOM 4802 C C . TYR B 1 267 ? 24.625 11.383 2.064 1 93.69 267 TYR B C 1
ATOM 4804 O O . TYR B 1 267 ? 24.766 10.156 2.088 1 93.69 267 TYR B O 1
ATOM 4812 N N . PHE B 1 268 ? 24.188 12.016 1.022 1 95.75 268 PHE B N 1
ATOM 4813 C CA . PHE B 1 268 ? 23.812 11.352 -0.218 1 95.75 268 PHE B CA 1
ATOM 4814 C C . PHE B 1 268 ? 25 10.609 -0.817 1 95.75 268 PHE B C 1
ATOM 4816 O O . PHE B 1 268 ? 24.875 9.461 -1.232 1 95.75 268 PHE B O 1
ATOM 4823 N N . ASP B 1 269 ? 26.156 11.25 -0.784 1 94.94 269 ASP B N 1
ATOM 4824 C CA . ASP B 1 269 ? 27.375 10.656 -1.34 1 94.94 269 ASP B CA 1
ATOM 4825 C C . ASP B 1 269 ? 27.797 9.422 -0.536 1 94.94 269 ASP B C 1
ATOM 4827 O O . ASP B 1 269 ? 28.172 8.398 -1.108 1 94.94 269 ASP B O 1
ATOM 4831 N N . ARG B 1 270 ? 27.734 9.5 0.745 1 93.5 270 ARG B N 1
ATOM 4832 C CA . ARG B 1 270 ? 28.094 8.367 1.594 1 93.5 270 ARG B CA 1
ATOM 4833 C C . ARG B 1 270 ? 27.109 7.215 1.39 1 93.5 270 ARG B C 1
ATOM 4835 O O . ARG B 1 270 ? 27.516 6.051 1.325 1 93.5 270 ARG B O 1
ATOM 4842 N N . TYR B 1 271 ? 25.906 7.598 1.275 1 92.56 271 TYR B N 1
ATOM 4843 C CA . TYR B 1 271 ? 24.844 6.605 1.077 1 92.56 271 TYR B CA 1
ATOM 4844 C C . TYR B 1 271 ? 25.031 5.879 -0.25 1 92.56 271 TYR B C 1
ATOM 4846 O O . TYR B 1 271 ? 24.984 4.648 -0.301 1 92.56 271 TYR B O 1
ATOM 4854 N N . ARG B 1 272 ? 25.188 6.629 -1.286 1 92.88 272 ARG B N 1
ATOM 4855 C CA . ARG B 1 272 ? 25.422 6.098 -2.623 1 92.88 272 ARG B CA 1
ATOM 4856 C C . ARG B 1 272 ? 26.688 5.238 -2.654 1 92.88 272 ARG B C 1
ATOM 4858 O O . ARG B 1 272 ? 26.688 4.152 -3.238 1 92.88 272 ARG B O 1
ATOM 4865 N N . GLY B 1 273 ? 27.75 5.719 -2.09 1 91.62 273 GLY B N 1
ATOM 4866 C CA . GLY B 1 273 ? 29 4.98 -2.051 1 91.62 273 GLY B CA 1
ATOM 4867 C C . GLY B 1 273 ? 28.891 3.646 -1.342 1 91.62 273 GLY B C 1
ATOM 4868 O O . GLY B 1 273 ? 29.5 2.66 -1.758 1 91.62 273 GLY B O 1
ATOM 4869 N N . TYR B 1 274 ? 28.094 3.641 -0.321 1 88.88 274 TYR B N 1
ATOM 4870 C CA . TYR B 1 274 ? 27.906 2.426 0.461 1 88.88 274 TYR B CA 1
ATOM 4871 C C . TYR B 1 274 ? 27.156 1.375 -0.346 1 88.88 274 TYR B C 1
ATOM 4873 O O . TYR B 1 274 ? 27.484 0.188 -0.289 1 88.88 274 TYR B O 1
ATOM 4881 N N . LEU B 1 275 ? 26.172 1.768 -1.114 1 89.25 275 LEU B N 1
ATOM 4882 C CA . LEU B 1 275 ? 25.281 0.833 -1.799 1 89.25 275 LEU B CA 1
ATOM 4883 C C . LEU B 1 275 ? 25.844 0.456 -3.166 1 89.25 275 LEU B C 1
ATOM 4885 O O . LEU B 1 275 ? 25.438 -0.549 -3.754 1 89.25 275 LEU B O 1
ATOM 4889 N N . ALA B 1 276 ? 26.75 1.204 -3.66 1 88.75 276 ALA B N 1
ATOM 4890 C CA . ALA B 1 276 ? 27.266 1.017 -5.012 1 88.75 276 ALA B CA 1
ATOM 4891 C C . ALA B 1 276 ? 27.844 -0.388 -5.191 1 88.75 276 ALA B C 1
ATOM 4893 O O . ALA B 1 276 ? 27.484 -1.091 -6.141 1 88.75 276 ALA B O 1
ATOM 4894 N N . PRO B 1 277 ? 28.609 -0.87 -4.262 1 82.69 277 PRO B N 1
ATOM 4895 C CA . PRO B 1 277 ? 29.172 -2.215 -4.441 1 82.69 277 PRO B CA 1
ATOM 4896 C C . PRO B 1 277 ? 28.141 -3.312 -4.199 1 82.69 277 PRO B C 1
ATOM 4898 O O . PRO B 1 277 ? 28.297 -4.438 -4.684 1 82.69 277 PRO B O 1
ATOM 4901 N N . LEU B 1 278 ? 27.094 -2.99 -3.506 1 79 278 LEU B N 1
ATOM 4902 C CA . LEU B 1 278 ? 26.094 -3.98 -3.121 1 79 278 LEU B CA 1
ATOM 4903 C C . LEU B 1 278 ? 25.031 -4.141 -4.211 1 79 278 LEU B C 1
ATOM 4905 O O . LEU B 1 278 ? 24.422 -5.203 -4.332 1 79 278 LEU B O 1
ATOM 4909 N N . CYS B 1 279 ? 24.859 -3.152 -5 1 80.06 279 CYS B N 1
ATOM 4910 C CA . CYS B 1 279 ? 23.75 -3.139 -5.953 1 80.06 279 CYS B CA 1
ATOM 4911 C C . CYS B 1 279 ? 24.266 -3.262 -7.383 1 80.06 279 CYS B C 1
ATOM 4913 O O . CYS B 1 279 ? 23.703 -2.666 -8.305 1 80.06 279 CYS B O 1
ATOM 4915 N N . GLN B 1 280 ? 25.141 -4.035 -7.602 1 79.12 280 GLN B N 1
ATOM 4916 C CA . GLN B 1 280 ? 25.656 -4.281 -8.945 1 79.12 280 GLN B CA 1
ATOM 4917 C C . GLN B 1 280 ? 24.844 -5.352 -9.664 1 79.12 280 GLN B C 1
ATOM 4919 O O . GLN B 1 280 ? 24.312 -6.262 -9.023 1 79.12 280 GLN B O 1
ATOM 4924 N N . PRO B 1 281 ? 24.625 -5.09 -10.961 1 79.19 281 PRO B N 1
ATOM 4925 C CA . PRO B 1 281 ? 23.938 -6.141 -11.719 1 79.19 281 PRO B CA 1
ATOM 4926 C C . PRO B 1 281 ? 24.625 -7.5 -11.602 1 79.19 281 PRO B C 1
ATOM 4928 O O . PRO B 1 281 ? 25.859 -7.566 -11.578 1 79.19 281 PRO B O 1
ATOM 4931 N N . ARG B 1 282 ? 23.812 -8.5 -11.414 1 76.56 282 ARG B N 1
ATOM 4932 C CA . ARG B 1 282 ? 24.344 -9.859 -11.297 1 76.56 282 ARG B CA 1
ATOM 4933 C C . ARG B 1 282 ? 23.891 -10.727 -12.461 1 76.56 282 ARG B C 1
ATOM 4935 O O . ARG B 1 282 ? 22.844 -10.461 -13.07 1 76.56 282 ARG B O 1
ATOM 4942 N N . ALA B 1 283 ? 24.703 -11.594 -12.766 1 77.62 283 ALA B N 1
ATOM 4943 C CA . ALA B 1 283 ? 24.344 -12.578 -13.781 1 77.62 283 ALA B CA 1
ATOM 4944 C C . ALA B 1 283 ? 23.156 -13.43 -13.328 1 77.62 283 ALA B C 1
ATOM 4946 O O . ALA B 1 283 ? 22.906 -13.547 -12.133 1 77.62 283 ALA B O 1
ATOM 4947 N N . LEU B 1 284 ? 22.469 -13.898 -14.359 1 81.25 284 LEU B N 1
ATOM 4948 C CA . LEU B 1 284 ? 21.359 -14.797 -14.055 1 81.25 284 LEU B CA 1
ATOM 4949 C C . LEU B 1 284 ? 21.828 -15.984 -13.234 1 81.25 284 LEU B C 1
ATOM 4951 O O . LEU B 1 284 ? 22.781 -16.672 -13.609 1 81.25 284 LEU B O 1
ATOM 4955 N N . GLU B 1 285 ? 21.203 -16.047 -12.094 1 79.81 285 GLU B N 1
ATOM 4956 C CA . GLU B 1 285 ? 21.641 -17.109 -11.195 1 79.81 285 GLU B CA 1
ATOM 4957 C C . GLU B 1 285 ? 20.562 -18.172 -11.031 1 79.81 285 GLU B C 1
ATOM 4959 O O . GLU B 1 285 ? 19.406 -17.859 -10.75 1 79.81 285 GLU B O 1
ATOM 4964 N N . SER B 1 286 ? 20.984 -19.406 -11.312 1 83.69 286 SER B N 1
ATOM 4965 C CA . SER B 1 286 ? 20.156 -20.562 -10.922 1 83.69 286 SER B CA 1
ATOM 4966 C C . SER B 1 286 ? 20.547 -21.062 -9.539 1 83.69 286 SER B C 1
ATOM 4968 O O . SER B 1 286 ? 21.688 -21.453 -9.312 1 83.69 286 SER B O 1
ATOM 4970 N N . PHE B 1 287 ? 19.531 -21.016 -8.695 1 84.25 287 PHE B N 1
ATOM 4971 C CA . PHE B 1 287 ? 19.828 -21.438 -7.332 1 84.25 287 PHE B CA 1
ATOM 4972 C C . PHE B 1 287 ? 20.141 -22.922 -7.273 1 84.25 287 PHE B C 1
ATOM 4974 O O . PHE B 1 287 ? 19.484 -23.719 -7.961 1 84.25 287 PHE B O 1
ATOM 4981 N N . SER B 1 288 ? 21.156 -23.172 -6.461 1 83.06 288 SER B N 1
ATOM 4982 C CA . SER B 1 288 ? 21.5 -24.578 -6.277 1 83.06 288 SER B CA 1
ATOM 4983 C C . SER B 1 288 ? 20.391 -25.344 -5.543 1 83.06 288 SER B C 1
ATOM 4985 O O . SER B 1 288 ? 19.609 -24.734 -4.82 1 83.06 288 SER B O 1
ATOM 4987 N N . GLU B 1 289 ? 20.406 -26.625 -5.727 1 84.25 289 GLU B N 1
ATOM 4988 C CA . GLU B 1 289 ? 19.406 -27.469 -5.066 1 84.25 289 GLU B CA 1
ATOM 4989 C C . GLU B 1 289 ? 19.578 -27.438 -3.551 1 84.25 289 GLU B C 1
ATOM 4991 O O . GLU B 1 289 ? 18.609 -27.609 -2.805 1 84.25 289 GLU B O 1
ATOM 4996 N N . SER B 1 290 ? 20.766 -27.141 -3.086 1 82.12 290 SER B N 1
ATOM 4997 C CA . SER B 1 290 ? 21.062 -27.156 -1.657 1 82.12 290 SER B CA 1
ATOM 4998 C C . SER B 1 290 ? 20.734 -25.797 -1.018 1 82.12 290 SER B C 1
ATOM 5000 O O . SER B 1 290 ? 20.719 -25.688 0.209 1 82.12 290 SER B O 1
ATOM 5002 N N . ASP B 1 291 ? 20.438 -24.922 -1.89 1 82.69 291 ASP B N 1
ATOM 5003 C CA . ASP B 1 291 ? 20.078 -23.609 -1.366 1 82.69 291 ASP B CA 1
ATOM 5004 C C . ASP B 1 291 ? 18.766 -23.656 -0.588 1 82.69 291 ASP B C 1
ATOM 5006 O O . ASP B 1 291 ? 17.766 -24.219 -1.073 1 82.69 291 ASP B O 1
ATOM 5010 N N . PRO B 1 292 ? 18.781 -23.125 0.614 1 81.75 292 PRO B N 1
ATOM 5011 C CA . PRO B 1 292 ? 17.562 -23.109 1.409 1 81.75 292 PRO B CA 1
ATOM 5012 C C . PRO B 1 292 ? 16.391 -22.438 0.685 1 81.75 292 PRO B C 1
ATOM 5014 O O . PRO B 1 292 ? 15.234 -22.828 0.873 1 81.75 292 PRO B O 1
ATOM 5017 N N . LEU B 1 293 ? 16.703 -21.531 -0.117 1 85.75 293 LEU B N 1
ATOM 5018 C CA . LEU B 1 293 ? 15.664 -20.828 -0.87 1 85.75 293 LEU B CA 1
ATOM 5019 C C . LEU B 1 293 ? 14.984 -21.781 -1.859 1 85.75 293 LEU B C 1
ATOM 5021 O O . LEU B 1 293 ? 13.781 -21.688 -2.09 1 85.75 293 LEU B O 1
ATOM 5025 N N . THR B 1 294 ? 15.797 -22.625 -2.412 1 89.12 294 THR B N 1
ATOM 5026 C CA . THR B 1 294 ? 15.258 -23.609 -3.355 1 89.12 294 THR B CA 1
ATOM 5027 C C . THR B 1 294 ? 14.25 -24.516 -2.666 1 89.12 294 THR B C 1
ATOM 5029 O O . THR B 1 294 ? 13.18 -24.797 -3.213 1 89.12 294 THR B O 1
ATOM 5032 N N . GLY B 1 295 ? 14.586 -24.938 -1.503 1 88.62 295 GLY B N 1
ATOM 5033 C CA . GLY B 1 295 ? 13.664 -25.766 -0.741 1 88.62 295 GLY B CA 1
ATOM 5034 C C . GLY B 1 295 ? 12.367 -25.062 -0.398 1 88.62 295 GLY B C 1
ATOM 5035 O O . GLY B 1 295 ? 11.289 -25.656 -0.499 1 88.62 295 GLY B O 1
ATOM 5036 N N . CYS B 1 296 ? 12.477 -23.844 -0.043 1 89.62 296 CYS B N 1
ATOM 5037 C CA . CYS B 1 296 ? 11.297 -23.047 0.304 1 89.62 296 CYS B CA 1
ATOM 5038 C C . CYS B 1 296 ? 10.398 -22.844 -0.912 1 89.62 296 CYS B C 1
ATOM 5040 O O . CYS B 1 296 ? 9.18 -22.984 -0.818 1 89.62 296 CYS B O 1
ATOM 5042 N N . MET B 1 297 ? 11.031 -22.531 -2.051 1 93.06 297 MET B N 1
ATOM 5043 C CA . MET B 1 297 ? 10.266 -22.344 -3.281 1 93.06 297 MET B CA 1
ATOM 5044 C C . MET B 1 297 ? 9.539 -23.625 -3.676 1 93.06 297 MET B C 1
ATOM 5046 O O . MET B 1 297 ? 8.383 -23.578 -4.094 1 93.06 297 MET B O 1
ATOM 5050 N N . ARG B 1 298 ? 10.203 -24.719 -3.516 1 93.69 298 ARG B N 1
ATOM 5051 C CA . ARG B 1 298 ? 9.594 -26.016 -3.836 1 93.69 298 ARG B CA 1
ATOM 5052 C C . ARG B 1 298 ? 8.367 -26.266 -2.971 1 93.69 298 ARG B C 1
ATOM 5054 O O . ARG B 1 298 ? 7.328 -26.703 -3.471 1 93.69 298 ARG B O 1
ATOM 5061 N N . ARG B 1 299 ? 8.5 -25.922 -1.74 1 92.88 299 ARG B N 1
ATOM 5062 C CA . ARG B 1 299 ? 7.395 -26.141 -0.817 1 92.88 299 ARG B CA 1
ATOM 5063 C C . ARG B 1 299 ? 6.215 -25.234 -1.155 1 92.88 299 ARG B C 1
ATOM 5065 O O . ARG B 1 299 ? 5.066 -25.688 -1.189 1 92.88 299 ARG B O 1
ATOM 5072 N N . VAL B 1 300 ? 6.5 -24.031 -1.404 1 94.5 300 VAL B N 1
ATOM 5073 C CA . VAL B 1 300 ? 5.461 -23.047 -1.707 1 94.5 300 VAL B CA 1
ATOM 5074 C C . VAL B 1 300 ? 4.707 -23.469 -2.965 1 94.5 300 VAL B C 1
ATOM 5076 O O . VAL B 1 300 ? 3.482 -23.328 -3.041 1 94.5 300 VAL B O 1
ATOM 5079 N N . LEU B 1 301 ? 5.422 -24.078 -3.906 1 96.12 301 LEU B N 1
ATOM 5080 C CA . LEU B 1 301 ? 4.848 -24.406 -5.207 1 96.12 301 LEU B CA 1
ATOM 5081 C C . LEU B 1 301 ? 4.141 -25.766 -5.16 1 96.12 301 LEU B C 1
ATOM 5083 O O . LEU B 1 301 ? 3.102 -25.938 -5.797 1 96.12 301 LEU B O 1
ATOM 5087 N N . PHE B 1 302 ? 4.684 -26.719 -4.336 1 94.94 302 PHE B N 1
ATOM 5088 C CA . PHE B 1 302 ? 4.293 -28.094 -4.641 1 94.94 302 PHE B CA 1
ATOM 5089 C C . PHE B 1 302 ? 3.729 -28.781 -3.402 1 94.94 302 PHE B C 1
ATOM 5091 O O . PHE B 1 302 ? 3.205 -29.891 -3.486 1 94.94 302 PHE B O 1
ATOM 5098 N N . ASP B 1 303 ? 3.791 -28.109 -2.199 1 92.94 303 ASP B N 1
ATOM 5099 C CA . ASP B 1 303 ? 3.17 -28.75 -1.042 1 92.94 303 ASP B CA 1
ATOM 5100 C C . ASP B 1 303 ? 1.704 -29.078 -1.317 1 92.94 303 ASP B C 1
ATOM 5102 O O . ASP B 1 303 ? 0.964 -28.25 -1.842 1 92.94 303 ASP B O 1
ATOM 5106 N N . ALA B 1 304 ? 1.297 -30.25 -0.997 1 88.81 304 ALA B N 1
ATOM 5107 C CA . ALA B 1 304 ? -0.069 -30.703 -1.249 1 88.81 304 ALA B CA 1
ATOM 5108 C C . ALA B 1 304 ? -1.076 -29.891 -0.443 1 88.81 304 ALA B C 1
ATOM 5110 O O . ALA B 1 304 ? -2.146 -29.531 -0.945 1 88.81 304 ALA B O 1
ATOM 5111 N N . SER B 1 305 ? -0.725 -29.656 0.794 1 88.31 305 SER B N 1
ATOM 5112 C CA . SER B 1 305 ? -1.499 -28.781 1.665 1 88.31 305 SER B CA 1
ATOM 5113 C C . SER B 1 305 ? -0.703 -27.531 2.043 1 88.31 305 SER B C 1
ATOM 5115 O O . SER B 1 305 ? -0.063 -27.484 3.096 1 88.31 305 SER B O 1
ATOM 5117 N N . PRO B 1 306 ? -0.853 -26.547 1.187 1 90.31 306 PRO B N 1
ATOM 5118 C CA . PRO B 1 306 ? -0.017 -25.359 1.419 1 90.31 306 PRO B CA 1
ATOM 5119 C C . PRO B 1 306 ? -0.406 -24.609 2.686 1 90.31 306 PRO B C 1
ATOM 5121 O O . PRO B 1 306 ? -1.591 -24.516 3.02 1 90.31 306 PRO B O 1
ATOM 5124 N N . ARG B 1 307 ? 0.614 -24.094 3.402 1 87.38 307 ARG B N 1
ATOM 5125 C CA . ARG B 1 307 ? 0.417 -23.172 4.52 1 87.38 307 ARG B CA 1
ATOM 5126 C C . ARG B 1 307 ? 0.08 -21.766 4.027 1 87.38 307 ARG B C 1
ATOM 5128 O O . ARG B 1 307 ? 0.254 -21.469 2.846 1 87.38 307 ARG B O 1
ATOM 5135 N N . SER B 1 308 ? -0.401 -21.016 4.973 1 90 308 SER B N 1
ATOM 5136 C CA . SER B 1 308 ? -0.751 -19.656 4.594 1 90 308 SER B CA 1
ATOM 5137 C C . SER B 1 308 ? 0.481 -18.766 4.562 1 90 308 SER B C 1
ATOM 5139 O O . SER B 1 308 ? 0.447 -17.672 3.99 1 90 308 SER B O 1
ATOM 5141 N N . LEU B 1 309 ? 1.52 -19.203 5.203 1 88.69 309 LEU B N 1
ATOM 5142 C CA . LEU B 1 309 ? 2.727 -18.375 5.301 1 88.69 309 LEU B CA 1
ATOM 5143 C C . LEU B 1 309 ? 3.977 -19.25 5.25 1 88.69 309 LEU B C 1
ATOM 5145 O O . LEU B 1 309 ? 4.078 -20.25 5.977 1 88.69 309 LEU B O 1
ATOM 5149 N N . TYR B 1 310 ? 4.859 -19.016 4.312 1 88.38 310 TYR B N 1
ATOM 5150 C CA . TYR B 1 310 ? 6.188 -19.609 4.23 1 88.38 310 TYR B CA 1
ATOM 5151 C C . TYR B 1 310 ? 7.27 -18.547 4.422 1 88.38 310 TYR B C 1
ATOM 5153 O O . TYR B 1 310 ? 7.34 -17.578 3.662 1 88.38 310 TYR B O 1
ATOM 5161 N N . ILE B 1 311 ? 8.133 -18.641 5.406 1 84.31 311 ILE B N 1
ATOM 5162 C CA . ILE B 1 311 ? 9.227 -17.719 5.672 1 84.31 311 ILE B CA 1
ATOM 5163 C C . ILE B 1 311 ? 10.562 -18.438 5.473 1 84.31 311 ILE B C 1
ATOM 5165 O O . ILE B 1 311 ? 10.805 -19.5 6.074 1 84.31 311 ILE B O 1
ATOM 5169 N N . CYS B 1 312 ? 11.305 -17.953 4.543 1 80.69 312 CYS B N 1
ATOM 5170 C CA . CYS B 1 312 ? 12.633 -18.5 4.328 1 80.69 312 CYS B CA 1
ATOM 5171 C C . CYS B 1 312 ? 13.695 -17.625 4.996 1 80.69 312 CYS B C 1
ATOM 5173 O O . CYS B 1 312 ? 14.242 -16.719 4.367 1 80.69 312 CYS B O 1
ATOM 5175 N N . GLU B 1 313 ? 13.859 -17.609 6.215 1 70.75 313 GLU B N 1
ATOM 5176 C CA . GLU B 1 313 ? 14.859 -16.797 6.91 1 70.75 313 GLU B CA 1
ATOM 5177 C C . GLU B 1 313 ? 15.633 -17.641 7.926 1 70.75 313 GLU B C 1
ATOM 5179 O O . GLU B 1 313 ? 15.102 -18.609 8.461 1 70.75 313 GLU B O 1
ATOM 5184 N N . PRO B 1 314 ? 16.969 -17.188 7.934 1 60.69 314 PRO B N 1
ATOM 5185 C CA . PRO B 1 314 ? 17.703 -17.797 9.047 1 60.69 314 PRO B CA 1
ATOM 5186 C C . PRO B 1 314 ? 17.094 -17.453 10.406 1 60.69 314 PRO B C 1
ATOM 5188 O O . PRO B 1 314 ? 16.406 -16.438 10.547 1 60.69 314 PRO B O 1
ATOM 5191 N N . TRP B 1 315 ? 17.109 -18.375 11.32 1 54.03 315 TRP B N 1
ATOM 5192 C CA . TRP B 1 315 ? 16.516 -18.266 12.656 1 54.03 315 TRP B CA 1
ATOM 5193 C C . TRP B 1 315 ? 16.859 -16.938 13.305 1 54.03 315 TRP B C 1
ATOM 5195 O O . TRP B 1 315 ? 16.078 -16.406 14.094 1 54.03 315 TRP B O 1
ATOM 5205 N N . ARG B 1 316 ? 18 -16.375 12.891 1 53 316 ARG B N 1
ATOM 5206 C CA . ARG B 1 316 ? 18.453 -15.141 13.508 1 53 316 ARG B CA 1
ATOM 5207 C C . ARG B 1 316 ? 17.5 -13.992 13.203 1 53 316 ARG B C 1
ATOM 5209 O O . ARG B 1 316 ? 17.281 -13.109 14.039 1 53 316 ARG B O 1
ATOM 5216 N N . TYR B 1 317 ? 16.953 -14.094 12.078 1 56.28 317 TYR B N 1
ATOM 5217 C CA . TYR B 1 317 ? 16.062 -13.008 11.68 1 56.28 317 TYR B CA 1
ATOM 5218 C C . TYR B 1 317 ? 14.711 -13.125 12.359 1 56.28 317 TYR B C 1
ATOM 5220 O O . TYR B 1 317 ? 14.047 -12.117 12.625 1 56.28 317 TYR B O 1
ATOM 5228 N N . PHE B 1 318 ? 14.438 -14.391 12.695 1 52.94 318 PHE B N 1
ATOM 5229 C CA . PHE B 1 318 ? 13.188 -14.617 13.422 1 52.94 318 PHE B CA 1
ATOM 5230 C C . PHE B 1 318 ? 13.195 -13.875 14.75 1 52.94 318 PHE B C 1
ATOM 5232 O O . PHE B 1 318 ? 12.211 -13.227 15.117 1 52.94 318 PHE B O 1
ATOM 5239 N N . PHE B 1 319 ? 14.266 -13.93 15.445 1 50.75 319 PHE B N 1
ATOM 52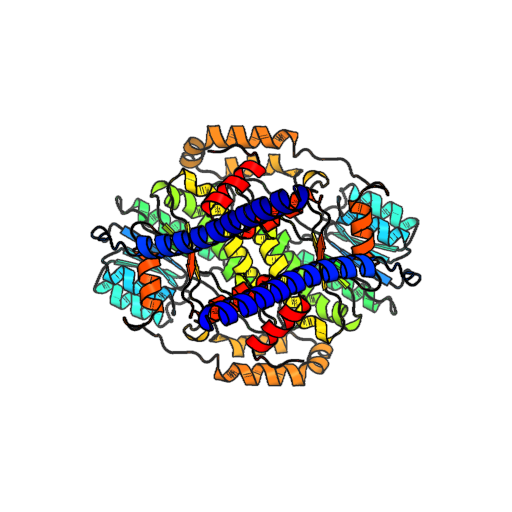40 C CA . PHE B 1 319 ? 14.336 -13.297 16.75 1 50.75 319 PHE B CA 1
ATOM 5241 C C . PHE B 1 319 ? 14.352 -11.773 16.625 1 50.75 319 PHE B C 1
ATOM 5243 O O . PHE B 1 319 ? 13.703 -11.07 17.391 1 50.75 319 PHE B O 1
ATOM 5250 N N . TYR B 1 320 ? 14.969 -11.391 15.672 1 51.06 320 TYR B N 1
ATOM 5251 C CA . TYR B 1 320 ? 15.078 -9.945 15.492 1 51.06 320 TYR B CA 1
ATOM 5252 C C . TYR B 1 320 ? 13.727 -9.328 15.18 1 51.06 320 TYR B C 1
ATOM 5254 O O . TYR B 1 320 ? 13.359 -8.297 15.758 1 51.06 320 TYR B O 1
ATOM 5262 N N . TYR B 1 321 ? 13.031 -10.031 14.398 1 54.44 321 TYR B N 1
ATOM 5263 C CA . TYR B 1 321 ? 11.797 -9.406 13.938 1 54.44 321 TYR B CA 1
ATOM 5264 C C . TYR B 1 321 ? 10.68 -9.586 14.961 1 54.44 321 TYR B C 1
ATOM 5266 O O . TYR B 1 321 ? 9.836 -8.703 15.125 1 54.44 321 TYR B O 1
ATOM 5274 N N . ASN B 1 322 ? 10.703 -10.68 15.656 1 51.31 322 ASN B N 1
ATOM 5275 C CA . ASN B 1 322 ? 9.625 -10.938 16.609 1 51.31 322 ASN B CA 1
ATOM 5276 C C . ASN B 1 322 ? 9.914 -10.312 17.969 1 51.31 322 ASN B C 1
ATOM 5278 O O . ASN B 1 322 ? 8.992 -9.93 18.688 1 51.31 322 ASN B O 1
ATOM 5282 N N . ALA B 1 323 ? 11.141 -10.391 18.297 1 49.44 323 ALA B N 1
ATOM 5283 C CA . ALA B 1 323 ? 11.461 -9.883 19.625 1 49.44 323 ALA B CA 1
ATOM 5284 C C . ALA B 1 323 ? 11.203 -8.383 19.719 1 49.44 323 ALA B C 1
ATOM 5286 O O . ALA B 1 323 ? 10.82 -7.871 20.781 1 49.44 323 ALA B O 1
ATOM 5287 N N . PHE B 1 324 ? 11.273 -7.746 18.547 1 50.59 324 PHE B N 1
ATOM 5288 C CA . PHE B 1 324 ? 11.281 -6.293 18.641 1 50.59 324 PHE B CA 1
ATOM 5289 C C . PHE B 1 324 ? 9.883 -5.727 18.438 1 50.59 324 PHE B C 1
ATOM 5291 O O . PHE B 1 324 ? 9.688 -4.508 18.469 1 50.59 324 PHE B O 1
ATOM 5298 N N . ARG B 1 325 ? 9.039 -6.629 18.188 1 53.94 325 ARG B N 1
ATOM 5299 C CA . ARG B 1 325 ? 7.676 -6.176 17.922 1 53.94 325 ARG B CA 1
ATOM 5300 C C . ARG B 1 325 ? 7.07 -5.504 19.156 1 53.94 325 ARG B C 1
ATOM 5302 O O . ARG B 1 325 ? 6.207 -4.633 19.031 1 53.94 325 ARG B O 1
ATOM 5309 N N . TYR B 1 326 ? 7.641 -5.828 20.25 1 48.34 326 TYR B N 1
ATOM 5310 C CA . TYR B 1 326 ? 7.008 -5.312 21.453 1 48.34 326 TYR B CA 1
ATOM 5311 C C . TYR B 1 326 ? 7.836 -4.191 22.078 1 48.34 326 TYR B C 1
ATOM 5313 O O . TYR B 1 326 ? 7.535 -3.721 23.172 1 48.34 326 TYR B O 1
ATOM 5321 N N . LEU B 1 327 ? 8.836 -3.77 21.391 1 52.06 327 LEU B N 1
ATOM 5322 C CA . LEU B 1 327 ? 9.672 -2.701 21.938 1 52.06 327 LEU B CA 1
ATOM 5323 C C . LEU B 1 327 ? 9.094 -1.333 21.594 1 52.06 327 LEU B C 1
ATOM 5325 O O . LEU B 1 327 ? 8.406 -1.179 20.578 1 52.06 327 LEU B O 1
ATOM 5329 N N . PRO B 1 328 ? 9.242 -0.441 22.609 1 53.59 328 PRO B N 1
ATOM 5330 C CA . PRO B 1 328 ? 8.883 0.938 22.266 1 53.59 328 PRO B CA 1
ATOM 5331 C C . PRO B 1 328 ? 9.516 1.399 20.953 1 53.59 328 PRO B C 1
ATOM 5333 O O . PRO B 1 328 ? 10.57 0.9 20.562 1 53.59 328 PRO B O 1
ATOM 5336 N N . ASN B 1 329 ? 8.859 2.262 20.266 1 58.19 329 ASN B N 1
ATOM 5337 C CA . ASN B 1 329 ? 9.266 2.717 18.938 1 58.19 329 ASN B CA 1
ATOM 5338 C C . ASN B 1 329 ? 10.711 3.211 18.922 1 58.19 329 ASN B C 1
ATOM 5340 O O . ASN B 1 329 ? 11.438 3 17.953 1 58.19 329 ASN B O 1
ATOM 5344 N N . VAL B 1 330 ? 11.078 3.84 19.969 1 57.81 330 VAL B N 1
ATOM 5345 C CA . VAL B 1 330 ? 12.414 4.418 20 1 57.81 330 VAL B CA 1
ATOM 5346 C C . VAL B 1 330 ? 13.461 3.307 19.953 1 57.81 330 VAL B C 1
ATOM 5348 O O . VAL B 1 330 ? 14.445 3.41 19.219 1 57.81 330 VAL B O 1
ATOM 5351 N N . LEU B 1 331 ? 13.219 2.318 20.734 1 55.84 331 LEU B N 1
ATOM 5352 C CA . LEU B 1 331 ? 14.172 1.213 20.766 1 55.84 331 LEU B CA 1
ATOM 5353 C C . LEU B 1 331 ? 14.133 0.413 19.469 1 55.84 331 LEU B C 1
ATOM 5355 O O . LEU B 1 331 ? 15.172 -0.005 18.953 1 55.84 331 LEU B O 1
ATOM 5359 N N . LYS B 1 332 ? 12.953 0.338 19.031 1 61.78 332 LYS B N 1
ATOM 5360 C CA . LYS B 1 332 ? 12.781 -0.37 17.766 1 61.78 332 LYS B CA 1
ATOM 5361 C C . LYS B 1 332 ? 13.516 0.345 16.641 1 61.78 332 LYS B C 1
ATOM 5363 O O . LYS B 1 332 ? 14.195 -0.292 15.828 1 61.78 332 LYS B O 1
ATOM 5368 N N . ASP B 1 333 ? 13.375 1.604 16.703 1 65.5 333 ASP B N 1
ATOM 5369 C CA . ASP B 1 333 ? 14.023 2.398 15.664 1 65.5 333 ASP B CA 1
ATOM 5370 C C . ASP B 1 333 ? 15.539 2.252 15.727 1 65.5 333 ASP B C 1
ATOM 5372 O O . ASP B 1 333 ? 16.203 2.146 14.688 1 65.5 333 ASP B O 1
ATOM 5376 N N . ARG B 1 334 ? 16.031 2.26 16.844 1 63.34 334 ARG B N 1
ATOM 5377 C CA . ARG B 1 334 ? 17.469 2.125 17 1 63.34 334 ARG B CA 1
ATOM 5378 C C . ARG B 1 334 ? 17.953 0.765 16.516 1 63.34 334 ARG B C 1
ATOM 5380 O O . ARG B 1 334 ? 19.016 0.667 15.883 1 63.34 334 ARG B O 1
ATOM 5387 N N . LEU B 1 335 ? 17.188 -0.212 16.812 1 58.75 335 LEU B N 1
ATOM 5388 C CA . LEU B 1 335 ? 17.562 -1.567 16.422 1 58.75 335 LEU B CA 1
ATOM 5389 C C . LEU B 1 335 ? 17.484 -1.734 14.906 1 58.75 335 LEU B C 1
ATOM 5391 O O . LEU B 1 335 ? 18.359 -2.363 14.305 1 58.75 335 LEU B O 1
ATOM 5395 N N . VAL B 1 336 ? 16.531 -1.122 14.422 1 64.25 336 VAL B N 1
ATOM 5396 C CA . VAL B 1 336 ? 16.375 -1.185 12.969 1 64.25 336 VAL B CA 1
ATOM 5397 C C . VAL B 1 336 ? 17.547 -0.493 12.289 1 64.25 336 VAL B C 1
ATOM 5399 O O . VAL B 1 336 ? 18.125 -1.024 11.336 1 64.25 336 VAL B O 1
ATOM 5402 N N . ARG B 1 337 ? 17.906 0.618 12.836 1 64.81 337 ARG B N 1
ATOM 5403 C CA . ARG B 1 337 ? 19.016 1.365 12.258 1 64.81 337 ARG B CA 1
ATOM 5404 C C . ARG B 1 337 ? 20.328 0.582 12.367 1 64.81 337 ARG B C 1
ATOM 5406 O O . ARG B 1 337 ? 21.141 0.614 11.453 1 64.81 337 ARG B O 1
ATOM 5413 N N . ARG B 1 338 ? 20.422 -0.083 13.461 1 59.25 338 ARG B N 1
ATOM 5414 C CA . ARG B 1 338 ? 21.641 -0.875 13.672 1 59.25 338 ARG B CA 1
ATOM 5415 C C . ARG B 1 338 ? 21.672 -2.078 12.734 1 59.25 338 ARG B C 1
ATOM 5417 O O . ARG B 1 338 ? 22.734 -2.463 12.25 1 59.25 338 ARG B O 1
ATOM 5424 N N . PHE B 1 339 ? 20.516 -2.512 12.523 1 59.91 339 PHE B N 1
ATOM 5425 C CA . PHE B 1 339 ? 20.406 -3.703 11.695 1 59.91 339 PHE B CA 1
ATOM 5426 C C . PHE B 1 339 ? 20.656 -3.361 10.227 1 59.91 339 PHE B C 1
ATOM 5428 O O . PHE B 1 339 ? 21.312 -4.117 9.508 1 59.91 339 PHE B O 1
ATOM 5435 N N . VAL B 1 340 ? 20.141 -2.25 9.828 1 62.97 340 VAL B N 1
ATOM 5436 C CA . VAL B 1 340 ? 20.234 -1.901 8.414 1 62.97 340 VAL B CA 1
ATOM 5437 C C . VAL B 1 340 ? 21.656 -1.437 8.102 1 62.97 340 VAL B C 1
ATOM 5439 O O . VAL B 1 340 ? 22.141 -1.597 6.977 1 62.97 340 VAL B O 1
ATOM 5442 N N . ALA B 1 341 ? 22.453 -1.088 9.078 1 61.16 341 ALA B N 1
ATOM 5443 C CA . ALA B 1 341 ? 23.859 -0.686 8.984 1 61.16 341 ALA B CA 1
ATOM 5444 C C . ALA B 1 341 ? 24.078 0.284 7.824 1 61.16 341 ALA B C 1
ATOM 5446 O O . ALA B 1 341 ? 25.047 0.158 7.078 1 61.16 341 ALA B O 1
ATOM 5447 N N . MET B 1 342 ? 23.078 1.093 7.656 1 69.38 342 MET B N 1
ATOM 5448 C CA . MET B 1 342 ? 23.203 2.125 6.633 1 69.38 342 MET B CA 1
ATOM 5449 C C . MET B 1 342 ? 23.781 3.406 7.223 1 69.38 342 MET B C 1
ATOM 5451 O O . MET B 1 342 ? 23.688 3.633 8.43 1 69.38 342 MET B O 1
ATOM 5455 N N . PRO B 1 343 ? 24.422 4.145 6.383 1 71.12 343 PRO B N 1
ATOM 5456 C CA . PRO B 1 343 ? 24.891 5.434 6.898 1 71.12 343 PRO B CA 1
ATOM 5457 C C . PRO B 1 343 ? 23.766 6.27 7.5 1 71.12 343 PRO B C 1
ATOM 5459 O O . PRO B 1 343 ? 22.625 6.203 7.027 1 71.12 343 PRO B O 1
ATOM 5462 N N . VAL B 1 344 ? 24.109 6.809 8.617 1 71.75 344 VAL B N 1
ATOM 5463 C CA . VAL B 1 344 ? 23.125 7.633 9.297 1 71.75 344 VAL B CA 1
ATOM 5464 C C . VAL B 1 344 ? 23.438 9.109 9.07 1 71.75 344 VAL B C 1
ATOM 5466 O O . VAL B 1 344 ? 24.594 9.492 8.938 1 71.75 344 VAL B O 1
ATOM 5469 N N . TYR B 1 345 ? 22.359 9.922 8.984 1 74 345 TYR B N 1
ATOM 5470 C CA . TYR B 1 345 ? 22.562 11.367 8.938 1 74 345 TYR B CA 1
ATOM 5471 C C . TYR B 1 345 ? 23 11.898 10.297 1 74 345 TYR B C 1
ATOM 5473 O O . TYR B 1 345 ? 22.469 11.5 11.336 1 74 345 TYR B O 1
#

Foldseek 3Di:
DVVVVVVVVVVVVVCCVVVVVVVVVVVVVVVVVVVLPPPPPFPQEAQLEEEEFEACLFDPRLQLQLVQQQSHYEYEYEHQDCPGPSNVVSVVSCVPGHHYHYANADLLDPVRLVVVVVVVVVVVVVDPPRAYAEYAADWAAFEFAAPVLADPVNLSSRQRGLAVSSCSNVVVCVVSCLVRLHEYEYEAEVLLLPPAGRGNSNSVSRVNSVVVLVVVCVVSVVSNRHGAYEYQYPCVQVILNLQCHLVRLVVSCVRDDPVVCVVCVVVSVQQCVVCVVRNHDDDRDHDDCPDLSVVQSCSCRRRPDHDRYGHNDDVVVVCLSVVCPPPDPVVSNVSSCVVVVGDDD/DVVVVVVVVVVVVVCCVVVVVVVVVVVVVVVVVVVLPPPPPFPQEAQLEEEEFEACLFDPRLQLQLVQQQSHYEYEYEHQDCPGPSNVVSVVSCVPGHHYHYANADLLDPVRLVVVVVVVVVVVVVDPPRAYAEYAADWAAFEFAAPVLADPVNLSSRQRGLAVSSCSNVVVCVVSCLVRLHEYEYEAEVLLLPPAGRGNSNSVSRVNSVVVLVVVCVVSVVSNRHGAYEYQYPCVQVILNLQCHLVRLVVSQVRDDPVVCVVCVVVSVQQCVVCVVRNHDDDHDHDDCPDLSVVQSCSCRRRPDHDRYGHNDDVVVVCLSVVCVPPDPVVNNVSSCVVVVGDDD

Organism: Anopheles gambiae (NCBI:txid7165)

Sequence (690 aa):
MMTSWFTNNVNQARNIVLASSGVCVVALKLLEYWRSRSLQPIRKLSTKDVVIITGCDSGLGYNMACMCLQAGMTVMATCVSKESDGYKSLQSRGKQTGQLVCFIMDLNSQESIADTHSAIRKWFAANHPARLYALVNNAGVMCFGEAEWLSSNLTKLQLNVNAIGTIQFTLPLLELVRENRARLIVVTSHCGRQALPGLSVYSATKAALRAWTDAVRMELSCHGVPVVEFMPGSFLFHSNICAQQMKYFDEMWSAMGANQRAFYQDYFDRYRGYLAPLCQPRALESFSESDPLTGCMRRVLFDASPRSLYICEPWRYFFYYNAFRYLPNVLKDRLVRRFVAMPVYMMTSWFTNNVNQARNIVLASSGVCVVALKLLEYWRSRSLQPIRKLSTKDVVIITGCDSGLGYNMACMCLQAGMTVMATCVSKESDGYKSLQSRGKQTGQLVCFIMDLNSQESIADTHSAIRKWFAANHPARLYALVNNAGVMCFGEAEWLSSNLTKLQLNVNAIGTIQFTLPLLELVRENRARLIVVTSHCGRQALPGLSVYSATKAALRAWTDAVRMELSCHGVPVVEFMPGSFLFHSNICAQQMKYFDEMWSAMGANQRAFYQDYFDRYRGYLAPLCQPRALESFSESDPLTGCMRRVLFDASPRSLYICEPWRYFFYYNAFRYLPNVLKDRLVRRFVAMPVY

Secondary structure (DSSP, 8-state):
-HHHHHHHHHHHHHHHHHHHHHHHHHHHHHHHHHHTT---------TTEEEEES--SSHHHHHHHHHHHHTT-EEEEEES-TTSHHHHHHHHHTTTSSEEEEEE--TT-HHHHHHHHHHHHHHHHHTTT-EEEEEEE---------GGG--HHHHHHHHIIIIIHHHHHHGGGHHHHHHHT-EEEEE--GGGTS--TT-HHHHHHHHHHHHHHHHHHHHHGGGT--EEEEE--SGGGGSGGGTTHHHHHHHHHHHS-HHHHHHHHHHHHHHHHHHTTTS------PPPTT-HHHHHHHHHHH-SS--SEEE---HHHHHHHHHGGGS-HHHHHHHHHHHHTPPP-/-HHHHHHHHHHHHHHHHHHHHHHHHHHHHHHHHHHTT---------TTEEEEES--SSHHHHHHHHHHHHTT-EEEEEES-TTSHHHHHHHHHTTTSSEEEEEE--TT-HHHHHHHHHHHHHHHHHTTT-EEEEEEE---------GGG--HHHHHHHHIIIIIHHHHHHGGGHHHHHHHT-EEEEE--GGGTS--TT-HHHHHHHHHHHHHHHHHHHHHGGGT--EEEEE--SGGGGSGGGTTHHHHHHHHHHHS-HHHHHHHHHHHHHHHHHHTTTS------PPPTTSHHHHHHHHHHH-SS--SEEE---HHHHHHHHHGGGS-HHHHHHHHHHHHTPPP-

Nearest PDB structures (foldseek):
  2jap-assembly1_D  TM=8.465E-01  e=2.688E-14  Streptomyces clavuligerus
  2yhu-assembly1_B  TM=8.229E-01  e=1.429E-09  Trypanosoma brucei
  6ahe-assembly1_B  TM=6.981E-01  e=3.891E-10  Acinetobacter baumannii ATCC 19606 = CIP 70.34 = JCM 6841
  7umx-assembly2_F-4  TM=6.752E-01  e=7.458E-10  Acinetobacter baumannii ATCC 19606 = CIP 70.34 = JCM 6841
  4nqz-assembly1_A  TM=7.396E-01  e=3.484E-08  Pseudomonas aeruginosa PAO1

InterPro domains:
  IPR002347 Short-chain dehydrogenase/reductase SDR [PF00106] (50-235)
  IPR002347 Short-chain dehydrogenase/reductase SDR [PR00080] (130-141)
  IPR002347 Short-chain dehydrogenase/reductase SDR [PR00080] (202-221)
  IPR002347 Short-chain dehydrogenase/reductase SDR [PR00081] (50-67)
  IPR002347 Short-chain dehydrogenase/reductase SDR [PR00081] (130-141)
  IPR002347 Short-chain dehydrogenase/reductase SDR [PR00081] (176-192)
  IPR002347 Short-chain dehydrogenase/reductase SDR [PR00081] (202-221)
  IPR020904 Short-chain dehydrogenase/reductase, conserved site [PS00061] (189-217)
  IPR036291 NAD(P)-binding domain superfamily [SSF51735] (48-339)